Protein AF-A0A916X0J2-F1 (afdb_monomer)

Radius of gyration: 27.76 Å; Cα contacts (8 Å, |Δi|>4): 713; chains: 1; bounding box: 63×56×78 Å

pLDDT: mean 84.39, std 13.09, range [40.81, 98.62]

Nearest PDB structures (foldseek):
  3uby-assembly1_A  TM=9.365E-01  e=2.987E-15  Homo sapiens
  1ewn-assembly1_A  TM=9.113E-01  e=2.571E-15  Homo sapiens
  1f4r-assembly1_A  TM=9.170E-01  e=4.239E-15  Homo sapiens
  1bnk-assembly1_A  TM=8.914E-01  e=6.648E-15  Homo sapiens
  3uby-assembly1_B-1  TM=8.781E-01  e=7.706E-14  Homo sapiens

Secondary structure (DSSP, 8-state):
----SHHHHHHHHHHHHHHHHHHSTTTS-HHHHHHHHHHHHHHHHHHHHHHHHHHHHHHHHT-TT--GGGS-HHHHGGGHHHHHHHHS----GGGSHHHHHHHHTT-TTHHHHHHHHHHHHHHTTTTSTTHHHHTTTTTT--TT-TTT-SSHHHHHHHHHHHHHHHHT----STTTTHHHHHHHHHHHHHHHHHHHHSS-GGGS---HHHHHHHHHHHTTT-S-BS----TT-TTSHHHHHHHHHH-GGGB-SSTTGGGSS-HHHHHHHHTT-EEEEEETTEEEEEEEEEEEEE-TT-TTSTTTT---TTTGGGGSPTTBEEEEEETTTEEEEEEE-SSTTS--EEEEEEEEEEE-HHHHHHHHT--SGGGTSSHHHHHHHHT--GGGTT-BTTSTTEEEE--PPPPGGGEEEE--SS-SSSTT---EEEETT-TTS---

Mean predicted aligned error: 15.48 Å

Solvent-accessible surface area (backbone atoms only — not comparable to full-atom values): 23782 Å² total; per-residue (Å²): 130,77,59,91,46,72,68,47,34,51,49,52,50,51,53,45,54,51,51,52,48,59,76,48,52,93,50,47,58,68,73,58,47,49,32,50,55,52,49,52,50,46,47,41,49,57,35,52,51,51,43,51,50,54,28,49,54,45,31,75,74,70,40,82,79,57,51,54,75,77,44,52,52,83,67,50,57,78,52,41,64,64,42,23,75,76,67,34,39,47,74,51,28,72,58,22,43,72,49,40,50,74,45,32,89,77,37,83,54,37,39,61,52,51,54,50,42,54,50,44,38,38,56,48,10,63,95,46,97,34,25,81,80,36,58,69,73,58,69,74,47,62,63,79,37,62,47,60,25,92,42,67,65,50,24,32,57,50,51,37,55,50,45,50,56,60,68,67,54,72,69,76,75,52,93,84,47,52,74,62,49,57,48,50,52,50,50,49,53,47,53,56,38,31,74,69,67,84,48,82,51,70,83,64,61,75,55,68,70,57,25,44,48,51,38,49,65,77,39,64,98,50,77,58,48,44,71,86,85,64,99,76,50,74,80,44,57,52,65,56,32,41,31,70,75,50,33,68,84,25,50,40,88,37,96,30,53,88,24,52,35,60,28,60,61,29,27,53,48,43,31,61,15,33,44,38,35,58,56,95,93,39,70,31,34,28,29,31,32,22,25,34,38,31,32,38,87,37,81,66,28,86,27,40,90,47,87,43,97,86,46,45,38,26,26,36,52,30,38,20,24,30,35,48,80,45,94,92,79,33,32,35,44,23,43,16,15,21,55,59,75,40,31,15,24,21,36,50,32,11,32,43,73,76,40,48,54,67,61,28,27,62,73,60,76,45,74,67,55,79,46,21,30,27,30,44,32,38,21,61,43,66,76,48,48,65,88,46,39,53,37,55,24,88,38,85,56,45,28,61,46,86,47,77,65,66,56,70,93,48,48,44,75,36,58,57,84,94,59,95,41,72,60,85,46,70,40,16,40,30,44,60,90,47,81,27,47,43,89,131

Structure (mmCIF, N/CA/C/O backbone):
data_AF-A0A916X0J2-F1
#
_entry.id   AF-A0A916X0J2-F1
#
loop_
_atom_site.group_PDB
_atom_site.id
_atom_site.type_symbol
_atom_site.label_atom_id
_atom_site.label_alt_id
_atom_site.label_comp_id
_atom_site.label_asym_id
_atom_site.label_entity_id
_atom_site.label_seq_id
_atom_site.pdbx_PDB_ins_code
_atom_site.Cartn_x
_atom_site.Cartn_y
_atom_site.Cartn_z
_atom_site.occupancy
_atom_site.B_iso_or_equiv
_atom_site.auth_seq_id
_atom_site.auth_comp_id
_atom_site.auth_asym_id
_atom_site.auth_atom_id
_atom_site.pdbx_PDB_model_num
ATOM 1 N N . MET A 1 1 ? -0.740 7.583 -39.187 1.00 40.81 1 MET A N 1
ATOM 2 C CA . MET A 1 1 ? -1.659 8.002 -38.106 1.00 40.81 1 MET A CA 1
ATOM 3 C C . MET A 1 1 ? -1.484 7.026 -36.961 1.00 40.81 1 MET A C 1
ATOM 5 O O . MET A 1 1 ? -1.388 5.838 -37.246 1.00 40.81 1 MET A O 1
ATOM 9 N N . ALA A 1 2 ? -1.386 7.500 -35.717 1.00 47.62 2 ALA A N 1
ATOM 10 C CA . ALA A 1 2 ? -1.384 6.604 -34.562 1.00 47.62 2 ALA A CA 1
ATOM 11 C C . ALA A 1 2 ? -2.709 5.813 -34.540 1.00 47.62 2 ALA A C 1
ATOM 13 O O . ALA A 1 2 ? -3.754 6.414 -34.808 1.00 47.62 2 ALA A O 1
ATOM 14 N N . PRO A 1 3 ? -2.690 4.492 -34.295 1.00 49.94 3 PRO A N 1
ATOM 15 C CA . PRO A 1 3 ? -3.915 3.708 -34.214 1.00 49.94 3 PRO A CA 1
ATOM 16 C C . PRO A 1 3 ? -4.805 4.249 -33.087 1.00 49.94 3 PRO A C 1
ATOM 18 O O . PRO A 1 3 ? -4.359 4.411 -31.954 1.00 49.94 3 PRO A O 1
ATOM 21 N N . THR A 1 4 ? -6.060 4.557 -33.413 1.00 56.28 4 THR A N 1
ATOM 22 C CA . THR A 1 4 ? -7.040 5.149 -32.484 1.00 56.28 4 THR A CA 1
ATOM 23 C C . THR A 1 4 ? -7.876 4.106 -31.738 1.00 56.28 4 THR A C 1
ATOM 25 O O . THR A 1 4 ? -8.628 4.463 -30.836 1.00 56.28 4 THR A O 1
ATOM 28 N N . THR A 1 5 ? -7.754 2.821 -32.090 1.00 65.75 5 THR A N 1
ATOM 29 C CA . THR A 1 5 ? -8.463 1.706 -31.446 1.00 65.75 5 THR A CA 1
ATOM 30 C C . THR A 1 5 ? -7.520 0.893 -30.556 1.00 65.75 5 THR A C 1
ATOM 32 O O . THR A 1 5 ? -6.344 0.719 -30.886 1.00 65.75 5 THR A O 1
ATOM 35 N N . LYS A 1 6 ? -8.039 0.342 -29.446 1.00 65.50 6 LYS A N 1
ATOM 36 C CA . LYS A 1 6 ? -7.269 -0.526 -28.529 1.00 65.50 6 LYS A CA 1
ATOM 37 C C . LYS A 1 6 ? -6.624 -1.715 -29.249 1.00 65.50 6 LYS A C 1
ATOM 39 O O . LYS A 1 6 ? -5.465 -2.031 -29.014 1.00 65.50 6 LYS A O 1
ATOM 44 N N . GLU A 1 7 ? -7.347 -2.331 -30.181 1.00 68.94 7 GLU A N 1
ATOM 45 C CA . GLU A 1 7 ? -6.839 -3.442 -30.997 1.00 68.94 7 GLU A CA 1
ATOM 46 C C . GLU A 1 7 ? -5.673 -3.017 -31.902 1.00 68.94 7 GLU A C 1
ATOM 48 O O . GLU A 1 7 ? -4.704 -3.759 -32.047 1.00 68.94 7 GLU A O 1
ATOM 53 N N . GLY A 1 8 ? -5.721 -1.804 -32.465 1.00 71.50 8 GLY A N 1
ATOM 54 C CA . GLY A 1 8 ? -4.630 -1.260 -33.273 1.00 71.50 8 GLY A CA 1
ATOM 55 C C . GLY A 1 8 ? -3.380 -0.939 -32.448 1.00 71.50 8 GLY A C 1
ATOM 56 O O . GLY A 1 8 ? -2.266 -1.203 -32.898 1.00 71.50 8 GLY A O 1
ATOM 57 N N . GLN A 1 9 ? -3.552 -0.426 -31.224 1.00 70.00 9 GLN A N 1
ATOM 58 C CA . GLN A 1 9 ? -2.447 -0.206 -30.281 1.00 70.00 9 GLN A CA 1
ATOM 59 C C . GLN A 1 9 ? -1.799 -1.530 -29.853 1.00 70.00 9 GLN A C 1
ATOM 61 O O . GLN A 1 9 ? -0.575 -1.651 -29.903 1.00 70.00 9 GLN A O 1
ATOM 66 N N . ARG A 1 10 ? -2.606 -2.551 -29.527 1.00 74.62 10 ARG A N 1
ATOM 67 C CA . ARG A 1 10 ? -2.130 -3.906 -29.194 1.00 74.62 10 ARG A CA 1
ATOM 68 C C . ARG A 1 10 ? -1.367 -4.544 -30.359 1.00 74.62 10 ARG A C 1
ATOM 70 O O . ARG A 1 10 ? -0.295 -5.110 -30.162 1.00 74.62 10 ARG A O 1
ATOM 77 N N . ALA A 1 11 ? -1.868 -4.407 -31.587 1.00 79.88 11 ALA A N 1
ATOM 78 C CA . ALA A 1 11 ? -1.201 -4.931 -32.777 1.00 79.88 11 ALA A CA 1
ATOM 79 C C . ALA A 1 11 ? 0.163 -4.263 -33.037 1.00 79.88 11 ALA A C 1
ATOM 81 O O . ALA A 1 11 ? 1.142 -4.957 -33.322 1.00 79.88 11 ALA A O 1
ATOM 82 N N . GLU A 1 12 ? 0.260 -2.935 -32.908 1.00 77.75 12 GLU A N 1
ATOM 83 C CA . GLU A 1 12 ? 1.537 -2.221 -33.068 1.00 77.75 12 GLU A CA 1
ATOM 84 C C . GLU A 1 12 ? 2.518 -2.507 -31.920 1.00 77.75 12 GLU A C 1
ATOM 86 O O . GLU A 1 12 ? 3.721 -2.631 -32.169 1.00 77.75 12 GLU A O 1
ATOM 91 N N . LEU A 1 13 ? 2.026 -2.704 -30.691 1.00 79.88 13 LEU A N 1
ATOM 92 C CA . LEU A 1 13 ? 2.831 -3.194 -29.569 1.00 79.88 13 LEU A CA 1
ATOM 93 C C . LEU A 1 13 ? 3.440 -4.563 -29.888 1.00 79.88 13 LEU A C 1
ATOM 95 O O . LEU A 1 13 ? 4.660 -4.716 -29.840 1.00 79.88 13 LEU A O 1
ATOM 99 N N . HIS A 1 14 ? 2.615 -5.539 -30.273 1.00 82.94 14 HIS A N 1
ATOM 100 C CA . HIS A 1 14 ? 3.071 -6.888 -30.616 1.00 82.94 14 HIS A CA 1
ATOM 101 C C . HIS A 1 14 ? 4.103 -6.861 -31.749 1.00 82.94 14 HIS A C 1
ATOM 103 O O . HIS A 1 14 ? 5.184 -7.441 -31.641 1.00 82.94 14 HIS A O 1
ATOM 109 N N . LYS A 1 15 ? 3.813 -6.124 -32.824 1.00 83.94 15 LYS A N 1
ATOM 110 C CA . LYS A 1 15 ? 4.714 -5.959 -33.971 1.00 83.94 15 LYS A CA 1
ATOM 111 C C . LYS A 1 15 ? 6.054 -5.346 -33.571 1.00 83.94 15 LYS A C 1
ATOM 113 O O . LYS A 1 15 ? 7.098 -5.784 -34.053 1.00 83.94 15 LYS A O 1
ATOM 118 N N . THR A 1 16 ? 6.037 -4.356 -32.685 1.00 81.19 16 THR A N 1
ATOM 119 C CA . THR A 1 16 ? 7.255 -3.705 -32.201 1.00 81.19 16 THR A CA 1
ATOM 120 C C . THR A 1 16 ? 8.065 -4.633 -31.307 1.00 81.19 16 THR A C 1
ATOM 122 O O . THR A 1 16 ? 9.260 -4.787 -31.550 1.00 81.19 16 THR A O 1
ATOM 125 N N . ILE A 1 17 ? 7.434 -5.313 -30.343 1.00 79.94 17 ILE A N 1
ATOM 126 C CA . ILE A 1 17 ? 8.100 -6.316 -29.499 1.00 79.94 17 ILE A CA 1
ATOM 127 C C . ILE A 1 17 ? 8.726 -7.408 -30.374 1.00 79.94 17 ILE A C 1
ATOM 129 O O . ILE A 1 17 ? 9.882 -7.765 -30.173 1.00 79.94 17 ILE A O 1
ATOM 133 N N . TRP A 1 18 ? 8.007 -7.895 -31.388 1.00 78.38 18 TRP A N 1
ATOM 134 C CA . TRP A 1 18 ? 8.514 -8.901 -32.322 1.00 78.38 18 TRP A CA 1
ATOM 135 C C . TRP A 1 18 ? 9.702 -8.403 -33.155 1.00 78.38 18 TRP A C 1
ATOM 137 O O . TRP A 1 18 ? 10.671 -9.137 -33.347 1.00 78.38 18 TRP A O 1
ATOM 147 N N . ARG A 1 19 ? 9.668 -7.144 -33.615 1.00 81.06 19 ARG A N 1
ATOM 148 C CA . ARG A 1 19 ? 10.795 -6.503 -34.311 1.00 81.06 19 ARG A CA 1
ATOM 149 C C . ARG A 1 19 ? 12.034 -6.443 -33.416 1.00 81.06 19 ARG A C 1
ATOM 151 O O . ARG A 1 19 ? 13.085 -6.924 -33.824 1.00 81.06 19 ARG A O 1
ATOM 158 N N . ILE A 1 20 ? 11.889 -5.949 -32.184 1.00 76.69 20 ILE A N 1
ATOM 159 C CA . ILE A 1 20 ? 12.981 -5.911 -31.195 1.00 76.69 20 ILE A CA 1
ATOM 160 C C . ILE A 1 20 ? 13.499 -7.332 -30.935 1.00 76.69 20 ILE A C 1
ATOM 162 O O . ILE A 1 20 ? 14.707 -7.559 -30.893 1.00 76.69 20 ILE A O 1
ATOM 166 N N . ALA A 1 21 ? 12.595 -8.307 -30.808 1.00 73.56 21 ALA A N 1
ATOM 167 C CA . ALA A 1 21 ? 12.939 -9.703 -30.558 1.00 73.56 21 ALA A CA 1
ATOM 168 C C . ALA A 1 21 ? 13.748 -10.315 -31.696 1.00 73.56 21 ALA A C 1
ATOM 170 O O . ALA A 1 21 ? 14.637 -11.115 -31.427 1.00 73.56 21 ALA A O 1
ATOM 171 N N . ASN A 1 22 ? 13.485 -9.937 -32.948 1.00 74.06 22 ASN A N 1
ATOM 172 C CA . ASN A 1 22 ? 14.310 -10.337 -34.087 1.00 74.06 22 ASN A CA 1
ATOM 173 C C . ASN A 1 22 ? 15.687 -9.673 -34.072 1.00 74.06 22 ASN A C 1
ATOM 175 O O . ASN A 1 22 ? 16.677 -10.354 -34.330 1.00 74.06 22 ASN A O 1
ATOM 179 N N . ASP A 1 23 ? 15.761 -8.387 -33.732 1.00 70.81 23 ASP A N 1
ATOM 180 C CA . ASP A 1 23 ? 17.021 -7.634 -33.714 1.00 70.81 23 ASP A CA 1
ATOM 181 C C . ASP A 1 23 ? 17.961 -8.083 -32.582 1.00 70.81 23 ASP A C 1
ATOM 183 O O . ASP A 1 23 ? 19.186 -8.005 -32.711 1.00 70.81 23 ASP A O 1
ATOM 187 N N . LEU A 1 24 ? 17.401 -8.587 -31.477 1.00 68.25 24 LEU A N 1
ATOM 188 C CA . LEU A 1 24 ? 18.155 -9.169 -30.361 1.00 68.25 24 LEU A CA 1
ATOM 189 C C . LEU A 1 24 ? 18.312 -10.705 -30.474 1.00 68.25 24 LEU A C 1
ATOM 191 O O . LEU A 1 24 ? 19.056 -11.310 -29.687 1.00 68.25 24 LEU A O 1
ATOM 195 N N . ARG A 1 25 ? 17.671 -11.344 -31.469 1.00 62.03 25 ARG A N 1
ATOM 196 C CA . ARG A 1 25 ? 17.640 -12.807 -31.645 1.00 62.03 25 ARG A CA 1
ATOM 197 C C . ARG A 1 25 ? 19.044 -13.379 -31.850 1.00 62.03 25 ARG A C 1
ATOM 199 O O . ARG A 1 25 ? 19.850 -12.849 -32.607 1.00 62.03 25 ARG A O 1
ATOM 206 N N . GLY A 1 26 ? 19.323 -14.503 -31.187 1.00 59.94 26 GLY A N 1
ATOM 207 C CA . GLY A 1 26 ? 20.576 -15.258 -31.330 1.00 59.94 26 GLY A CA 1
ATOM 208 C C . GLY A 1 26 ? 21.701 -14.857 -30.370 1.00 59.94 26 GLY A C 1
ATOM 209 O O . GLY A 1 26 ? 22.759 -15.475 -30.399 1.00 59.94 26 GLY A O 1
ATOM 210 N N . SER A 1 27 ? 21.485 -13.856 -29.511 1.00 58.94 27 SER A N 1
ATOM 211 C CA . SER A 1 27 ? 22.494 -13.379 -28.546 1.00 58.94 27 SER A CA 1
ATOM 212 C C . SER A 1 27 ? 22.009 -13.310 -27.097 1.00 58.94 27 SER A C 1
ATOM 214 O O . SER A 1 27 ? 22.810 -13.430 -26.174 1.00 58.94 27 SER A O 1
ATOM 216 N N . VAL A 1 28 ? 20.698 -13.176 -26.906 1.00 61.81 28 VAL A N 1
ATOM 217 C CA . VAL A 1 28 ? 20.022 -13.105 -25.611 1.00 61.81 28 VAL A CA 1
ATOM 218 C C . VAL A 1 28 ? 18.984 -14.230 -25.587 1.00 61.81 28 VAL A C 1
ATOM 220 O O . VAL A 1 28 ? 18.271 -14.409 -26.577 1.00 61.81 28 VAL A O 1
ATOM 223 N N . ASP A 1 29 ? 18.938 -15.019 -24.509 1.00 65.81 29 ASP A N 1
ATOM 224 C CA . ASP A 1 29 ? 17.881 -16.022 -24.338 1.00 65.81 29 ASP A CA 1
ATOM 225 C C . ASP A 1 29 ? 16.533 -15.313 -24.143 1.00 65.81 29 ASP A C 1
ATOM 227 O O . ASP A 1 29 ? 16.470 -14.178 -23.663 1.00 65.81 29 ASP A O 1
ATOM 231 N N . GLY A 1 30 ? 15.438 -15.967 -24.522 1.00 61.62 30 GLY A N 1
ATOM 232 C CA . GLY A 1 30 ? 14.107 -15.374 -24.460 1.00 61.62 30 GLY A CA 1
ATOM 233 C C . GLY A 1 30 ? 13.727 -14.892 -23.058 1.00 61.62 30 GLY A C 1
ATOM 234 O O . GLY A 1 30 ? 13.122 -13.833 -22.890 1.00 61.62 30 GLY A O 1
ATOM 235 N N . TRP A 1 31 ? 14.161 -15.613 -22.026 1.00 63.50 31 TRP A N 1
ATOM 236 C CA . TRP A 1 31 ? 13.900 -15.211 -20.649 1.00 63.50 31 TRP A CA 1
ATOM 237 C C . TRP A 1 31 ? 14.582 -13.889 -20.273 1.00 63.50 31 TRP A C 1
ATOM 239 O O . TRP A 1 31 ? 13.935 -13.023 -19.693 1.00 63.50 31 TRP A O 1
ATOM 249 N N . ASP A 1 32 ? 15.839 -13.680 -20.675 1.00 70.25 32 ASP A N 1
ATOM 250 C CA . ASP A 1 32 ? 16.548 -12.424 -20.402 1.00 70.25 32 ASP A CA 1
ATOM 251 C C . ASP A 1 32 ? 15.950 -11.262 -21.216 1.00 70.25 32 ASP A C 1
ATOM 253 O O . ASP A 1 32 ? 15.815 -10.148 -20.715 1.00 70.25 32 ASP A O 1
ATOM 257 N N . PHE A 1 33 ? 15.542 -11.509 -22.470 1.00 75.69 33 PHE A N 1
ATOM 258 C CA . PHE A 1 33 ? 14.934 -10.490 -23.339 1.00 75.69 33 PHE A CA 1
ATOM 259 C C . PHE A 1 33 ? 13.670 -9.876 -22.730 1.00 75.69 33 PHE A C 1
ATOM 261 O O . PHE A 1 33 ? 13.426 -8.676 -22.883 1.00 75.69 33 PHE A O 1
ATOM 268 N N . LYS A 1 34 ? 12.871 -10.685 -22.026 1.00 78.12 34 LYS A N 1
ATOM 269 C CA . LYS A 1 34 ? 11.687 -10.218 -21.296 1.00 78.12 34 LYS A CA 1
ATOM 270 C C . LYS A 1 34 ? 12.038 -9.056 -20.363 1.00 78.12 34 LYS A C 1
ATOM 272 O O . LYS A 1 34 ? 11.354 -8.035 -20.405 1.00 78.12 34 LYS A O 1
ATOM 277 N N . SER A 1 35 ? 13.094 -9.206 -19.565 1.00 82.50 35 SER A N 1
ATOM 278 C CA . SER A 1 35 ? 13.525 -8.196 -18.595 1.00 82.50 35 SER A CA 1
ATOM 279 C C . SER A 1 35 ? 13.954 -6.903 -19.286 1.00 82.50 35 SER A C 1
ATOM 281 O O . SER A 1 35 ? 13.564 -5.824 -18.849 1.00 82.50 35 SER A O 1
ATOM 283 N N . TYR A 1 36 ? 14.641 -6.991 -20.432 1.00 86.31 36 TYR A N 1
ATOM 284 C CA . TYR A 1 36 ? 14.999 -5.814 -21.237 1.00 86.31 36 TYR A CA 1
ATOM 285 C C . TYR A 1 36 ? 13.787 -5.049 -21.763 1.00 86.31 36 TYR A C 1
ATOM 287 O O . TYR A 1 36 ? 13.726 -3.827 -21.625 1.00 86.31 36 TYR A O 1
ATOM 295 N N . VAL A 1 37 ? 12.812 -5.740 -22.355 1.00 84.94 37 VAL A N 1
ATOM 296 C CA . VAL A 1 37 ? 11.628 -5.073 -22.915 1.00 84.94 37 VAL A CA 1
ATOM 297 C C . VAL A 1 37 ? 10.743 -4.500 -21.817 1.00 84.94 37 VAL A C 1
ATOM 299 O O . VAL A 1 37 ? 10.378 -3.329 -21.895 1.00 84.94 37 VAL A O 1
ATOM 302 N N . LEU A 1 38 ? 10.413 -5.292 -20.793 1.00 82.94 38 LEU A N 1
ATOM 303 C CA . LEU A 1 38 ? 9.544 -4.836 -19.708 1.00 82.94 38 LEU A CA 1
ATOM 304 C C . LEU A 1 38 ? 10.207 -3.739 -18.878 1.00 82.94 38 LEU A C 1
ATOM 306 O O . LEU A 1 38 ? 9.552 -2.744 -18.588 1.00 82.94 38 LEU A O 1
ATOM 310 N N . GLY A 1 39 ? 11.496 -3.874 -18.563 1.00 88.81 39 GLY A N 1
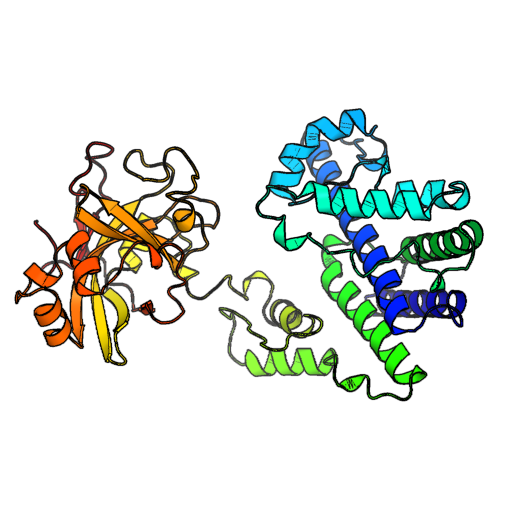ATOM 311 C CA . GLY A 1 39 ? 12.237 -2.874 -17.801 1.00 88.81 39 GLY A CA 1
ATOM 312 C C . GLY A 1 39 ? 12.355 -1.540 -18.542 1.00 88.81 39 GLY A C 1
ATOM 313 O O . GLY A 1 39 ? 12.095 -0.493 -17.956 1.00 88.81 39 GLY A O 1
ATOM 314 N N . MET A 1 40 ? 12.638 -1.549 -19.851 1.00 91.06 40 MET A N 1
ATOM 315 C CA . MET A 1 40 ? 12.677 -0.310 -20.645 1.00 91.06 40 MET A CA 1
ATOM 316 C C . MET A 1 40 ? 11.293 0.307 -20.857 1.00 91.06 40 MET A C 1
ATOM 318 O O . MET A 1 40 ? 11.158 1.531 -20.840 1.00 91.06 40 MET A O 1
ATOM 322 N N . LEU A 1 41 ? 10.259 -0.519 -21.040 1.00 87.00 41 LEU A N 1
ATOM 323 C CA . LEU A 1 41 ? 8.878 -0.046 -21.123 1.00 87.00 41 LEU A CA 1
ATOM 324 C C . LEU A 1 41 ? 8.437 0.588 -19.797 1.00 87.00 41 LEU A C 1
ATOM 326 O O . LEU A 1 41 ? 7.814 1.648 -19.797 1.00 87.00 41 LEU A O 1
ATOM 330 N N . PHE A 1 42 ? 8.809 -0.029 -18.676 1.00 87.44 42 PHE A N 1
ATOM 331 C CA . PHE A 1 42 ? 8.548 0.491 -17.341 1.00 87.44 42 PHE A CA 1
ATOM 332 C C . PHE A 1 42 ? 9.291 1.804 -17.092 1.00 87.44 42 PHE A C 1
ATOM 334 O O . PHE A 1 42 ? 8.673 2.783 -16.686 1.00 87.44 42 PHE A O 1
ATOM 341 N N . TYR A 1 43 ? 10.577 1.874 -17.438 1.00 93.44 43 TYR A N 1
ATOM 342 C CA . TYR A 1 43 ? 11.373 3.099 -17.358 1.00 93.44 43 TYR A CA 1
ATOM 343 C C . TYR A 1 43 ? 10.768 4.251 -18.184 1.00 93.44 43 TYR A C 1
ATOM 345 O O . TYR A 1 43 ? 10.673 5.384 -17.697 1.00 93.44 43 TYR A O 1
ATOM 353 N N . ARG A 1 44 ? 10.290 3.970 -19.406 1.00 91.50 44 ARG A N 1
ATOM 354 C CA . ARG A 1 44 ? 9.530 4.942 -20.209 1.00 91.50 44 ARG A CA 1
ATOM 355 C C . ARG A 1 44 ? 8.279 5.414 -19.468 1.00 91.50 44 ARG A C 1
ATOM 357 O O . ARG A 1 44 ? 8.057 6.619 -19.370 1.00 91.50 44 ARG A O 1
ATOM 364 N N . PHE A 1 45 ? 7.503 4.479 -18.928 1.00 86.56 45 PHE A N 1
ATOM 365 C CA . PHE A 1 45 ? 6.254 4.770 -18.229 1.00 86.56 45 PHE A CA 1
ATOM 366 C C . PHE A 1 45 ? 6.454 5.688 -17.019 1.00 86.56 45 PHE A C 1
ATOM 368 O O . PHE A 1 45 ? 5.802 6.727 -16.937 1.00 86.56 45 PHE A O 1
ATOM 375 N N . ILE A 1 46 ? 7.377 5.357 -16.113 1.00 88.38 46 ILE A N 1
ATOM 376 C CA . ILE A 1 46 ? 7.624 6.187 -14.924 1.00 88.38 46 ILE A CA 1
ATOM 377 C C . ILE A 1 46 ? 8.200 7.561 -15.294 1.00 88.38 46 ILE A C 1
ATOM 379 O O . ILE A 1 46 ? 7.847 8.556 -14.665 1.00 88.38 46 ILE A O 1
ATOM 383 N N . SER A 1 47 ? 9.006 7.647 -16.363 1.00 93.81 47 SER A N 1
ATOM 384 C CA . SER A 1 47 ? 9.538 8.920 -16.873 1.00 93.81 47 SER A CA 1
ATOM 385 C C . SER A 1 47 ? 8.432 9.836 -17.393 1.00 93.81 47 SER A C 1
ATOM 387 O O . SER A 1 47 ? 8.397 11.025 -17.071 1.00 93.81 47 SER A O 1
ATOM 389 N N . GLU A 1 48 ? 7.522 9.300 -18.206 1.00 90.56 48 GLU A N 1
ATOM 390 C CA . GLU A 1 48 ? 6.410 10.065 -18.772 1.00 90.56 48 GLU A CA 1
ATOM 391 C C . GLU A 1 48 ? 5.376 10.425 -17.696 1.00 90.56 48 GLU A C 1
ATOM 393 O O . GLU A 1 48 ? 4.895 11.557 -17.685 1.00 90.56 48 GLU A O 1
ATOM 398 N N . ASN A 1 49 ? 5.089 9.519 -16.751 1.00 85.88 49 ASN A N 1
ATOM 399 C CA . ASN A 1 49 ? 4.174 9.782 -15.638 1.00 85.88 49 ASN A CA 1
ATOM 400 C C . ASN A 1 49 ? 4.677 10.911 -14.730 1.00 85.88 49 ASN A C 1
ATOM 402 O O . ASN A 1 49 ? 3.914 11.827 -14.423 1.00 85.88 49 ASN A O 1
ATOM 406 N N . LEU A 1 50 ? 5.957 10.874 -14.348 1.00 90.06 50 LEU A N 1
ATOM 407 C CA . LEU A 1 50 ? 6.573 11.924 -13.539 1.00 90.06 50 LEU A CA 1
ATOM 408 C C . LEU A 1 50 ? 6.551 13.269 -14.273 1.00 90.06 50 LEU A C 1
ATOM 410 O O . LEU A 1 50 ? 6.122 14.276 -13.716 1.00 90.06 50 LEU A O 1
ATOM 414 N N . THR A 1 51 ? 6.956 13.273 -15.547 1.00 93.31 51 THR A N 1
ATOM 415 C CA . THR A 1 51 ? 6.979 14.488 -16.376 1.00 93.31 51 THR A CA 1
ATOM 416 C C . THR A 1 51 ? 5.582 15.094 -16.502 1.00 93.31 51 THR A C 1
ATOM 418 O O . THR A 1 51 ? 5.418 16.299 -16.328 1.00 93.31 51 THR A O 1
ATOM 421 N N . ALA A 1 52 ? 4.565 14.276 -16.787 1.00 88.75 52 ALA A N 1
ATOM 422 C CA . ALA A 1 52 ? 3.184 14.733 -16.909 1.00 88.75 52 ALA A CA 1
ATOM 423 C C . ALA A 1 52 ? 2.653 15.302 -15.588 1.00 88.75 52 ALA A C 1
ATOM 425 O O . ALA A 1 52 ? 2.006 16.348 -15.599 1.00 88.75 52 ALA A O 1
ATOM 426 N N . TYR A 1 53 ? 2.968 14.647 -14.469 1.00 85.81 53 TYR A N 1
ATOM 427 C CA . TYR A 1 53 ? 2.583 15.097 -13.139 1.00 85.81 53 TYR A CA 1
ATOM 428 C C . TYR A 1 53 ? 3.152 16.477 -12.807 1.00 85.81 53 TYR A C 1
ATOM 430 O O . TYR A 1 53 ? 2.386 17.403 -12.559 1.00 85.81 53 TYR A O 1
ATOM 438 N N . ILE A 1 54 ? 4.478 16.633 -12.879 1.00 86.25 54 ILE A N 1
ATOM 439 C CA . ILE A 1 54 ? 5.150 17.895 -12.542 1.00 86.25 54 ILE A CA 1
ATOM 440 C C . ILE A 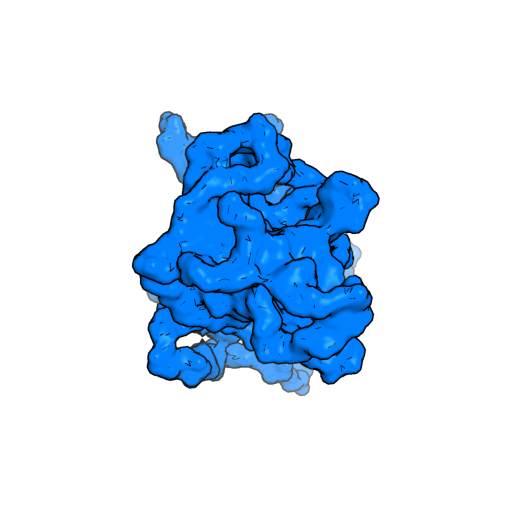1 54 ? 4.697 19.004 -13.499 1.00 86.25 54 ILE A C 1
ATOM 442 O O . ILE A 1 54 ? 4.344 20.096 -13.062 1.00 86.25 54 ILE A O 1
ATOM 446 N N . ASN A 1 55 ? 4.617 18.712 -14.803 1.00 88.44 55 ASN A N 1
ATOM 447 C CA . ASN A 1 55 ? 4.134 19.680 -15.787 1.00 88.44 55 ASN A CA 1
ATOM 448 C C . ASN A 1 55 ? 2.709 20.141 -15.496 1.00 88.44 55 ASN 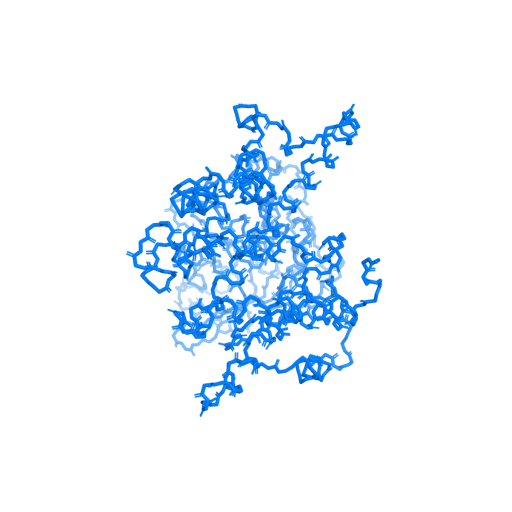A C 1
ATOM 450 O O . ASN A 1 55 ? 2.404 21.314 -15.682 1.00 88.44 55 ASN A O 1
ATOM 454 N N . LYS A 1 56 ? 1.824 19.237 -15.071 1.00 82.88 56 LYS A N 1
ATOM 455 C CA . LYS A 1 56 ? 0.458 19.600 -14.703 1.00 82.88 56 LYS A CA 1
ATOM 456 C C . LYS A 1 56 ? 0.452 20.524 -13.485 1.00 82.88 56 LYS A C 1
ATOM 458 O O . LYS A 1 56 ? -0.151 21.590 -13.575 1.00 82.88 56 LYS A O 1
ATOM 463 N N . SER A 1 57 ? 1.155 20.159 -12.413 1.00 76.94 57 SER A N 1
ATOM 464 C CA . SER A 1 57 ? 1.215 20.951 -11.178 1.00 76.94 57 SER A CA 1
ATOM 465 C C . SER A 1 57 ? 1.766 22.363 -11.416 1.00 76.94 57 SER A C 1
ATOM 467 O O . SER A 1 57 ? 1.136 23.338 -11.016 1.00 76.94 57 SER A O 1
ATOM 469 N N . GLU A 1 58 ? 2.876 22.504 -12.144 1.00 78.88 58 GLU A N 1
ATOM 470 C CA . GLU A 1 58 ? 3.491 23.812 -12.441 1.00 78.88 58 GLU A CA 1
ATOM 471 C C . GLU A 1 58 ? 2.618 24.683 -13.362 1.00 78.88 58 GLU A C 1
ATOM 473 O O . GLU A 1 58 ? 2.483 25.896 -13.171 1.00 78.88 58 GLU A O 1
ATOM 478 N N . ARG A 1 59 ? 1.942 24.065 -14.341 1.00 85.94 59 ARG A N 1
ATOM 479 C CA . ARG A 1 59 ? 1.002 24.779 -15.222 1.00 85.94 59 ARG A CA 1
ATOM 480 C C . ARG A 1 59 ? -0.239 25.250 -14.474 1.00 85.94 59 ARG A C 1
ATOM 482 O O . ARG A 1 59 ? -0.720 26.349 -14.747 1.00 85.94 59 ARG A O 1
ATOM 489 N N . GLU A 1 60 ? -0.741 24.454 -13.533 1.00 72.50 60 GLU A N 1
ATOM 490 C CA . GLU A 1 60 ? -1.843 24.834 -12.640 1.00 72.50 60 GLU A CA 1
ATOM 491 C C . GLU A 1 60 ? -1.417 25.920 -11.635 1.00 72.50 60 GLU A C 1
ATOM 493 O O . GLU A 1 60 ? -2.225 26.786 -11.296 1.00 72.50 60 GLU A O 1
ATOM 498 N N . ALA A 1 61 ? -0.144 25.936 -11.225 1.00 69.00 61 ALA A N 1
ATOM 499 C CA . ALA A 1 61 ? 0.438 26.952 -10.345 1.00 69.00 61 ALA A CA 1
ATOM 500 C C . ALA A 1 61 ? 0.736 28.295 -11.043 1.00 69.00 61 ALA A C 1
ATOM 502 O O . ALA A 1 61 ? 0.976 29.296 -10.364 1.00 69.00 61 ALA A O 1
ATOM 503 N N . GLY A 1 62 ? 0.670 28.348 -12.379 1.00 68.12 62 GLY A N 1
ATOM 504 C CA . GLY A 1 62 ? 0.710 29.598 -13.141 1.00 68.12 62 GLY A CA 1
ATOM 505 C C . GLY A 1 62 ? 1.839 29.743 -14.161 1.00 68.12 62 GLY A C 1
ATOM 506 O O . GLY A 1 62 ? 1.992 30.849 -14.683 1.00 68.12 62 GLY A O 1
ATOM 507 N N . ASP A 1 63 ? 2.585 28.681 -14.498 1.00 81.19 63 ASP A N 1
ATOM 508 C CA . ASP A 1 63 ? 3.489 28.654 -15.664 1.00 81.19 63 ASP A CA 1
ATOM 509 C C . ASP A 1 63 ? 2.947 27.731 -16.775 1.00 81.19 63 ASP A C 1
ATOM 511 O O . ASP A 1 63 ? 3.301 26.551 -16.853 1.00 81.19 63 ASP A O 1
ATOM 515 N N . PRO A 1 64 ? 2.105 28.245 -17.695 1.00 83.19 64 PRO A N 1
ATOM 516 C CA . PRO A 1 64 ? 1.485 27.441 -18.750 1.00 83.19 64 PRO A CA 1
ATOM 517 C C . PRO A 1 64 ? 2.479 26.799 -19.728 1.00 83.19 64 PRO A C 1
ATOM 519 O O . PRO A 1 64 ? 2.103 25.881 -20.460 1.00 83.19 64 PRO A O 1
ATOM 522 N N . SER A 1 65 ? 3.715 27.301 -19.785 1.00 92.06 65 SER A N 1
ATOM 523 C CA . SER A 1 65 ? 4.750 26.853 -20.721 1.00 92.06 65 SER A CA 1
ATOM 524 C C . SER A 1 65 ? 5.757 25.883 -20.111 1.00 92.06 65 SER A C 1
ATOM 526 O O . SER A 1 65 ? 6.621 25.388 -20.837 1.00 92.06 65 SER A O 1
ATOM 528 N N . PHE A 1 66 ? 5.632 25.586 -18.816 1.00 91.06 66 PHE A N 1
ATOM 529 C CA . PHE A 1 66 ? 6.571 24.737 -18.101 1.00 91.06 66 PHE A CA 1
ATOM 530 C C . PHE A 1 66 ? 6.702 23.346 -18.745 1.00 91.06 66 PHE A C 1
ATOM 532 O O . PHE A 1 66 ? 5.704 22.681 -19.067 1.00 91.06 66 PHE A O 1
ATOM 539 N N . ASP A 1 67 ? 7.950 22.904 -18.916 1.00 93.00 67 ASP A N 1
ATOM 540 C CA . ASP A 1 67 ? 8.307 21.549 -19.330 1.00 93.00 67 ASP A CA 1
ATOM 541 C C . ASP A 1 67 ? 9.505 21.037 -18.520 1.00 93.00 67 ASP A C 1
ATOM 543 O O . ASP A 1 67 ? 10.659 21.392 -18.772 1.00 93.00 67 ASP A O 1
ATOM 547 N N . TYR A 1 68 ? 9.217 20.149 -17.571 1.00 94.75 68 TYR A N 1
ATOM 548 C CA . TYR A 1 68 ? 10.177 19.482 -16.702 1.00 94.75 68 TYR A CA 1
ATOM 549 C C . TYR A 1 68 ? 11.316 18.827 -17.488 1.00 94.75 68 TYR A C 1
ATOM 551 O O . TYR A 1 68 ? 12.465 18.844 -17.054 1.00 94.75 68 TYR A O 1
ATOM 559 N N . ALA A 1 69 ? 11.033 18.305 -18.685 1.00 95.75 69 ALA A N 1
ATOM 560 C CA . ALA A 1 69 ? 12.042 17.647 -19.505 1.00 95.75 69 ALA A CA 1
ATOM 561 C C . ALA A 1 69 ? 13.109 18.597 -20.070 1.00 95.75 69 ALA A C 1
ATOM 563 O O . ALA A 1 69 ? 14.147 18.120 -20.537 1.00 95.75 69 ALA A O 1
ATOM 564 N N . GLN A 1 70 ? 12.869 19.910 -20.046 1.00 96.00 70 GLN A N 1
ATOM 565 C CA . GLN A 1 70 ? 13.826 20.940 -20.467 1.00 96.00 70 GLN A CA 1
ATOM 566 C C . GLN A 1 70 ? 14.533 21.613 -19.284 1.00 96.00 70 GLN A C 1
ATOM 568 O O . GLN A 1 70 ? 15.431 22.429 -19.495 1.00 96.00 70 GLN A O 1
ATOM 573 N N . LEU A 1 71 ? 14.139 21.292 -18.049 1.00 92.12 71 LEU A N 1
ATOM 574 C CA . LEU A 1 71 ? 14.733 21.863 -16.848 1.00 92.12 71 LEU A CA 1
ATOM 575 C C . LEU A 1 71 ? 16.152 21.313 -16.632 1.00 92.12 71 LEU A C 1
ATOM 577 O O . LEU A 1 71 ? 16.445 20.160 -16.944 1.00 92.12 71 LEU A O 1
ATOM 581 N N . GLY A 1 72 ? 17.054 22.129 -16.083 1.00 94.25 72 GLY A N 1
ATOM 582 C CA . GLY A 1 72 ? 18.375 21.650 -15.675 1.00 94.25 72 GLY A CA 1
ATOM 583 C C . GLY A 1 72 ? 18.306 20.831 -14.384 1.00 94.25 72 GLY A C 1
ATOM 584 O O . GLY A 1 72 ? 17.596 21.211 -13.456 1.00 94.25 72 GLY A O 1
ATOM 585 N N . ASP A 1 73 ? 19.102 19.763 -14.276 1.00 96.06 73 ASP A N 1
ATOM 586 C CA . ASP A 1 73 ? 19.110 18.870 -13.102 1.00 96.06 73 ASP A CA 1
ATOM 587 C C . ASP A 1 73 ? 19.281 19.622 -11.771 1.00 96.06 73 ASP A C 1
ATOM 589 O O . ASP A 1 73 ? 18.570 19.355 -10.810 1.00 96.06 73 ASP A O 1
ATOM 593 N N . ALA A 1 74 ? 20.160 20.631 -11.726 1.00 92.31 74 ALA A N 1
ATOM 594 C CA . ALA A 1 74 ? 20.382 21.435 -10.522 1.00 92.31 74 ALA A CA 1
ATOM 595 C C . ALA A 1 74 ? 19.139 22.225 -10.074 1.00 92.31 74 ALA A C 1
ATOM 597 O O . ALA A 1 74 ? 18.966 22.472 -8.885 1.00 92.31 74 ALA A O 1
ATOM 598 N N . GLN A 1 75 ? 18.285 22.635 -11.016 1.00 84.00 75 GLN A N 1
ATOM 599 C CA . GLN A 1 75 ? 17.013 23.289 -10.707 1.00 84.00 75 GLN A CA 1
ATOM 600 C C . GLN A 1 75 ? 15.934 22.261 -10.350 1.00 84.00 75 GLN A C 1
ATOM 602 O O . GLN A 1 75 ? 15.093 22.529 -9.501 1.00 84.00 75 GLN A O 1
ATOM 607 N N . ALA A 1 76 ? 15.968 21.076 -10.959 1.00 89.19 76 ALA A N 1
ATOM 608 C CA . ALA A 1 76 ? 15.029 20.008 -10.637 1.00 89.19 76 ALA A CA 1
ATOM 609 C C . ALA A 1 76 ? 15.173 19.524 -9.184 1.00 89.19 76 ALA A C 1
ATOM 611 O O . ALA A 1 76 ? 14.169 19.262 -8.528 1.00 89.19 76 ALA A O 1
ATOM 612 N N . GLU A 1 77 ? 16.395 19.494 -8.640 1.00 89.94 77 GLU A N 1
ATOM 613 C CA . GLU A 1 77 ? 16.659 19.052 -7.260 1.00 89.94 77 GLU A CA 1
ATOM 614 C C . GLU A 1 77 ? 15.807 19.758 -6.189 1.00 89.94 77 GLU A C 1
ATOM 616 O O . GLU A 1 77 ? 15.467 19.142 -5.178 1.00 89.94 77 GLU A O 1
ATOM 621 N N . PHE A 1 78 ? 15.391 21.013 -6.409 1.00 80.94 78 PHE A N 1
ATOM 622 C CA . PHE A 1 78 ? 14.527 21.733 -5.465 1.00 80.94 78 PHE A CA 1
ATOM 623 C C . PHE A 1 78 ? 13.168 21.048 -5.250 1.00 80.94 78 PHE A C 1
ATOM 625 O O . PHE A 1 78 ? 12.649 21.080 -4.136 1.00 80.94 78 PHE A O 1
ATOM 632 N N . GLY A 1 79 ? 12.624 20.392 -6.279 1.00 77.94 79 GLY A N 1
ATOM 633 C CA . GLY A 1 79 ? 11.342 19.684 -6.217 1.00 77.94 79 GLY A CA 1
ATOM 634 C C . GLY A 1 79 ? 11.449 18.218 -5.789 1.00 77.94 79 GLY A C 1
ATOM 635 O O . GLY A 1 79 ? 10.420 17.556 -5.651 1.00 77.94 79 GLY A O 1
ATOM 636 N N . ARG A 1 80 ? 12.666 17.682 -5.578 1.00 87.00 80 ARG A N 1
ATOM 637 C CA . ARG A 1 80 ? 12.876 16.248 -5.302 1.00 87.00 80 ARG A CA 1
ATOM 638 C C . ARG A 1 80 ? 12.094 15.782 -4.084 1.00 87.00 80 ARG A C 1
ATOM 640 O O . ARG A 1 80 ? 11.382 14.792 -4.172 1.00 87.00 80 ARG A O 1
ATOM 647 N N . LYS A 1 81 ? 12.241 16.476 -2.954 1.00 79.19 81 LYS A N 1
ATOM 648 C CA . LYS A 1 81 ? 11.669 16.032 -1.676 1.00 79.19 81 LYS A CA 1
ATOM 649 C C . LYS A 1 81 ? 10.146 15.888 -1.755 1.00 79.19 81 LYS A C 1
ATOM 651 O O . LYS A 1 81 ? 9.633 14.823 -1.447 1.00 79.19 81 LYS A O 1
ATOM 656 N N . GLU A 1 82 ? 9.462 16.936 -2.202 1.00 73.88 82 GLU A N 1
ATOM 657 C CA . GLU A 1 82 ? 8.000 16.956 -2.340 1.00 73.88 82 GLU A CA 1
ATOM 658 C C . GLU A 1 82 ? 7.523 15.900 -3.340 1.00 73.88 82 GLU A C 1
ATOM 660 O O . GLU A 1 82 ? 6.629 15.113 -3.050 1.00 73.88 82 GLU A O 1
ATOM 665 N N . THR A 1 83 ? 8.207 15.786 -4.480 1.00 79.75 83 THR A N 1
ATOM 666 C CA . THR A 1 83 ? 7.838 14.794 -5.493 1.00 79.75 83 THR A CA 1
ATOM 667 C C . THR A 1 83 ? 8.014 13.361 -4.986 1.00 79.75 83 THR A C 1
ATOM 669 O O . THR A 1 83 ? 7.174 12.513 -5.271 1.00 79.75 83 THR A O 1
ATOM 672 N N . VAL A 1 84 ? 9.070 13.067 -4.218 1.00 80.81 84 VAL A N 1
ATOM 673 C CA . VAL A 1 84 ? 9.247 11.743 -3.599 1.00 80.81 84 VAL A CA 1
ATOM 674 C C . VAL A 1 84 ? 8.177 11.492 -2.535 1.00 80.81 84 VAL A C 1
ATOM 676 O O . VAL A 1 84 ? 7.652 10.387 -2.475 1.00 80.81 84 VAL A O 1
ATOM 679 N N . GLU A 1 85 ? 7.812 12.490 -1.728 1.00 69.69 85 GLU A N 1
ATOM 680 C CA . GLU A 1 85 ? 6.735 12.357 -0.734 1.00 69.69 85 GLU A CA 1
ATOM 681 C C . GLU A 1 85 ? 5.380 12.030 -1.393 1.00 69.69 85 GLU A C 1
ATOM 683 O O . GLU A 1 85 ? 4.605 11.247 -0.847 1.00 69.69 85 GLU A O 1
ATOM 688 N N . GLU A 1 86 ? 5.108 12.566 -2.585 1.00 72.50 86 GLU A N 1
ATOM 689 C CA . GLU A 1 86 ? 3.835 12.363 -3.289 1.00 72.50 86 GLU A CA 1
ATOM 690 C C . GLU A 1 86 ? 3.816 11.159 -4.244 1.00 72.50 86 GLU A C 1
ATOM 692 O O . GLU A 1 86 ? 2.774 10.522 -4.426 1.00 72.50 86 GLU A O 1
ATOM 697 N N . LYS A 1 87 ? 4.941 10.856 -4.903 1.00 75.38 87 LYS A N 1
ATOM 698 C CA . LYS A 1 87 ? 5.047 9.807 -5.937 1.00 75.38 87 LYS A CA 1
ATOM 699 C C . LYS A 1 87 ? 5.842 8.585 -5.511 1.00 75.38 87 LYS A C 1
ATOM 701 O O . LYS A 1 87 ? 5.764 7.567 -6.194 1.00 75.38 87 LYS A O 1
ATOM 706 N N . GLY A 1 88 ? 6.611 8.680 -4.434 1.00 80.06 88 GLY A N 1
ATOM 707 C CA . GLY A 1 88 ? 7.486 7.616 -3.950 1.00 80.06 88 GLY A CA 1
ATOM 708 C C . GLY A 1 88 ? 8.808 7.480 -4.707 1.00 80.06 88 GLY A C 1
ATOM 709 O O . GLY A 1 88 ? 9.642 6.683 -4.301 1.00 80.06 88 GLY A O 1
ATOM 710 N N . PHE A 1 89 ? 9.036 8.237 -5.787 1.00 89.88 89 PHE A N 1
ATOM 711 C CA . PHE A 1 89 ? 10.266 8.172 -6.583 1.00 89.88 89 PHE A CA 1
ATOM 712 C C . PHE A 1 89 ? 10.594 9.500 -7.263 1.00 89.88 89 PHE A C 1
ATOM 714 O O . PHE A 1 89 ? 9.754 10.395 -7.361 1.00 89.88 89 PHE A O 1
ATOM 721 N N . TYR A 1 90 ? 11.818 9.612 -7.777 1.00 93.62 90 TYR A N 1
ATOM 722 C CA . TYR A 1 90 ? 12.285 10.779 -8.516 1.00 93.62 90 TYR A CA 1
ATOM 723 C C . TYR A 1 90 ? 13.214 10.407 -9.668 1.00 93.62 90 TYR A C 1
ATOM 725 O O . TYR A 1 90 ? 14.053 9.517 -9.539 1.00 93.62 90 TYR A O 1
ATOM 733 N N . ILE A 1 91 ? 13.097 11.133 -10.779 1.00 96.62 91 ILE A N 1
ATOM 734 C CA . ILE A 1 91 ? 13.939 10.974 -11.969 1.00 96.62 91 ILE A CA 1
ATOM 735 C C . ILE A 1 91 ? 14.368 12.362 -12.414 1.00 96.62 91 ILE A C 1
ATOM 737 O O . ILE A 1 91 ? 13.510 13.191 -12.703 1.00 96.62 91 ILE A O 1
ATOM 741 N N . LEU A 1 92 ? 15.673 12.616 -12.491 1.00 97.81 92 LEU A N 1
ATOM 742 C CA . LEU A 1 92 ? 16.174 13.909 -12.958 1.00 97.81 92 LEU A CA 1
ATOM 743 C C . LEU A 1 92 ? 15.835 14.140 -14.439 1.00 97.81 92 LEU A C 1
ATOM 745 O O . LEU A 1 92 ? 15.765 13.172 -15.202 1.00 97.81 92 LEU A O 1
ATOM 749 N N . PRO A 1 93 ? 15.709 15.401 -14.900 1.00 97.81 93 PRO A N 1
ATOM 750 C CA . PRO A 1 93 ? 15.463 15.704 -16.305 1.00 97.81 93 PRO A CA 1
ATOM 751 C C . PRO A 1 93 ? 16.447 15.011 -17.248 1.00 97.81 93 PRO A C 1
ATOM 753 O O . PRO A 1 93 ? 16.027 14.398 -18.233 1.00 97.81 93 PRO A O 1
ATOM 756 N N . SER A 1 94 ? 17.749 15.020 -16.947 1.00 97.56 94 SER A N 1
ATOM 757 C CA . SER A 1 94 ? 18.751 14.346 -17.784 1.00 97.56 94 SER A CA 1
ATOM 758 C C . SER A 1 94 ? 18.626 12.817 -17.798 1.00 97.56 94 SER A C 1
ATOM 760 O O . SER A 1 94 ? 19.173 12.163 -18.691 1.00 97.56 94 SER A O 1
ATOM 762 N N . GLU A 1 95 ? 17.898 12.253 -16.839 1.00 98.12 95 GLU A N 1
ATOM 763 C CA . GLU A 1 95 ? 17.656 10.827 -16.637 1.00 98.12 95 GLU A CA 1
ATOM 764 C C . GLU A 1 95 ? 16.273 10.390 -17.124 1.00 98.12 95 GLU A C 1
ATOM 766 O O . GLU A 1 95 ? 15.958 9.206 -17.062 1.00 98.12 95 GLU A O 1
ATOM 771 N N . LEU A 1 96 ? 15.445 11.298 -17.646 1.00 98.06 96 LEU A N 1
ATOM 772 C CA . LEU A 1 96 ? 14.170 10.941 -18.266 1.00 98.06 96 LEU A CA 1
ATOM 773 C C . LEU A 1 96 ? 14.396 10.122 -19.538 1.00 98.06 96 LEU A C 1
ATOM 775 O O . LEU A 1 96 ? 15.264 10.454 -20.352 1.00 98.06 96 LEU A O 1
ATOM 779 N N . PHE A 1 97 ? 13.540 9.123 -19.767 1.00 97.31 97 PHE A N 1
ATOM 780 C CA . PHE A 1 97 ? 13.602 8.240 -20.937 1.00 97.31 97 PHE A CA 1
ATOM 781 C C . PHE A 1 97 ? 13.809 9.002 -22.253 1.00 97.31 97 PHE A C 1
ATOM 783 O O . PHE A 1 97 ? 14.707 8.679 -23.029 1.00 97.31 97 PHE A O 1
ATOM 790 N N . GLN A 1 98 ? 13.021 10.056 -22.495 1.00 96.31 98 GLN A N 1
ATOM 791 C CA . GLN A 1 98 ? 13.111 10.847 -23.726 1.00 96.31 98 GLN A CA 1
ATOM 792 C C . GLN A 1 98 ? 14.471 11.541 -23.906 1.00 96.31 98 GLN A C 1
ATOM 794 O O . GLN A 1 98 ? 14.972 11.642 -25.027 1.00 96.31 98 GLN A O 1
ATOM 799 N N . ASN A 1 99 ? 15.086 11.993 -22.813 1.00 97.81 99 ASN A N 1
ATOM 800 C CA . ASN A 1 99 ? 16.343 12.732 -22.837 1.00 97.81 99 ASN A CA 1
ATOM 801 C C . ASN A 1 99 ? 17.534 11.780 -22.959 1.00 97.81 99 ASN A C 1
ATOM 803 O O . ASN A 1 99 ? 18.443 12.044 -23.749 1.00 97.81 99 ASN A O 1
ATOM 807 N N . VAL A 1 100 ? 17.491 10.634 -22.272 1.00 98.19 100 VAL A N 1
ATOM 808 C CA . VAL A 1 100 ? 18.460 9.547 -22.466 1.00 98.19 100 VAL A CA 1
ATOM 809 C C . VAL A 1 100 ? 18.394 9.028 -23.900 1.00 98.19 100 VAL A C 1
ATOM 811 O O . VAL A 1 100 ? 19.426 8.982 -24.568 1.00 98.19 100 VAL A O 1
ATOM 814 N N . ARG A 1 101 ? 17.195 8.738 -24.421 1.00 97.75 101 ARG A N 1
ATOM 815 C CA . ARG A 1 101 ? 16.987 8.307 -25.811 1.00 97.75 101 ARG A CA 1
ATOM 816 C C . ARG A 1 101 ? 17.572 9.305 -26.814 1.00 97.75 101 ARG A C 1
ATOM 818 O O . ARG A 1 101 ? 18.308 8.901 -27.708 1.00 97.75 101 ARG A O 1
ATOM 825 N N . ARG A 1 102 ? 17.315 10.608 -26.643 1.00 97.06 102 ARG A N 1
ATOM 826 C CA . ARG A 1 102 ? 17.798 11.668 -27.553 1.00 97.06 102 ARG A CA 1
ATOM 827 C C . ARG A 1 102 ? 19.322 11.672 -27.718 1.00 97.06 102 ARG A C 1
ATOM 829 O O . ARG A 1 102 ? 19.813 11.970 -28.803 1.00 97.06 102 ARG A O 1
ATOM 836 N N . ARG A 1 103 ? 20.071 11.356 -26.657 1.00 96.38 103 ARG A N 1
ATOM 837 C CA . ARG A 1 103 ? 21.546 11.324 -26.675 1.00 96.38 103 ARG A CA 1
ATOM 838 C C . ARG A 1 103 ? 22.142 9.925 -26.860 1.00 96.38 103 ARG A C 1
ATOM 840 O O . ARG A 1 103 ? 23.345 9.829 -27.075 1.00 96.38 103 ARG A O 1
ATOM 847 N N . ALA A 1 104 ? 21.327 8.869 -26.812 1.00 96.69 104 ALA A N 1
ATOM 848 C CA . ALA A 1 104 ? 21.773 7.478 -26.725 1.00 96.69 104 ALA A CA 1
ATOM 849 C C . ALA A 1 104 ? 22.747 7.071 -27.842 1.00 96.69 104 ALA A C 1
ATOM 851 O O . ALA A 1 104 ? 23.782 6.476 -27.562 1.00 96.69 104 ALA A O 1
ATOM 852 N N . ALA A 1 105 ? 22.465 7.447 -29.094 1.00 95.38 105 ALA A N 1
ATOM 853 C CA . ALA A 1 105 ? 23.318 7.115 -30.241 1.00 95.38 105 ALA A CA 1
ATOM 854 C C . ALA A 1 105 ? 24.728 7.738 -30.175 1.00 95.38 105 ALA A C 1
ATOM 856 O O . ALA A 1 105 ? 25.648 7.245 -30.822 1.00 95.38 105 ALA A O 1
ATOM 857 N N . ASN A 1 106 ? 24.896 8.806 -29.390 1.00 96.56 106 ASN A N 1
ATOM 858 C CA . ASN A 1 106 ? 26.160 9.520 -29.217 1.00 96.56 106 ASN A CA 1
ATOM 859 C C . ASN A 1 106 ? 26.815 9.242 -27.852 1.00 96.56 106 ASN A C 1
ATOM 861 O O . ASN A 1 106 ? 27.880 9.789 -27.566 1.00 96.56 106 ASN A O 1
ATOM 865 N N . ASP A 1 107 ? 26.202 8.412 -27.003 1.00 96.56 107 ASP A N 1
ATOM 866 C CA . ASP A 1 107 ? 26.745 8.041 -25.698 1.00 96.56 107 ASP A CA 1
ATOM 867 C C . ASP A 1 107 ? 27.561 6.745 -25.810 1.00 96.56 107 ASP A C 1
ATOM 869 O O . ASP A 1 107 ? 27.032 5.631 -25.836 1.00 96.56 107 ASP A O 1
ATOM 873 N N . ALA A 1 108 ? 28.887 6.892 -25.853 1.00 95.56 108 ALA A N 1
ATOM 874 C CA . ALA A 1 108 ? 29.810 5.762 -25.919 1.00 95.56 108 ALA A CA 1
ATOM 875 C C . ALA A 1 108 ? 29.727 4.829 -24.695 1.00 95.56 108 ALA A C 1
ATOM 877 O O . ALA A 1 108 ? 30.162 3.682 -24.798 1.00 95.56 108 ALA A O 1
ATOM 878 N N . ASN A 1 109 ? 29.156 5.293 -23.576 1.00 95.88 109 ASN A N 1
ATOM 879 C CA . ASN A 1 109 ? 28.993 4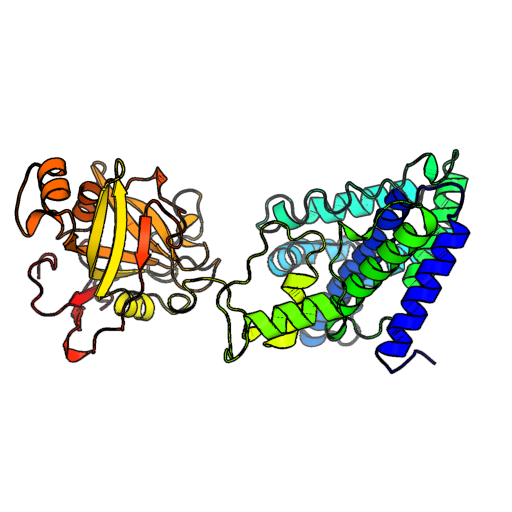.555 -22.322 1.00 95.88 109 ASN A CA 1
ATOM 880 C C . ASN A 1 109 ? 27.511 4.444 -21.916 1.00 95.88 109 ASN A C 1
ATOM 882 O O . ASN A 1 109 ? 27.190 4.460 -20.728 1.00 95.88 109 ASN A O 1
ATOM 886 N N . LEU A 1 110 ? 26.602 4.329 -22.893 1.00 97.62 110 LEU A N 1
ATOM 887 C CA . LEU A 1 110 ? 25.156 4.255 -22.661 1.00 97.62 110 LEU A CA 1
ATOM 888 C C . LEU A 1 110 ? 24.752 3.197 -21.618 1.00 97.62 110 LEU A C 1
ATOM 890 O O . LEU A 1 110 ? 23.891 3.465 -20.786 1.00 97.62 110 LEU A O 1
ATOM 894 N N . ASN A 1 111 ? 25.375 2.018 -21.635 1.00 95.94 111 ASN A N 1
ATOM 895 C CA . ASN A 1 111 ? 25.205 0.976 -20.618 1.00 95.94 111 ASN A CA 1
ATOM 896 C C . ASN A 1 111 ? 25.438 1.502 -19.190 1.00 95.94 111 ASN A C 1
ATOM 898 O O . ASN A 1 111 ? 24.606 1.280 -18.317 1.00 95.94 111 ASN A O 1
ATOM 902 N N . GLU A 1 112 ? 26.520 2.246 -18.954 1.00 97.06 112 GLU A N 1
ATOM 903 C CA . GLU A 1 112 ? 26.830 2.828 -17.640 1.00 97.06 112 GLU A CA 1
ATOM 904 C C . GLU A 1 112 ? 25.889 3.985 -17.292 1.00 97.06 112 GLU A C 1
ATOM 906 O O . GLU A 1 112 ? 25.509 4.165 -16.134 1.00 97.06 112 GLU A O 1
ATOM 911 N N . THR A 1 113 ? 25.478 4.769 -18.293 1.00 97.50 113 THR A N 1
ATOM 912 C CA . THR A 1 113 ? 24.454 5.804 -18.116 1.00 97.50 113 THR A CA 1
ATOM 913 C C . THR A 1 113 ? 23.137 5.190 -17.648 1.00 97.50 113 THR A C 1
ATOM 915 O O . THR A 1 113 ? 22.593 5.649 -16.649 1.00 97.50 113 THR A O 1
ATOM 918 N N . LEU A 1 114 ? 22.653 4.133 -18.304 1.00 97.56 114 LEU A N 1
ATOM 919 C CA . LEU A 1 114 ? 21.421 3.437 -17.925 1.00 97.56 114 LEU A CA 1
ATOM 920 C C . LEU A 1 114 ? 21.538 2.762 -16.554 1.00 97.56 114 LEU A C 1
ATOM 922 O O . LEU A 1 114 ? 20.639 2.914 -15.736 1.00 97.56 114 LEU A O 1
ATOM 926 N N . ALA A 1 115 ? 22.661 2.095 -16.267 1.00 96.50 115 ALA A N 1
ATOM 927 C CA . ALA A 1 115 ? 22.899 1.484 -14.958 1.00 96.50 115 ALA A CA 1
ATOM 928 C C . ALA A 1 115 ? 22.827 2.520 -13.824 1.00 96.50 115 ALA A C 1
ATOM 930 O O . ALA A 1 115 ? 22.204 2.280 -12.789 1.00 96.50 115 ALA A O 1
ATOM 931 N N . ARG A 1 116 ? 23.424 3.702 -14.031 1.00 97.31 116 ARG A N 1
ATOM 932 C CA . ARG A 1 116 ? 23.335 4.817 -13.081 1.00 97.31 116 ARG A CA 1
ATOM 933 C C . ARG A 1 116 ? 21.907 5.341 -12.950 1.00 97.31 116 ARG A C 1
ATOM 935 O O . ARG A 1 116 ? 21.475 5.559 -11.827 1.00 97.31 116 ARG A O 1
ATOM 942 N N . VAL A 1 117 ? 21.192 5.521 -14.061 1.00 97.56 117 VAL A N 1
ATOM 943 C CA . VAL A 1 117 ? 19.791 5.971 -14.051 1.00 97.56 117 VAL A CA 1
ATOM 944 C C . VAL A 1 117 ? 18.935 5.019 -13.220 1.00 97.56 117 VAL A C 1
ATOM 946 O O . VAL A 1 117 ? 18.283 5.469 -12.288 1.00 97.56 117 VAL A O 1
ATOM 949 N N . PHE A 1 118 ? 18.984 3.710 -13.479 1.00 95.69 118 PHE A N 1
ATOM 950 C CA . PHE A 1 118 ? 18.184 2.736 -12.726 1.00 95.69 118 PHE A CA 1
ATOM 951 C C . PHE A 1 118 ? 18.516 2.755 -11.236 1.00 95.69 118 PHE A C 1
ATOM 953 O O . PHE A 1 118 ? 17.616 2.872 -10.409 1.00 95.69 118 PHE A O 1
ATOM 960 N N . LYS A 1 119 ? 19.807 2.787 -10.893 1.00 94.94 119 LYS A N 1
ATOM 961 C CA . LYS A 1 119 ? 20.244 2.921 -9.503 1.00 94.94 119 LYS A CA 1
ATOM 962 C C . LYS A 1 119 ? 19.763 4.221 -8.847 1.00 94.94 119 LYS A C 1
ATOM 964 O O . LYS A 1 119 ? 19.439 4.218 -7.665 1.00 94.94 119 LYS A O 1
ATOM 969 N N . ASN A 1 120 ? 19.738 5.332 -9.578 1.00 95.62 120 ASN A N 1
ATOM 970 C CA . ASN A 1 120 ? 19.278 6.620 -9.059 1.00 95.62 120 ASN A CA 1
ATOM 971 C C . ASN A 1 120 ? 17.761 6.642 -8.848 1.00 95.62 120 ASN A C 1
ATOM 973 O O . ASN A 1 120 ? 17.304 7.222 -7.865 1.00 95.62 120 ASN A O 1
ATOM 977 N N . ILE A 1 121 ? 17.000 5.976 -9.719 1.00 93.94 121 ILE A N 1
ATOM 978 C CA . ILE A 1 121 ? 15.551 5.805 -9.568 1.00 93.94 121 ILE A CA 1
ATOM 979 C C . ILE A 1 121 ? 15.255 4.988 -8.309 1.00 93.94 121 ILE A C 1
ATOM 981 O O . ILE A 1 121 ? 14.518 5.458 -7.447 1.00 93.94 121 ILE A O 1
ATOM 985 N N . GLU A 1 122 ? 15.877 3.821 -8.142 1.00 90.06 122 GLU A N 1
ATOM 986 C CA . GLU A 1 122 ? 15.708 2.998 -6.932 1.00 90.06 122 GLU A CA 1
ATOM 987 C C . GLU A 1 122 ? 16.198 3.734 -5.675 1.00 90.06 122 GLU A C 1
ATOM 989 O O . GLU A 1 122 ? 15.537 3.749 -4.639 1.00 90.06 122 GLU A O 1
ATOM 994 N N . GLY A 1 123 ? 17.336 4.425 -5.785 1.00 91.62 123 GLY A N 1
ATOM 995 C CA . GLY A 1 123 ? 17.929 5.218 -4.712 1.00 91.62 123 GLY A CA 1
ATOM 996 C C . GLY A 1 123 ? 17.099 6.435 -4.301 1.00 91.62 123 GLY A C 1
ATOM 997 O O . GLY A 1 123 ? 17.258 6.923 -3.184 1.00 91.62 123 GLY A O 1
ATOM 998 N N . SER A 1 124 ? 16.213 6.926 -5.171 1.00 90.81 124 SER A N 1
ATOM 999 C CA . SER A 1 124 ? 15.376 8.097 -4.887 1.00 90.81 124 SER A CA 1
ATOM 1000 C C . SER A 1 124 ? 14.327 7.845 -3.804 1.00 90.81 124 SER A C 1
ATOM 1002 O O . SER A 1 124 ? 13.905 8.799 -3.154 1.00 90.81 124 SER A O 1
ATOM 1004 N N . ALA A 1 125 ? 13.950 6.581 -3.596 1.00 81.81 125 ALA A N 1
ATOM 1005 C CA . ALA A 1 125 ? 12.950 6.166 -2.619 1.00 81.81 125 ALA A CA 1
ATOM 1006 C C . ALA A 1 125 ? 13.552 5.752 -1.266 1.00 81.81 125 ALA A C 1
ATOM 1008 O O . ALA A 1 125 ? 12.805 5.492 -0.323 1.00 81.81 125 ALA A O 1
ATOM 1009 N N . VAL A 1 126 ? 14.885 5.681 -1.146 1.00 83.62 126 VAL A N 1
ATOM 1010 C CA . VAL A 1 126 ? 15.560 5.197 0.070 1.00 83.62 126 VAL A CA 1
ATOM 1011 C C . VAL A 1 126 ? 15.243 6.094 1.264 1.00 83.62 126 VAL A C 1
ATOM 1013 O O . VAL A 1 126 ? 15.419 7.313 1.215 1.00 83.62 126 VAL A O 1
ATOM 1016 N N . GLY A 1 127 ? 14.814 5.479 2.364 1.00 70.31 127 GLY A N 1
ATOM 1017 C CA . GLY A 1 127 ? 14.371 6.163 3.574 1.00 70.31 127 GLY A CA 1
ATOM 1018 C C . GLY A 1 127 ? 12.934 6.686 3.516 1.00 70.31 127 GLY A C 1
ATOM 1019 O O . GLY A 1 127 ? 12.542 7.425 4.422 1.00 70.31 127 GLY A O 1
ATOM 1020 N N . THR A 1 128 ? 12.156 6.325 2.492 1.00 74.12 128 THR A N 1
ATOM 1021 C CA . THR A 1 128 ? 10.736 6.695 2.360 1.00 74.12 128 THR A CA 1
ATOM 1022 C C . THR A 1 128 ? 9.826 5.473 2.437 1.00 74.12 128 THR A C 1
ATOM 1024 O O . THR A 1 128 ? 10.290 4.340 2.336 1.00 74.12 128 THR A O 1
ATOM 1027 N N . ASP A 1 129 ? 8.518 5.691 2.602 1.00 63.56 129 ASP A N 1
ATOM 1028 C CA . ASP A 1 129 ? 7.536 4.599 2.673 1.00 63.56 129 ASP A CA 1
ATOM 1029 C C . ASP A 1 129 ? 7.447 3.792 1.349 1.00 63.56 129 ASP A C 1
ATOM 1031 O O . ASP A 1 129 ? 6.937 2.677 1.361 1.00 63.56 129 ASP A O 1
ATOM 1035 N N . ALA A 1 130 ? 7.980 4.315 0.233 1.00 66.81 130 ALA A N 1
ATOM 1036 C CA . ALA A 1 130 ? 8.031 3.650 -1.075 1.00 66.81 130 ALA A CA 1
ATOM 1037 C C . ALA A 1 130 ? 9.339 2.870 -1.337 1.00 66.81 130 ALA A C 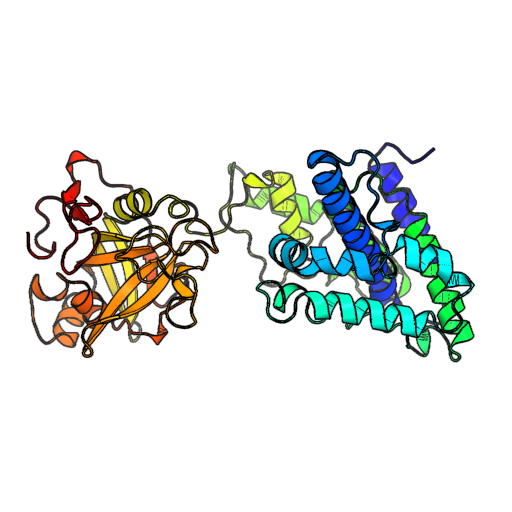1
ATOM 1039 O O . ALA A 1 130 ? 9.509 2.311 -2.422 1.00 66.81 130 ALA A O 1
ATOM 1040 N N . GLU A 1 131 ? 10.278 2.827 -0.377 1.00 76.50 131 GLU A N 1
ATOM 1041 C CA . GLU A 1 131 ? 11.568 2.137 -0.549 1.00 76.50 131 GLU A CA 1
ATOM 1042 C C . GLU A 1 131 ? 11.375 0.668 -0.948 1.00 76.50 131 GLU A C 1
ATOM 1044 O O . GLU A 1 131 ? 11.963 0.212 -1.929 1.00 76.50 131 GLU A O 1
ATOM 1049 N N . ASP A 1 132 ? 10.528 -0.059 -0.217 1.00 68.00 132 ASP A N 1
ATOM 1050 C CA . ASP A 1 132 ? 10.302 -1.490 -0.440 1.00 68.00 132 ASP A CA 1
ATOM 1051 C C . ASP A 1 132 ? 9.613 -1.782 -1.787 1.00 68.00 132 ASP A C 1
ATOM 1053 O O . ASP A 1 132 ? 9.804 -2.865 -2.340 1.00 68.00 132 ASP A O 1
ATOM 1057 N N . ASP A 1 133 ? 8.872 -0.817 -2.344 1.00 69.31 133 ASP A N 1
ATOM 1058 C CA . ASP A 1 133 ? 8.165 -0.957 -3.624 1.00 69.31 133 ASP A CA 1
ATOM 1059 C C . ASP A 1 133 ? 9.089 -0.780 -4.842 1.00 69.31 133 ASP A C 1
ATOM 1061 O O . ASP A 1 133 ? 8.801 -1.308 -5.919 1.00 69.31 133 ASP A O 1
ATOM 1065 N N . LEU A 1 134 ? 10.194 -0.036 -4.701 1.00 76.62 134 LEU A N 1
ATOM 1066 C CA . LEU A 1 134 ? 11.143 0.216 -5.797 1.00 76.62 134 LEU A CA 1
ATOM 1067 C C . LEU A 1 134 ? 12.454 -0.546 -5.680 1.00 76.62 134 LEU A C 1
ATOM 1069 O O . LEU A 1 134 ? 13.199 -0.646 -6.655 1.00 76.62 134 LEU A O 1
ATOM 1073 N N . LYS A 1 135 ? 12.779 -1.047 -4.495 1.00 80.44 135 LYS A N 1
ATOM 1074 C CA . LYS A 1 135 ? 14.028 -1.759 -4.266 1.00 80.44 135 LYS A CA 1
ATOM 1075 C C . LYS A 1 135 ? 14.109 -3.015 -5.137 1.00 80.44 135 LYS A C 1
ATOM 1077 O O . LYS A 1 135 ? 13.279 -3.912 -5.024 1.00 80.44 135 LYS A O 1
ATOM 1082 N N . GLY A 1 136 ? 15.150 -3.084 -5.965 1.00 81.44 136 GLY A N 1
ATOM 1083 C CA . GLY A 1 136 ? 15.413 -4.213 -6.862 1.00 81.44 136 GLY A CA 1
ATOM 1084 C C . GLY A 1 136 ? 14.500 -4.273 -8.089 1.00 81.44 136 GLY A C 1
ATOM 1085 O O . GLY A 1 136 ? 14.421 -5.302 -8.759 1.00 81.44 136 GLY A O 1
ATOM 1086 N N . LEU A 1 137 ? 13.801 -3.181 -8.405 1.00 81.69 137 LEU A N 1
ATOM 1087 C CA . LEU A 1 137 ? 12.876 -3.100 -9.533 1.00 81.69 137 LEU A CA 1
ATOM 1088 C C . LEU A 1 137 ? 13.558 -3.328 -10.890 1.00 81.69 137 LEU A C 1
ATOM 1090 O O . LEU A 1 137 ? 12.928 -3.836 -11.821 1.00 81.69 137 LEU A O 1
ATOM 1094 N N . PHE A 1 138 ? 14.838 -2.972 -11.006 1.00 88.69 138 PHE A N 1
ATOM 1095 C CA . PHE A 1 138 ? 15.642 -3.142 -12.213 1.00 88.69 138 PHE A CA 1
ATOM 1096 C C . PHE A 1 138 ? 16.755 -4.194 -12.060 1.00 88.69 138 PHE A C 1
ATOM 1098 O O . PHE A 1 138 ? 17.592 -4.301 -12.956 1.00 88.69 138 PHE A O 1
ATOM 1105 N N . ASP A 1 139 ? 16.758 -5.005 -10.994 1.00 85.06 139 ASP A N 1
ATOM 1106 C CA . ASP A 1 139 ? 17.812 -6.009 -10.734 1.00 85.06 139 ASP A CA 1
ATOM 1107 C C . ASP A 1 139 ? 17.957 -7.032 -11.874 1.00 85.06 139 ASP A C 1
ATOM 1109 O O . ASP A 1 139 ? 19.064 -7.446 -12.222 1.00 85.06 139 ASP A O 1
ATOM 1113 N N . ASP A 1 140 ? 16.841 -7.399 -12.508 1.00 82.69 140 ASP A N 1
ATOM 1114 C CA . ASP A 1 140 ? 16.818 -8.336 -13.636 1.00 82.69 140 ASP A CA 1
ATOM 1115 C C . ASP A 1 140 ? 17.248 -7.692 -14.976 1.00 82.69 140 ASP A C 1
ATOM 1117 O O . ASP A 1 140 ? 17.353 -8.381 -15.998 1.00 82.69 140 ASP A O 1
ATOM 1121 N N . LEU A 1 141 ? 17.488 -6.375 -15.009 1.00 87.69 141 LEU A N 1
ATOM 1122 C CA . LEU A 1 141 ? 17.862 -5.605 -16.200 1.00 87.69 141 LEU A CA 1
ATOM 1123 C C . LEU A 1 141 ? 19.380 -5.359 -16.270 1.00 87.69 141 LEU A C 1
ATOM 1125 O O . LEU A 1 141 ? 19.872 -4.244 -16.088 1.00 87.69 141 LEU A O 1
ATOM 1129 N N . ASP A 1 142 ? 20.146 -6.395 -16.614 1.00 89.69 142 ASP A N 1
ATOM 1130 C CA . ASP A 1 142 ? 21.608 -6.287 -16.738 1.00 89.69 142 ASP A CA 1
ATOM 1131 C C . ASP A 1 142 ? 22.060 -5.623 -18.057 1.00 89.69 142 ASP A C 1
ATOM 1133 O O . ASP A 1 142 ? 22.435 -6.273 -19.034 1.00 89.69 142 ASP A O 1
ATOM 1137 N N . VAL A 1 143 ? 22.121 -4.291 -18.087 1.00 92.00 143 VAL A N 1
ATOM 1138 C CA . VAL A 1 143 ? 22.642 -3.519 -19.239 1.00 92.00 143 VAL A CA 1
ATOM 1139 C C . VAL A 1 143 ? 24.129 -3.763 -19.548 1.00 92.00 143 VAL A C 1
ATOM 1141 O O . VAL A 1 143 ? 24.625 -3.335 -20.595 1.00 92.00 143 VAL A O 1
ATOM 1144 N N . ASN A 1 144 ? 24.843 -4.477 -18.677 1.00 91.50 144 ASN A N 1
ATOM 1145 C CA . ASN A 1 144 ? 26.244 -4.850 -18.834 1.00 91.50 144 ASN A CA 1
ATOM 1146 C C . ASN A 1 144 ? 26.454 -6.315 -19.241 1.00 91.50 144 ASN A C 1
ATOM 1148 O O . ASN A 1 144 ? 27.601 -6.760 -19.381 1.00 91.50 144 ASN A O 1
ATOM 1152 N N . SER A 1 145 ? 25.375 -7.040 -19.528 1.00 89.25 145 SER A N 1
ATOM 1153 C CA . SER A 1 145 ? 25.436 -8.453 -19.867 1.00 89.25 145 SER A CA 1
ATOM 1154 C C . SER A 1 145 ? 26.289 -8.730 -21.107 1.00 89.25 145 SER A C 1
ATOM 1156 O O . SER A 1 145 ? 26.164 -8.087 -22.157 1.00 89.25 145 SER A O 1
ATOM 1158 N N . SER A 1 146 ? 27.116 -9.775 -21.043 1.00 85.19 146 SER A N 1
ATOM 1159 C CA . SER A 1 146 ? 27.827 -10.300 -22.218 1.00 85.19 146 SER A CA 1
ATOM 1160 C C . SER A 1 146 ? 26.871 -10.807 -23.306 1.00 85.19 146 SER A C 1
ATOM 1162 O O . SER A 1 146 ? 27.237 -10.805 -24.481 1.00 85.19 146 SER A O 1
ATOM 1164 N N . LYS A 1 147 ? 25.625 -11.143 -22.941 1.00 83.75 147 LYS A N 1
ATOM 1165 C CA . LYS A 1 147 ? 24.549 -11.546 -23.862 1.00 83.75 147 LYS A CA 1
ATOM 1166 C C . LYS A 1 147 ? 24.113 -10.396 -24.785 1.00 83.75 147 LYS A C 1
ATOM 1168 O O . LYS A 1 147 ? 23.836 -10.599 -25.969 1.00 83.75 147 LYS A O 1
ATOM 1173 N N . LEU A 1 148 ? 24.143 -9.151 -24.299 1.00 83.38 148 LEU A N 1
ATOM 1174 C CA . LEU A 1 148 ? 23.936 -7.969 -25.146 1.00 83.38 148 LEU A CA 1
ATOM 1175 C C . LEU A 1 148 ? 25.109 -7.761 -26.110 1.00 83.38 148 LEU A C 1
ATOM 1177 O O . LEU A 1 148 ? 24.923 -7.341 -27.249 1.00 83.38 148 LEU A O 1
ATOM 1181 N N . GLY A 1 149 ? 26.319 -8.130 -25.715 1.00 85.69 149 GLY A N 1
ATOM 1182 C CA . GLY A 1 149 ? 27.475 -8.116 -26.596 1.00 85.69 149 GLY A CA 1
ATOM 1183 C C . GLY A 1 149 ? 28.784 -8.236 -25.833 1.00 85.69 149 GLY A C 1
ATOM 1184 O O . GLY A 1 149 ? 28.909 -7.821 -24.682 1.00 85.69 149 GLY A O 1
ATOM 1185 N N . ASN A 1 150 ? 29.801 -8.759 -26.514 1.00 88.25 150 ASN A N 1
ATOM 1186 C CA . ASN A 1 150 ? 31.123 -8.975 -25.920 1.00 88.25 150 ASN A CA 1
ATOM 1187 C C . ASN A 1 150 ? 31.946 -7.684 -25.755 1.00 88.25 150 ASN A C 1
ATOM 1189 O O . ASN A 1 150 ? 33.005 -7.716 -25.140 1.00 88.25 150 ASN A O 1
ATOM 1193 N N . THR A 1 151 ? 31.491 -6.558 -26.310 1.00 92.31 151 THR A N 1
ATOM 1194 C CA . THR A 1 151 ? 32.145 -5.248 -26.184 1.00 92.31 151 THR A CA 1
ATOM 1195 C C . THR A 1 151 ? 31.121 -4.182 -25.812 1.00 92.31 151 THR A C 1
ATOM 1197 O O . THR A 1 151 ? 29.961 -4.284 -26.212 1.00 92.31 151 THR A O 1
ATOM 1200 N N . VAL A 1 152 ? 31.558 -3.135 -25.105 1.00 93.44 152 VAL A N 1
ATOM 1201 C CA . VAL A 1 152 ? 30.709 -1.993 -24.709 1.00 93.44 152 VAL A CA 1
ATOM 1202 C C . VAL A 1 152 ? 29.996 -1.387 -25.922 1.00 93.44 152 VAL A C 1
ATOM 1204 O O . VAL A 1 152 ? 28.782 -1.227 -25.904 1.00 93.44 152 VAL A O 1
ATOM 1207 N N . ALA A 1 153 ? 30.714 -1.184 -27.032 1.00 93.75 153 ALA A N 1
ATOM 1208 C CA . ALA A 1 153 ? 30.134 -0.667 -28.272 1.00 93.75 153 ALA A CA 1
ATOM 1209 C C . ALA A 1 153 ? 28.977 -1.533 -28.811 1.00 93.75 153 ALA A C 1
ATOM 1211 O O . ALA A 1 153 ? 27.938 -1.000 -29.187 1.00 93.75 153 ALA A O 1
ATOM 1212 N N . LYS A 1 154 ? 29.118 -2.868 -28.805 1.00 90.88 154 LYS A N 1
ATOM 1213 C CA . LYS A 1 154 ? 28.060 -3.784 -29.272 1.00 90.88 154 LYS A CA 1
ATOM 1214 C C . LYS A 1 154 ? 26.858 -3.817 -28.329 1.00 90.88 154 LYS A C 1
ATOM 1216 O O . LYS A 1 154 ? 25.730 -3.935 -28.798 1.00 90.88 154 LYS A O 1
ATOM 1221 N N . ARG A 1 155 ? 27.090 -3.721 -27.014 1.00 91.94 155 ARG A N 1
ATOM 1222 C CA . ARG A 1 155 ? 26.004 -3.602 -26.025 1.00 91.94 155 ARG A CA 1
ATOM 1223 C C . ARG A 1 155 ? 25.219 -2.319 -26.270 1.00 91.94 155 ARG A C 1
ATOM 1225 O O . ARG A 1 155 ? 24.002 -2.372 -26.416 1.00 91.94 155 ARG A O 1
ATOM 1232 N N . ASN A 1 156 ? 25.927 -1.202 -26.412 1.00 94.56 156 ASN A N 1
ATOM 1233 C CA . ASN A 1 156 ? 25.325 0.111 -26.616 1.00 94.56 156 ASN A CA 1
ATOM 1234 C C . ASN A 1 156 ? 24.560 0.187 -27.941 1.00 94.56 156 ASN A C 1
ATOM 1236 O O . ASN A 1 156 ? 23.448 0.700 -27.948 1.00 94.56 156 ASN A O 1
ATOM 1240 N N . GLU A 1 157 ? 25.055 -0.427 -29.022 1.00 92.62 157 GLU A N 1
ATOM 1241 C CA . GLU A 1 157 ? 24.303 -0.542 -30.283 1.00 92.62 157 GLU A CA 1
ATOM 1242 C C . GLU A 1 157 ? 22.921 -1.192 -30.079 1.00 92.62 157 GLU A C 1
ATOM 1244 O O . GLU A 1 157 ? 21.917 -0.717 -30.613 1.00 92.62 157 GLU A O 1
ATOM 1249 N N . LYS A 1 158 ? 22.840 -2.266 -29.283 1.00 90.38 158 LYS A N 1
ATOM 1250 C CA . LYS A 1 158 ? 21.566 -2.941 -28.988 1.00 90.38 158 LYS A CA 1
ATOM 1251 C C . LYS A 1 158 ? 20.680 -2.145 -28.034 1.00 90.38 158 LYS A C 1
ATOM 1253 O O . LYS A 1 158 ? 19.469 -2.110 -28.236 1.00 90.38 158 LYS A O 1
ATOM 1258 N N . LEU A 1 159 ? 21.264 -1.493 -27.029 1.00 93.19 159 LEU A N 1
ATOM 1259 C CA . LEU A 1 159 ? 20.529 -0.638 -26.092 1.00 93.19 159 LEU A CA 1
ATOM 1260 C C . LEU A 1 159 ? 19.911 0.577 -26.800 1.00 93.19 159 LEU A C 1
ATOM 1262 O O . LEU A 1 159 ? 18.765 0.913 -26.516 1.00 93.19 159 LEU A O 1
ATOM 1266 N N . VAL A 1 160 ? 20.610 1.177 -27.773 1.00 95.12 160 VAL A N 1
ATOM 1267 C CA . VAL A 1 160 ? 20.055 2.237 -28.638 1.00 95.12 160 VAL A CA 1
ATOM 1268 C C . VAL A 1 160 ? 18.838 1.719 -29.404 1.00 95.12 160 VAL A C 1
ATOM 1270 O O . VAL A 1 160 ? 17.767 2.312 -29.309 1.00 95.12 160 VAL A O 1
ATOM 1273 N N . LYS A 1 161 ? 18.961 0.570 -30.088 1.00 91.19 161 LYS A N 1
ATOM 1274 C CA . LYS A 1 161 ? 17.836 -0.045 -30.820 1.00 91.19 161 LYS A CA 1
ATOM 1275 C C . LYS A 1 161 ? 16.635 -0.313 -29.911 1.00 91.19 161 LYS A C 1
ATOM 1277 O O . LYS A 1 161 ? 15.498 -0.096 -30.322 1.00 91.19 161 LYS A O 1
ATOM 1282 N N . LEU A 1 162 ? 16.883 -0.767 -28.682 1.00 90.56 162 LEU A N 1
ATOM 1283 C CA . LEU A 1 162 ? 15.842 -1.027 -27.694 1.00 90.56 162 LEU A CA 1
ATOM 1284 C C . LEU A 1 162 ? 15.141 0.265 -27.245 1.00 90.56 162 LEU A C 1
ATOM 1286 O O . LEU A 1 162 ? 13.912 0.317 -27.269 1.00 90.56 162 LEU A O 1
ATOM 1290 N N . LEU A 1 163 ? 15.897 1.311 -26.890 1.00 93.88 163 LEU A N 1
ATOM 1291 C CA . LEU A 1 163 ? 15.347 2.621 -26.517 1.00 93.88 163 LEU A CA 1
ATOM 1292 C C . LEU A 1 163 ? 14.524 3.233 -27.655 1.00 93.88 163 LEU A C 1
ATOM 1294 O O . LEU A 1 163 ? 13.433 3.748 -27.413 1.00 93.88 163 LEU A O 1
ATOM 1298 N N . ASP A 1 164 ? 15.014 3.148 -28.891 1.00 93.38 164 ASP A N 1
ATOM 1299 C CA . ASP A 1 164 ? 14.301 3.679 -30.049 1.00 93.38 164 ASP A CA 1
ATOM 1300 C C . ASP A 1 164 ? 13.013 2.924 -30.327 1.00 93.38 164 ASP A C 1
ATOM 1302 O O . ASP A 1 164 ? 11.949 3.530 -30.448 1.00 93.38 164 ASP A O 1
ATOM 1306 N N . ALA A 1 165 ? 13.076 1.597 -30.344 1.00 88.75 165 ALA A N 1
ATOM 1307 C CA . ALA A 1 165 ? 11.902 0.793 -30.617 1.00 88.75 165 ALA A CA 1
ATOM 1308 C C . ALA A 1 165 ? 10.829 0.934 -29.527 1.00 88.75 165 ALA A C 1
ATOM 1310 O O . ALA A 1 165 ? 9.652 1.031 -29.867 1.00 88.75 165 ALA A O 1
ATOM 1311 N N . ILE A 1 166 ? 11.211 0.995 -28.244 1.00 88.44 166 ILE A N 1
ATOM 1312 C CA . ILE A 1 166 ? 10.271 1.286 -27.151 1.00 88.44 166 ILE A CA 1
ATOM 1313 C C . ILE A 1 166 ? 9.734 2.710 -27.258 1.00 88.44 166 ILE A C 1
ATOM 1315 O O . ILE A 1 166 ? 8.542 2.921 -27.053 1.00 88.44 166 ILE A O 1
ATOM 1319 N N . GLY A 1 167 ? 10.573 3.690 -27.584 1.00 89.00 167 GLY A N 1
ATOM 1320 C CA . GLY A 1 167 ? 10.160 5.085 -27.686 1.00 89.00 167 GLY A CA 1
ATOM 1321 C C . GLY A 1 167 ? 9.230 5.372 -28.869 1.00 89.00 167 GLY A C 1
ATOM 1322 O O . GLY A 1 167 ? 8.413 6.284 -28.785 1.00 89.00 167 GLY A O 1
ATOM 1323 N N . ASP A 1 168 ? 9.318 4.595 -29.948 1.00 87.31 168 ASP A N 1
ATOM 1324 C CA . ASP A 1 168 ? 8.448 4.720 -31.125 1.00 87.31 168 ASP A CA 1
ATOM 1325 C C . ASP A 1 168 ? 7.058 4.101 -30.930 1.00 87.31 168 ASP A C 1
ATOM 1327 O O . ASP A 1 168 ? 6.176 4.290 -31.771 1.00 87.31 168 ASP A O 1
ATOM 1331 N N . LEU A 1 169 ? 6.833 3.368 -29.831 1.00 81.38 169 LEU A N 1
ATOM 1332 C CA . LEU A 1 169 ? 5.526 2.783 -29.544 1.00 81.38 169 LEU A CA 1
ATOM 1333 C C . LEU A 1 169 ? 4.455 3.889 -29.416 1.00 81.38 169 LEU A C 1
ATOM 1335 O O . LEU A 1 169 ? 4.617 4.803 -28.593 1.00 81.38 169 LEU A O 1
ATOM 1339 N N . PRO A 1 170 ? 3.346 3.808 -30.180 1.00 72.12 170 PRO A N 1
ATOM 1340 C CA . PRO A 1 170 ? 2.272 4.796 -30.163 1.00 72.12 170 PRO A CA 1
ATOM 1341 C C . PRO A 1 170 ? 1.309 4.517 -29.005 1.00 72.12 170 PRO A C 1
ATOM 1343 O O . PRO A 1 170 ? 0.235 3.947 -29.182 1.00 72.12 170 PRO A O 1
ATOM 1346 N N . LEU A 1 171 ? 1.716 4.903 -27.802 1.00 67.00 171 LEU A N 1
ATOM 1347 C CA . LEU A 1 171 ? 1.037 4.519 -26.564 1.00 67.00 171 LEU A CA 1
ATOM 1348 C C . LEU A 1 171 ? -0.024 5.536 -26.077 1.00 67.00 171 LEU A C 1
ATOM 1350 O O . LEU A 1 171 ? -0.801 5.231 -25.176 1.00 67.00 171 LEU A O 1
ATOM 1354 N N . GLY A 1 172 ? -0.144 6.698 -26.734 1.00 63.94 172 GLY A N 1
ATOM 1355 C CA . GLY A 1 172 ? -1.171 7.712 -26.438 1.00 63.94 172 GLY A CA 1
ATOM 1356 C C . GLY A 1 172 ? -0.959 8.445 -25.104 1.00 63.94 172 GLY A C 1
ATOM 1357 O O . GLY A 1 172 ? 0.162 8.506 -24.614 1.00 63.94 172 GLY A O 1
ATOM 1358 N N . ASN A 1 173 ? -2.026 9.021 -24.527 1.00 57.25 173 ASN A N 1
ATOM 1359 C CA . ASN A 1 173 ? -2.003 9.539 -23.151 1.00 57.25 173 ASN A CA 1
ATOM 1360 C C . ASN A 1 173 ? -2.146 8.360 -22.177 1.00 57.25 173 ASN A C 1
ATOM 1362 O O . ASN A 1 173 ? -3.159 7.661 -22.165 1.00 57.25 173 ASN A O 1
ATOM 1366 N N . PHE A 1 174 ? -1.102 8.123 -21.388 1.00 57.22 174 PHE A N 1
ATOM 1367 C CA . PHE A 1 174 ? -0.896 6.882 -20.640 1.00 57.22 174 PHE A CA 1
ATOM 1368 C C . PHE A 1 174 ? -1.685 6.744 -19.337 1.00 57.22 174 PHE A C 1
ATOM 1370 O O . PHE A 1 174 ? -1.734 5.640 -18.791 1.00 57.22 174 PHE A O 1
ATOM 1377 N N . GLU A 1 175 ? -2.300 7.819 -18.839 1.00 52.53 175 GLU A N 1
ATOM 1378 C CA . GLU A 1 175 ? -3.092 7.776 -17.602 1.00 52.53 175 GLU A CA 1
ATOM 1379 C C . GLU A 1 175 ? -4.286 6.805 -17.710 1.00 52.53 175 GLU A C 1
ATOM 1381 O O . GLU A 1 175 ? -4.634 6.166 -16.719 1.00 52.53 175 GLU A O 1
ATOM 1386 N N . ASP A 1 176 ? -4.826 6.594 -18.920 1.00 51.31 176 ASP A N 1
ATOM 1387 C CA . ASP A 1 176 ? -6.026 5.772 -19.145 1.00 51.31 176 ASP A CA 1
ATOM 1388 C C . ASP A 1 176 ? -5.750 4.319 -19.600 1.00 51.31 176 ASP A C 1
ATOM 1390 O O . ASP A 1 176 ? -6.643 3.474 -19.519 1.00 51.31 176 ASP A O 1
ATOM 1394 N N . ASN A 1 177 ? -4.540 3.990 -20.086 1.00 54.25 177 ASN A N 1
ATOM 1395 C CA . ASN A 1 177 ? -4.270 2.719 -20.798 1.00 54.25 177 ASN A CA 1
ATOM 1396 C C . ASN A 1 177 ? -3.111 1.865 -20.237 1.00 54.25 177 ASN A C 1
ATOM 1398 O O . ASN A 1 177 ? -2.819 0.799 -20.783 1.00 54.25 177 ASN A O 1
ATOM 1402 N N . SER A 1 178 ? -2.454 2.284 -19.152 1.00 56.12 178 SER A N 1
ATOM 1403 C CA . SER A 1 178 ? -1.239 1.635 -18.624 1.00 56.12 178 SER A CA 1
ATOM 1404 C C . SER A 1 178 ? -1.431 0.169 -18.202 1.00 56.12 178 SER A C 1
ATOM 1406 O O . SER A 1 178 ? -0.607 -0.680 -18.537 1.00 56.12 178 SER A O 1
ATOM 1408 N N . ILE A 1 179 ? -2.539 -0.150 -17.525 1.00 55.25 179 ILE A N 1
ATOM 1409 C CA . ILE A 1 179 ? -2.834 -1.502 -17.007 1.00 55.25 179 ILE A CA 1
ATOM 1410 C C . ILE A 1 179 ? -2.988 -2.525 -18.142 1.00 55.25 179 ILE A C 1
ATOM 1412 O O . ILE A 1 179 ? -2.472 -3.638 -18.045 1.00 55.25 179 ILE A O 1
ATOM 1416 N N . ASP A 1 180 ? -3.683 -2.148 -19.218 1.00 65.19 180 ASP A N 1
ATOM 1417 C CA . ASP A 1 180 ? -3.903 -3.028 -20.370 1.00 65.19 180 ASP A CA 1
ATOM 1418 C C . ASP A 1 180 ? -2.583 -3.234 -21.146 1.00 65.19 180 ASP A C 1
ATOM 1420 O O . ASP A 1 180 ? -2.274 -4.353 -21.547 1.00 65.19 180 ASP A O 1
ATOM 1424 N N . LEU A 1 181 ? -1.746 -2.194 -21.264 1.00 69.88 181 LEU A N 1
ATOM 1425 C CA . LEU A 1 181 ? -0.506 -2.237 -22.041 1.00 69.88 181 LEU A CA 1
ATOM 1426 C C . LEU A 1 181 ? 0.574 -3.161 -21.457 1.00 69.88 181 LEU A C 1
ATOM 1428 O O . LEU A 1 181 ? 1.163 -3.955 -22.191 1.00 69.88 181 LEU A O 1
ATOM 1432 N N . PHE A 1 182 ? 0.867 -3.053 -20.156 1.00 68.62 182 PHE A N 1
ATOM 1433 C CA . PHE A 1 182 ? 1.877 -3.909 -19.517 1.00 68.62 182 PHE A CA 1
ATOM 1434 C C . PHE A 1 182 ? 1.431 -5.371 -19.491 1.00 68.62 182 PHE A C 1
ATOM 1436 O O . PHE A 1 182 ? 2.245 -6.262 -19.737 1.00 68.62 182 PHE A O 1
ATOM 1443 N N . GLY A 1 183 ? 0.136 -5.611 -19.253 1.00 67.62 183 GLY A N 1
ATOM 1444 C CA . GLY A 1 183 ? -0.461 -6.940 -19.348 1.00 67.62 183 GLY A CA 1
ATOM 1445 C C . GLY A 1 183 ? -0.333 -7.533 -20.753 1.00 67.62 183 GLY A C 1
ATOM 1446 O O . GLY A 1 183 ? 0.135 -8.662 -20.885 1.00 67.62 183 GLY A O 1
ATOM 1447 N N . ASP A 1 184 ? -0.670 -6.758 -21.789 1.00 73.19 184 ASP A N 1
ATOM 1448 C CA . ASP A 1 184 ? -0.559 -7.166 -23.197 1.00 73.19 184 ASP A CA 1
ATOM 1449 C C . ASP A 1 184 ? 0.897 -7.438 -23.606 1.00 73.19 184 ASP A C 1
ATOM 1451 O O . ASP A 1 184 ? 1.191 -8.463 -24.223 1.00 73.19 184 ASP A O 1
ATOM 1455 N N . ALA A 1 185 ? 1.832 -6.555 -23.233 1.00 75.56 185 ALA A N 1
ATOM 1456 C CA . ALA A 1 185 ? 3.256 -6.734 -23.516 1.00 75.56 185 ALA A CA 1
ATOM 1457 C C . ALA A 1 185 ? 3.800 -8.008 -22.857 1.00 75.56 185 ALA A C 1
ATOM 1459 O O . ALA A 1 185 ? 4.496 -8.794 -23.503 1.00 75.56 185 ALA A O 1
ATOM 1460 N N . TYR A 1 186 ? 3.468 -8.223 -21.581 1.00 71.81 186 TYR A N 1
ATOM 1461 C CA . TYR A 1 186 ? 3.885 -9.401 -20.825 1.00 71.81 186 TYR A CA 1
ATOM 1462 C C . TYR A 1 186 ? 3.314 -10.684 -21.433 1.00 71.81 186 TYR A C 1
ATOM 1464 O O . TYR A 1 186 ? 4.064 -11.626 -21.686 1.00 71.81 186 TYR A O 1
ATOM 1472 N N . GLU A 1 187 ? 2.007 -10.715 -21.703 1.00 71.81 187 GLU A N 1
ATOM 1473 C CA . GLU A 1 187 ? 1.324 -11.847 -22.333 1.00 71.81 187 GLU A CA 1
ATOM 1474 C C . GLU A 1 187 ? 1.964 -12.200 -23.675 1.00 71.81 187 GLU A C 1
ATOM 1476 O O . GLU A 1 187 ? 2.319 -13.357 -23.911 1.00 71.81 187 GLU A O 1
ATOM 1481 N N . TYR A 1 188 ? 2.162 -11.203 -24.536 1.00 76.19 188 TYR A N 1
ATOM 1482 C CA . TYR A 1 188 ? 2.724 -11.418 -25.861 1.00 76.19 188 TYR A CA 1
ATOM 1483 C C . TYR A 1 188 ? 4.165 -11.928 -25.805 1.00 76.19 188 TYR A C 1
ATOM 1485 O O . TYR A 1 188 ? 4.514 -12.867 -26.525 1.00 76.19 188 TYR A O 1
ATOM 1493 N N . LEU A 1 189 ? 4.994 -11.367 -24.918 1.00 74.38 189 LEU A N 1
ATOM 1494 C CA . LEU A 1 189 ? 6.344 -11.871 -24.660 1.00 74.38 189 LEU A CA 1
ATOM 1495 C C . LEU A 1 189 ? 6.294 -13.345 -24.239 1.00 74.38 189 LEU A C 1
ATOM 1497 O O . LEU A 1 189 ? 7.011 -14.166 -24.805 1.00 74.38 189 LEU A O 1
ATOM 1501 N N . MET A 1 190 ? 5.417 -13.711 -23.300 1.00 70.38 190 MET A N 1
ATOM 1502 C CA . MET A 1 190 ? 5.317 -15.095 -22.817 1.00 70.38 190 MET A CA 1
ATOM 1503 C C . MET A 1 190 ? 4.822 -16.060 -23.901 1.00 70.38 190 MET A C 1
ATOM 1505 O O . MET A 1 190 ? 5.393 -17.141 -24.058 1.00 70.38 190 MET A O 1
ATOM 1509 N N . GLN A 1 191 ? 3.827 -15.666 -24.701 1.00 68.94 191 GLN A N 1
ATOM 1510 C CA . GLN A 1 191 ? 3.353 -16.448 -25.849 1.00 68.94 191 GLN A CA 1
ATOM 1511 C C . GLN A 1 191 ? 4.463 -16.654 -26.893 1.00 68.94 191 GLN A C 1
ATOM 1513 O O . GLN A 1 191 ? 4.669 -17.771 -27.379 1.00 68.94 191 GLN A O 1
ATOM 1518 N N . MET A 1 192 ? 5.230 -15.602 -27.197 1.00 68.06 192 MET A N 1
ATOM 1519 C CA . MET A 1 192 ? 6.369 -15.671 -28.114 1.00 68.06 192 MET A CA 1
ATOM 1520 C C . MET A 1 192 ? 7.430 -16.675 -27.631 1.00 68.06 192 MET A C 1
ATOM 1522 O O . MET A 1 192 ? 8.007 -17.401 -28.447 1.00 68.06 192 MET A O 1
ATOM 1526 N N . TYR A 1 193 ? 7.641 -16.807 -26.319 1.00 63.84 193 TYR A N 1
ATOM 1527 C CA . TYR A 1 193 ? 8.574 -17.796 -25.765 1.00 63.84 193 TYR A CA 1
ATOM 1528 C C . TYR A 1 193 ? 8.033 -19.208 -25.707 1.00 63.84 193 TYR A C 1
ATOM 1530 O O . TYR A 1 193 ? 8.757 -20.134 -26.067 1.00 63.84 193 TYR A O 1
ATOM 1538 N N . ALA A 1 194 ? 6.769 -19.391 -25.333 1.00 58.78 194 ALA A N 1
ATOM 1539 C CA . ALA A 1 194 ? 6.136 -20.705 -25.380 1.00 58.78 194 ALA A CA 1
ATOM 1540 C C . ALA A 1 194 ? 6.228 -21.309 -26.795 1.00 58.78 194 ALA A C 1
ATOM 1542 O O . ALA A 1 194 ? 6.516 -22.494 -26.954 1.00 58.78 194 ALA A O 1
ATOM 1543 N N . SER A 1 195 ? 6.070 -20.470 -27.826 1.00 57.81 195 SER A N 1
ATOM 1544 C CA . SER A 1 195 ? 6.175 -20.888 -29.228 1.00 57.81 195 SER A CA 1
ATOM 1545 C C . SER A 1 195 ? 7.608 -21.166 -29.712 1.00 57.81 195 SER A C 1
ATOM 1547 O O . SER A 1 195 ? 7.784 -21.949 -30.642 1.00 57.81 195 SER A O 1
ATOM 1549 N N . SER A 1 196 ? 8.634 -20.560 -29.095 1.00 51.66 196 SER A N 1
ATOM 1550 C CA . SER A 1 196 ? 10.035 -20.666 -29.540 1.00 51.66 196 SER A CA 1
ATOM 1551 C C . SER A 1 196 ? 10.895 -21.632 -28.714 1.00 51.66 196 SER A C 1
ATOM 1553 O O . SER A 1 196 ? 11.849 -22.193 -29.248 1.00 51.66 196 SER A O 1
ATOM 1555 N N . ALA A 1 197 ? 10.558 -21.874 -27.444 1.00 48.38 197 ALA A N 1
ATOM 1556 C CA . ALA A 1 197 ? 11.375 -22.660 -26.516 1.00 48.38 197 ALA A CA 1
ATOM 1557 C C . ALA A 1 197 ? 11.034 -24.162 -26.463 1.00 48.38 197 ALA A C 1
ATOM 1559 O O . ALA A 1 197 ? 11.728 -24.909 -25.775 1.00 48.38 197 ALA A O 1
ATOM 1560 N N . GLY A 1 198 ? 9.958 -24.622 -27.116 1.00 45.16 198 GLY A N 1
ATOM 1561 C CA . GLY A 1 198 ? 9.514 -26.026 -27.041 1.00 45.16 198 GLY A CA 1
ATOM 1562 C C . GLY A 1 198 ? 9.189 -26.518 -25.618 1.00 45.16 198 GLY A C 1
ATOM 1563 O O . GLY A 1 198 ? 9.071 -27.720 -25.394 1.00 45.16 198 GLY A O 1
ATOM 1564 N N . LYS A 1 199 ? 9.066 -25.597 -24.653 1.00 49.66 199 LYS A N 1
ATOM 1565 C CA . LYS A 1 199 ? 8.716 -25.837 -23.248 1.00 49.66 199 LYS A CA 1
ATOM 1566 C C . LYS A 1 199 ? 7.305 -25.312 -22.985 1.00 49.66 199 LYS A C 1
ATOM 1568 O O . LYS A 1 199 ? 6.889 -24.334 -23.607 1.00 49.66 199 LYS A O 1
ATOM 1573 N N . SER A 1 200 ? 6.576 -25.939 -22.060 1.00 44.59 200 SER A N 1
ATOM 1574 C CA . SER A 1 200 ? 5.225 -25.538 -21.647 1.00 44.59 200 SER A CA 1
ATOM 1575 C C . SER A 1 200 ? 5.238 -24.171 -20.947 1.00 44.59 200 SER A C 1
ATOM 1577 O O . SER A 1 200 ? 5.206 -24.065 -19.729 1.00 44.59 200 SER A O 1
ATOM 1579 N N . GLY A 1 201 ? 5.234 -23.078 -21.715 1.00 46.41 201 GLY A N 1
ATOM 1580 C CA . GLY A 1 201 ? 5.072 -21.718 -21.176 1.00 46.41 201 GLY A CA 1
ATOM 1581 C C . GLY A 1 201 ? 3.697 -21.449 -20.537 1.00 46.41 201 GLY A C 1
ATOM 1582 O O . GLY A 1 201 ? 3.480 -20.370 -19.995 1.00 46.41 201 GLY A O 1
ATOM 1583 N N . GLY A 1 202 ? 2.774 -22.418 -20.588 1.00 48.56 202 GLY A N 1
ATOM 1584 C CA . GLY A 1 202 ? 1.422 -22.323 -20.028 1.00 48.56 202 GLY A CA 1
ATOM 1585 C C . GLY A 1 202 ? 1.343 -22.385 -18.499 1.00 48.56 202 GLY A C 1
ATOM 1586 O O . GLY A 1 202 ? 0.273 -22.150 -17.953 1.00 48.56 202 GLY A O 1
ATOM 1587 N N . GLU A 1 203 ? 2.445 -22.676 -17.804 1.00 50.31 203 GLU A N 1
ATOM 1588 C CA . GLU A 1 203 ? 2.468 -22.812 -16.337 1.00 50.31 203 GLU A CA 1
ATOM 1589 C C . GLU A 1 203 ? 2.669 -21.474 -15.590 1.00 50.31 203 GLU A C 1
ATOM 1591 O O . GLU A 1 203 ? 2.520 -21.433 -14.373 1.00 50.31 203 GLU A O 1
ATOM 1596 N N . TYR A 1 204 ? 2.963 -20.366 -16.291 1.00 55.59 204 TYR A N 1
ATOM 1597 C CA . TYR A 1 204 ? 3.373 -19.091 -15.666 1.00 55.59 204 TYR A CA 1
ATOM 1598 C C . TYR A 1 204 ? 2.436 -17.898 -15.923 1.00 55.59 204 TYR A C 1
ATOM 1600 O O . TYR A 1 204 ? 2.683 -16.799 -15.419 1.00 55.59 204 TYR A O 1
ATOM 1608 N N . TYR A 1 205 ? 1.382 -18.073 -16.723 1.00 59.28 205 TYR A N 1
ATOM 1609 C CA . TYR A 1 205 ? 0.487 -16.984 -17.116 1.00 59.28 205 TYR A CA 1
ATOM 1610 C C . TYR A 1 205 ? -0.938 -17.479 -17.393 1.00 59.28 205 TYR A C 1
ATOM 1612 O O . TYR A 1 205 ? -1.131 -18.486 -18.072 1.00 59.28 205 TYR A O 1
ATOM 1620 N N . THR A 1 206 ? -1.932 -16.730 -16.913 1.00 66.81 206 THR A N 1
ATOM 1621 C CA . THR A 1 206 ? -3.357 -16.998 -17.148 1.00 66.81 206 THR A CA 1
ATOM 1622 C C . THR A 1 206 ? -3.858 -16.112 -18.296 1.00 66.81 206 THR A C 1
ATOM 1624 O O . THR A 1 206 ? -3.900 -14.893 -18.109 1.00 66.81 206 THR A O 1
ATOM 1627 N N . PRO A 1 207 ? -4.279 -16.676 -19.452 1.00 72.81 207 PRO A N 1
ATOM 1628 C CA . PRO A 1 207 ? -4.804 -15.909 -20.588 1.00 72.81 207 PRO A CA 1
ATOM 1629 C C . PRO A 1 207 ? -5.852 -14.875 -20.183 1.00 72.81 207 PRO A C 1
ATOM 1631 O O . PRO A 1 207 ? -6.621 -15.111 -19.246 1.00 72.81 207 PRO A O 1
ATOM 1634 N N . GLN A 1 208 ? -5.912 -13.735 -20.874 1.00 71.75 208 GLN A N 1
ATOM 1635 C CA . GLN A 1 208 ? -6.799 -12.640 -20.467 1.00 71.75 208 GLN A CA 1
ATOM 1636 C C . GLN A 1 208 ? -8.268 -13.032 -20.415 1.00 71.75 208 GLN A C 1
ATOM 1638 O O . GLN A 1 208 ? -8.965 -12.620 -19.488 1.00 71.75 208 GLN A O 1
ATOM 1643 N N . GLU A 1 209 ? -8.728 -13.823 -21.377 1.00 81.56 209 GLU A N 1
ATOM 1644 C CA . GLU A 1 209 ? -10.107 -14.293 -21.467 1.00 81.56 209 GLU A CA 1
ATOM 1645 C C . GLU A 1 209 ? -10.434 -15.228 -20.298 1.00 81.56 209 GLU A C 1
ATOM 1647 O O . GLU A 1 209 ? -11.513 -15.146 -19.713 1.00 81.56 209 GLU A O 1
ATOM 1652 N N . VAL A 1 210 ? -9.473 -16.068 -19.899 1.00 84.69 210 VAL A N 1
ATOM 1653 C CA . VAL A 1 210 ? -9.595 -16.949 -18.729 1.00 84.69 210 VAL A CA 1
ATOM 1654 C C . VAL A 1 210 ? -9.584 -16.123 -17.444 1.00 84.69 210 VAL A C 1
ATOM 1656 O O . VAL A 1 210 ? -10.430 -16.330 -16.578 1.00 84.69 210 VAL A O 1
ATOM 1659 N N . SER A 1 211 ? -8.685 -15.145 -17.334 1.00 82.25 211 SER A N 1
ATOM 1660 C CA . SER A 1 211 ? -8.598 -14.250 -16.179 1.00 82.25 211 SER A CA 1
ATOM 1661 C C . SER A 1 211 ? -9.867 -13.414 -16.005 1.00 82.25 211 SER A C 1
ATOM 1663 O O . SER A 1 211 ? -10.371 -13.265 -14.893 1.00 82.25 211 SER A O 1
ATOM 1665 N N . GLU A 1 212 ? -10.427 -12.896 -17.099 1.00 84.94 212 GLU A N 1
ATOM 1666 C CA . GLU A 1 212 ? -11.694 -12.167 -17.078 1.00 84.94 212 GLU A CA 1
ATOM 1667 C C . GLU A 1 212 ? -12.867 -13.083 -16.721 1.00 84.94 212 GLU A C 1
ATOM 1669 O O . GLU A 1 212 ? -13.709 -12.696 -15.911 1.00 84.94 212 GLU A O 1
ATOM 1674 N N . LEU A 1 213 ? -12.914 -14.303 -17.265 1.00 91.12 213 LEU A N 1
ATOM 1675 C CA . LEU A 1 213 ? -13.929 -15.289 -16.900 1.00 91.12 213 LEU A CA 1
ATOM 1676 C C . LEU A 1 213 ? -13.869 -15.618 -15.402 1.00 91.12 213 LEU A C 1
ATOM 1678 O O . LEU A 1 213 ? -14.899 -15.580 -14.733 1.00 91.12 213 LEU A O 1
ATOM 1682 N N . LEU A 1 214 ? -12.678 -15.880 -14.857 1.00 90.56 214 LEU A N 1
ATOM 1683 C CA . LEU A 1 214 ? -12.475 -16.152 -13.431 1.00 90.56 214 LEU A CA 1
ATOM 1684 C C . LEU A 1 214 ? -12.879 -14.957 -12.560 1.00 90.56 214 LEU A C 1
ATOM 1686 O O . LEU A 1 214 ? -13.593 -15.135 -11.568 1.00 90.56 214 LEU A O 1
ATOM 1690 N N . ALA A 1 215 ? -12.491 -13.739 -12.946 1.00 88.62 215 ALA A N 1
ATOM 1691 C CA . ALA A 1 215 ? -12.907 -12.519 -12.260 1.00 88.62 215 ALA A CA 1
ATOM 1692 C C . ALA A 1 215 ? -14.437 -12.367 -12.287 1.00 88.62 215 ALA A C 1
ATOM 1694 O O . ALA A 1 215 ? -15.052 -12.150 -11.249 1.00 88.62 215 ALA A O 1
ATOM 1695 N N . ARG A 1 216 ? -15.085 -12.571 -13.441 1.00 90.75 216 ARG A N 1
ATOM 1696 C CA . ARG A 1 216 ? -16.551 -12.513 -13.569 1.00 90.75 216 ARG A CA 1
ATOM 1697 C C . ARG A 1 216 ? -17.244 -13.568 -12.715 1.00 90.75 216 ARG A C 1
ATOM 1699 O O . ARG A 1 216 ? -18.186 -13.217 -12.016 1.00 90.75 216 ARG A O 1
ATOM 1706 N N . ILE A 1 217 ? -16.769 -14.818 -12.727 1.00 93.56 217 ILE A N 1
ATOM 1707 C CA . ILE A 1 217 ? -17.319 -15.928 -11.927 1.00 93.56 217 ILE A CA 1
ATOM 1708 C C . ILE A 1 217 ? -17.238 -15.615 -10.427 1.00 93.56 217 ILE A C 1
ATOM 1710 O O . ILE A 1 217 ? -18.214 -15.778 -9.696 1.00 93.56 217 ILE A O 1
ATOM 1714 N N . THR A 1 218 ? -16.090 -15.135 -9.953 1.00 89.31 218 THR A N 1
ATOM 1715 C CA . THR A 1 218 ? -15.854 -14.874 -8.519 1.00 89.31 218 THR A CA 1
ATOM 1716 C C . THR A 1 218 ? -16.638 -13.673 -7.979 1.00 89.31 218 THR A C 1
ATOM 1718 O O . THR A 1 218 ? -16.914 -13.593 -6.768 1.00 89.31 218 THR A O 1
ATOM 1721 N N . VAL A 1 219 ? -17.042 -12.758 -8.866 1.00 90.62 219 VAL A N 1
ATOM 1722 C CA . VAL A 1 219 ? -17.808 -11.552 -8.526 1.00 90.62 219 VAL A CA 1
ATOM 1723 C C . VAL A 1 219 ? -19.276 -11.605 -8.956 1.00 90.62 219 VAL A C 1
ATOM 1725 O O . VAL A 1 219 ? -19.974 -10.606 -8.801 1.00 90.62 219 VAL A O 1
ATOM 1728 N N . VAL A 1 220 ? -19.785 -12.745 -9.448 1.00 92.12 220 VAL A N 1
ATOM 1729 C CA . VAL A 1 220 ? -21.207 -12.889 -9.821 1.00 92.12 220 VAL A CA 1
ATOM 1730 C C . VAL A 1 220 ? -22.108 -12.420 -8.677 1.00 92.12 220 VAL A C 1
ATOM 1732 O O . VAL A 1 220 ? -21.962 -12.845 -7.530 1.00 92.12 220 VAL A O 1
ATOM 1735 N N . GLY A 1 221 ? -23.045 -11.522 -8.999 1.00 84.75 221 GLY A N 1
ATOM 1736 C CA . GLY A 1 221 ? -23.997 -10.955 -8.039 1.00 84.75 221 GLY A CA 1
ATOM 1737 C C . GLY A 1 221 ? -23.396 -9.953 -7.046 1.00 84.75 221 GLY A C 1
ATOM 1738 O O . GLY A 1 221 ? -24.111 -9.479 -6.166 1.00 84.75 221 GLY A O 1
ATOM 1739 N N . LYS A 1 222 ? -22.108 -9.608 -7.169 1.00 82.50 222 LYS A N 1
ATOM 1740 C CA . LYS A 1 222 ? -21.428 -8.620 -6.326 1.00 82.50 222 LYS A CA 1
ATOM 1741 C C . LYS A 1 222 ? -21.194 -7.340 -7.118 1.00 82.50 222 LYS A C 1
ATOM 1743 O O . LYS A 1 222 ? -20.688 -7.368 -8.232 1.00 82.50 222 LYS A O 1
ATOM 1748 N N . THR A 1 223 ? -21.521 -6.209 -6.505 1.00 80.38 223 THR A N 1
ATOM 1749 C CA . THR A 1 223 ? -21.213 -4.873 -7.038 1.00 80.38 223 THR A CA 1
ATOM 1750 C C . THR A 1 223 ? -19.887 -4.322 -6.513 1.00 80.38 223 THR A C 1
ATOM 1752 O O . THR A 1 223 ? -19.393 -3.331 -7.032 1.00 80.38 223 THR A O 1
ATOM 1755 N N . GLN A 1 224 ? -19.304 -4.963 -5.493 1.00 77.31 224 GLN A N 1
ATOM 1756 C CA . GLN A 1 224 ? -18.021 -4.604 -4.887 1.00 77.31 224 GLN A CA 1
ATOM 1757 C C . GLN A 1 224 ? -17.418 -5.794 -4.129 1.00 77.31 224 GLN A C 1
ATOM 1759 O O . GLN A 1 224 ? -18.151 -6.649 -3.618 1.00 77.31 224 GLN A O 1
ATOM 1764 N N . VAL A 1 225 ? -16.092 -5.826 -4.004 1.00 73.62 225 VAL A N 1
ATOM 1765 C CA . VAL A 1 225 ? -15.349 -6.823 -3.218 1.00 73.62 225 VAL A CA 1
ATOM 1766 C C . VAL A 1 225 ? -14.317 -6.164 -2.312 1.00 73.62 225 VAL A C 1
ATOM 1768 O O . VAL A 1 225 ? -13.866 -5.048 -2.543 1.00 73.62 225 VAL A O 1
ATOM 1771 N N . ASN A 1 226 ? -13.986 -6.858 -1.229 1.00 66.50 226 ASN A N 1
ATOM 1772 C CA . ASN A 1 226 ? -13.200 -6.311 -0.131 1.00 66.50 226 ASN A CA 1
ATOM 1773 C C . ASN A 1 226 ? -11.680 -6.413 -0.318 1.00 66.50 226 ASN A C 1
ATOM 1775 O O . ASN A 1 226 ? -10.950 -5.509 0.053 1.00 66.50 226 ASN A O 1
ATOM 1779 N N . LYS A 1 227 ? -11.211 -7.557 -0.807 1.00 69.44 227 LYS A N 1
ATOM 1780 C CA . LYS A 1 227 ? -9.818 -7.850 -1.139 1.00 69.44 227 LYS A CA 1
ATOM 1781 C C . LYS A 1 227 ? -9.870 -8.961 -2.173 1.00 69.44 227 LYS A C 1
ATOM 1783 O O . LYS A 1 227 ? -10.725 -9.845 -2.081 1.00 69.44 227 LYS A O 1
ATOM 1788 N N . VAL A 1 228 ? -8.977 -8.900 -3.144 1.00 75.19 228 VAL A N 1
ATOM 1789 C CA . VAL A 1 228 ? -8.733 -10.000 -4.070 1.00 75.19 228 VAL A CA 1
ATOM 1790 C C . VAL A 1 228 ? -7.388 -10.576 -3.673 1.00 75.19 228 VAL A C 1
ATOM 1792 O O . VAL A 1 228 ? -6.420 -9.834 -3.527 1.00 75.19 228 VAL A O 1
ATOM 1795 N N . TYR A 1 229 ? -7.356 -11.873 -3.408 1.00 75.88 229 TYR A N 1
ATOM 1796 C CA . TYR A 1 229 ? -6.157 -12.561 -2.963 1.00 75.88 229 TYR A CA 1
ATOM 1797 C C . TYR A 1 229 ? -5.860 -13.702 -3.924 1.00 75.88 229 TYR A C 1
ATOM 1799 O O . TYR A 1 229 ? -6.736 -14.522 -4.197 1.00 75.88 229 TYR A O 1
ATOM 1807 N N . ASP A 1 230 ? -4.629 -13.724 -4.418 1.00 75.88 230 ASP A N 1
ATOM 1808 C CA . ASP A 1 230 ? -4.092 -14.784 -5.256 1.00 75.88 230 ASP A CA 1
ATOM 1809 C C . ASP A 1 230 ? -2.768 -15.257 -4.628 1.00 75.88 230 ASP A C 1
ATOM 1811 O O . ASP A 1 230 ? -1.786 -14.509 -4.649 1.00 75.88 230 ASP A O 1
ATOM 1815 N N . PRO A 1 231 ? -2.732 -16.455 -4.014 1.00 69.56 231 PRO A N 1
ATOM 1816 C CA . PRO A 1 231 ? -1.543 -16.967 -3.333 1.00 69.56 231 PRO A CA 1
ATOM 1817 C C . PRO A 1 231 ? -0.402 -17.338 -4.294 1.00 69.56 231 PRO A C 1
ATOM 1819 O O . PRO A 1 231 ? 0.711 -17.582 -3.834 1.00 69.56 231 PRO A O 1
ATOM 1822 N N . ALA A 1 232 ? -0.657 -17.393 -5.606 1.00 66.56 232 ALA A N 1
ATOM 1823 C CA . ALA A 1 232 ? 0.316 -17.746 -6.639 1.00 66.56 232 ALA A CA 1
ATOM 1824 C C . ALA A 1 232 ? 0.204 -16.788 -7.839 1.00 66.56 232 ALA A C 1
ATOM 1826 O O . ALA A 1 232 ? 0.164 -17.201 -8.996 1.00 66.56 232 ALA A O 1
ATOM 1827 N N . VAL A 1 233 ? 0.175 -15.489 -7.534 1.00 63.97 233 VAL A N 1
ATOM 1828 C CA . VAL A 1 233 ? -0.229 -14.398 -8.435 1.00 63.97 233 VAL A CA 1
ATOM 1829 C C . VAL A 1 233 ? 0.529 -14.295 -9.768 1.00 63.97 233 VAL A C 1
ATOM 1831 O O . VAL A 1 233 ? 0.018 -13.730 -10.742 1.00 63.97 233 VAL A O 1
ATOM 1834 N N . GLY A 1 234 ? 1.756 -14.817 -9.834 1.00 66.88 234 GLY A N 1
ATOM 1835 C CA . GLY A 1 234 ? 2.603 -14.743 -11.022 1.00 66.88 234 GLY A CA 1
ATOM 1836 C C . GLY A 1 234 ? 2.710 -13.307 -11.550 1.00 66.88 234 GLY A C 1
ATOM 1837 O O . GLY A 1 234 ? 3.201 -12.417 -10.867 1.00 66.88 234 GLY A O 1
ATOM 1838 N N . SER A 1 235 ? 2.217 -13.075 -12.768 1.00 64.00 235 SER A N 1
ATOM 1839 C CA . SER A 1 235 ? 2.244 -11.765 -13.444 1.00 64.00 235 SER A CA 1
ATOM 1840 C C . SER A 1 235 ? 1.370 -10.655 -12.831 1.00 64.00 235 SER A C 1
ATOM 1842 O O . SER A 1 235 ? 1.413 -9.534 -13.331 1.00 64.00 235 SER A O 1
ATOM 1844 N N . GLY A 1 236 ? 0.510 -10.926 -11.841 1.00 66.81 236 GLY A N 1
ATOM 1845 C CA . GLY A 1 236 ? -0.425 -9.909 -11.320 1.00 66.81 236 GLY A CA 1
ATOM 1846 C C . GLY A 1 236 ? -1.662 -9.663 -12.190 1.00 66.81 236 GLY A C 1
ATOM 1847 O O . GLY A 1 236 ? -2.641 -9.082 -11.720 1.00 66.81 236 GLY A O 1
ATOM 1848 N N . SER A 1 237 ? -1.662 -10.134 -13.441 1.00 67.19 237 SER A N 1
ATOM 1849 C CA . SER A 1 237 ? -2.698 -9.831 -14.440 1.00 67.19 237 SER A CA 1
ATOM 1850 C C . SER A 1 237 ? -4.111 -10.245 -14.019 1.00 67.19 237 SER A C 1
ATOM 1852 O O . SER A 1 237 ? -5.060 -9.498 -14.267 1.00 67.19 237 SER A O 1
ATOM 1854 N N . LEU A 1 238 ? -4.262 -11.380 -13.326 1.00 76.12 238 LEU A N 1
ATOM 1855 C CA . LEU A 1 238 ? -5.552 -11.830 -12.802 1.00 76.12 238 LEU A CA 1
ATOM 1856 C C . LEU A 1 238 ? -6.130 -10.839 -11.782 1.00 76.12 238 LEU A C 1
ATOM 1858 O O . LEU A 1 238 ? -7.301 -10.478 -11.890 1.00 76.12 238 LEU A O 1
ATOM 1862 N N . LEU A 1 239 ? -5.323 -10.349 -10.834 1.00 75.00 239 LEU A N 1
ATOM 1863 C CA . LEU A 1 239 ? -5.777 -9.387 -9.820 1.00 75.00 239 LEU A CA 1
ATOM 1864 C C . LEU A 1 239 ? -6.265 -8.085 -10.461 1.00 75.00 239 LEU A C 1
ATOM 1866 O O . LEU A 1 239 ? -7.310 -7.553 -10.081 1.00 75.00 239 LEU A O 1
ATOM 1870 N N . LEU A 1 240 ? -5.559 -7.611 -11.489 1.00 71.19 240 LEU A N 1
ATOM 1871 C CA . LEU A 1 240 ? -5.917 -6.389 -12.213 1.00 71.19 240 LEU A CA 1
ATOM 1872 C C . LEU A 1 240 ? -7.267 -6.518 -12.945 1.00 71.19 240 LEU A C 1
ATOM 1874 O O . LEU A 1 240 ? -7.998 -5.530 -13.068 1.00 71.19 240 LEU A O 1
ATOM 1878 N N . LYS A 1 241 ? -7.670 -7.730 -13.367 1.00 80.12 241 LYS A N 1
ATOM 1879 C CA . LYS A 1 241 ? -8.988 -7.955 -13.995 1.00 80.12 241 LYS A CA 1
ATOM 1880 C C . LYS A 1 241 ? -10.153 -7.680 -13.047 1.00 80.12 241 LYS A C 1
ATOM 1882 O O . LYS A 1 241 ? -11.200 -7.243 -13.519 1.00 80.12 241 LYS A O 1
ATOM 1887 N N . PHE A 1 242 ? -9.992 -7.845 -11.735 1.00 81.94 242 PHE A N 1
ATOM 1888 C CA . PHE A 1 242 ? -11.064 -7.532 -10.783 1.00 81.94 242 PHE A CA 1
ATOM 1889 C C . PHE A 1 242 ? -11.391 -6.039 -10.755 1.00 81.94 242 PHE A C 1
ATOM 1891 O O . PHE A 1 242 ? -12.567 -5.684 -10.773 1.00 81.94 242 PHE A O 1
ATOM 1898 N N . ALA A 1 243 ? -10.378 -5.167 -10.800 1.00 72.06 243 ALA A N 1
ATOM 1899 C CA . ALA A 1 243 ? -10.581 -3.721 -10.899 1.00 72.06 243 ALA A CA 1
ATOM 1900 C C . ALA A 1 243 ? -11.260 -3.325 -12.223 1.00 72.06 243 ALA A C 1
ATOM 1902 O O . ALA A 1 243 ? -12.064 -2.399 -12.250 1.00 72.06 243 ALA A O 1
ATOM 1903 N N . LYS A 1 244 ? -10.999 -4.053 -13.317 1.00 74.00 244 LYS A N 1
ATOM 1904 C CA . LYS A 1 244 ? -11.648 -3.819 -14.618 1.00 74.00 244 LYS A CA 1
ATOM 1905 C C . LYS A 1 244 ? -13.105 -4.292 -14.654 1.00 74.00 244 LYS A C 1
ATOM 1907 O O . LYS A 1 244 ? -13.950 -3.608 -15.219 1.00 74.00 244 LYS A O 1
ATOM 1912 N N . VAL A 1 245 ? -13.400 -5.452 -14.061 1.00 82.50 245 VAL A N 1
ATOM 1913 C CA . VAL A 1 245 ? -14.749 -6.049 -14.044 1.00 82.50 245 VAL A CA 1
ATOM 1914 C C . VAL A 1 245 ? -15.671 -5.335 -13.055 1.00 82.50 245 VAL A C 1
ATOM 1916 O O . VAL A 1 245 ? -16.836 -5.111 -13.371 1.00 82.50 245 VAL A O 1
ATOM 1919 N N . LEU A 1 246 ? -15.170 -4.978 -11.869 1.00 80.38 246 LEU A N 1
ATOM 1920 C CA . LEU A 1 246 ? -15.961 -4.308 -10.835 1.00 80.38 246 LEU A CA 1
ATOM 1921 C C . LEU A 1 246 ? -15.908 -2.780 -10.926 1.00 80.38 246 LEU A C 1
ATOM 1923 O O . LEU A 1 246 ? -16.836 -2.127 -10.464 1.00 80.38 246 LEU A O 1
ATOM 1927 N N . GLY A 1 247 ? -14.855 -2.208 -11.510 1.00 70.44 247 GLY A N 1
ATOM 1928 C CA . GLY A 1 247 ? -14.500 -0.792 -11.386 1.00 70.44 247 GLY A CA 1
ATOM 1929 C C . GLY A 1 247 ? -13.438 -0.582 -10.299 1.00 70.44 247 GLY A C 1
ATOM 1930 O O . GLY A 1 247 ? -13.478 -1.237 -9.255 1.00 70.44 247 GLY A O 1
ATOM 1931 N N . LYS A 1 248 ? -12.484 0.330 -10.546 1.00 60.81 248 LYS A N 1
ATOM 1932 C CA . LYS A 1 248 ? -11.311 0.579 -9.681 1.00 60.81 248 LYS A CA 1
ATOM 1933 C C . LYS A 1 248 ? -11.699 0.856 -8.224 1.00 60.81 248 LYS A C 1
ATOM 1935 O O . LYS A 1 248 ? -11.050 0.349 -7.318 1.00 60.81 248 LYS A O 1
ATOM 1940 N N . ASP A 1 249 ? -12.803 1.567 -8.015 1.00 58.97 249 ASP A N 1
ATOM 1941 C CA . ASP A 1 249 ? -13.280 1.968 -6.684 1.00 58.97 249 ASP A CA 1
ATOM 1942 C C . ASP A 1 249 ? -14.095 0.875 -5.966 1.00 58.97 249 ASP A C 1
ATOM 1944 O O . ASP A 1 249 ? -14.389 0.975 -4.774 1.00 58.97 249 ASP A O 1
ATOM 1948 N N . ASN A 1 250 ? -14.454 -0.196 -6.678 1.00 66.62 250 ASN A N 1
ATOM 1949 C CA . ASN A 1 250 ? -15.288 -1.287 -6.170 1.00 66.62 250 ASN A CA 1
ATOM 1950 C C . ASN A 1 250 ? -14.467 -2.494 -5.687 1.00 66.62 250 ASN A C 1
ATOM 1952 O O . ASN A 1 250 ? -15.037 -3.487 -5.226 1.00 66.62 250 ASN A O 1
ATOM 1956 N N . VAL A 1 251 ? -13.135 -2.403 -5.739 1.00 64.50 251 VAL A N 1
ATOM 1957 C CA . VAL A 1 251 ? -12.202 -3.288 -5.031 1.00 64.50 251 VAL A CA 1
ATOM 1958 C C . VAL A 1 251 ? -11.630 -2.497 -3.855 1.00 64.50 251 VAL A C 1
ATOM 1960 O O . VAL A 1 251 ? -10.772 -1.639 -4.027 1.00 64.50 251 VAL A O 1
ATOM 1963 N N . ARG A 1 252 ? -12.162 -2.726 -2.652 1.00 59.59 252 ARG A N 1
ATOM 1964 C CA . ARG A 1 252 ? -11.829 -1.920 -1.467 1.00 59.59 252 ARG A CA 1
ATOM 1965 C C . ARG A 1 252 ? -10.409 -2.221 -0.961 1.00 59.59 252 ARG A C 1
ATOM 1967 O O . ARG A 1 252 ? -9.891 -3.315 -1.154 1.00 59.59 252 ARG A O 1
ATOM 1974 N N . GLN A 1 253 ? -9.800 -1.267 -0.257 1.00 52.59 253 GLN A N 1
ATOM 1975 C CA . GLN A 1 253 ? -8.538 -1.461 0.472 1.00 52.59 253 GLN A CA 1
ATOM 1976 C C . GLN A 1 253 ? -8.765 -2.196 1.812 1.00 52.59 253 GLN A C 1
ATOM 1978 O O . GLN A 1 253 ? -8.536 -1.651 2.888 1.00 52.59 253 GLN A O 1
ATOM 1983 N N . GLY A 1 254 ? -9.249 -3.441 1.770 1.00 57.09 254 GLY A N 1
ATOM 1984 C CA . GLY A 1 254 ? -9.183 -4.345 2.924 1.00 57.09 254 GLY A CA 1
ATOM 1985 C C . GLY A 1 254 ? -10.398 -4.389 3.864 1.00 57.09 254 GLY A C 1
ATOM 1986 O O . GLY A 1 254 ? -11.292 -3.539 3.854 1.00 57.09 254 GLY A O 1
ATOM 1987 N N . PHE A 1 255 ? -10.397 -5.444 4.698 1.00 62.00 255 PHE A N 1
ATOM 1988 C CA . PHE A 1 255 ? -11.476 -5.959 5.575 1.00 62.00 255 PHE A CA 1
ATOM 1989 C C . PHE A 1 255 ? -12.166 -4.909 6.456 1.00 62.00 255 PHE A C 1
ATOM 1991 O O . PHE A 1 255 ? -13.341 -5.047 6.818 1.00 62.00 255 PHE A O 1
ATOM 1998 N N . PHE A 1 256 ? -11.471 -3.811 6.735 1.00 80.00 256 PHE A N 1
ATOM 1999 C CA . PHE A 1 256 ? -11.908 -2.755 7.633 1.00 80.00 256 PHE A CA 1
ATOM 2000 C C . PHE A 1 256 ? -12.140 -1.405 6.946 1.00 80.00 256 PHE A C 1
ATOM 2002 O O . PHE A 1 256 ? -12.137 -0.384 7.619 1.00 80.00 256 PHE A O 1
ATOM 2009 N N . ALA A 1 257 ? -12.465 -1.360 5.648 1.00 76.50 257 ALA A N 1
ATOM 2010 C CA . ALA A 1 257 ? -12.819 -0.105 4.958 1.00 76.50 257 ALA A CA 1
ATOM 2011 C C . ALA A 1 257 ? -13.936 0.712 5.658 1.00 76.50 257 ALA A C 1
ATOM 2013 O O . ALA A 1 257 ? -14.016 1.928 5.529 1.00 76.50 257 ALA A O 1
ATOM 2014 N N . TRP A 1 258 ? -14.797 0.064 6.452 1.00 79.62 258 TRP A N 1
ATOM 2015 C CA . TRP A 1 258 ? -15.818 0.727 7.276 1.00 79.62 258 TRP A CA 1
ATOM 2016 C C . TRP A 1 258 ? -15.260 1.440 8.527 1.00 79.62 258 TRP A C 1
ATOM 2018 O O . TRP A 1 258 ? -16.017 2.139 9.202 1.00 79.62 258 TRP A O 1
ATOM 2028 N N . LEU A 1 259 ? -13.975 1.270 8.833 1.00 91.75 259 LEU A N 1
ATOM 2029 C CA . LEU A 1 259 ? -13.205 2.013 9.832 1.00 91.75 259 LEU A CA 1
ATOM 2030 C C . LEU A 1 259 ? -12.346 3.122 9.207 1.00 91.75 259 LEU A C 1
ATOM 2032 O O . LEU A 1 259 ? -11.820 3.942 9.951 1.00 91.75 259 LEU A O 1
ATOM 2036 N N . ASN A 1 260 ? -12.243 3.212 7.875 1.00 90.06 260 ASN A N 1
ATOM 2037 C CA . ASN A 1 260 ? -11.620 4.355 7.201 1.00 90.06 260 ASN A CA 1
ATOM 2038 C C . ASN A 1 260 ? -12.583 5.562 7.190 1.00 90.06 260 ASN A C 1
ATOM 2040 O O . ASN A 1 260 ? -13.193 5.908 6.181 1.00 90.06 260 ASN A O 1
ATOM 2044 N N . VAL A 1 261 ? -12.817 6.117 8.376 1.00 89.75 261 VAL A N 1
ATOM 2045 C CA . VAL A 1 261 ? -13.703 7.246 8.692 1.00 89.75 261 VAL A CA 1
ATOM 2046 C C . VAL A 1 261 ? -13.115 8.003 9.893 1.00 89.75 261 VAL A C 1
ATOM 2048 O O . VAL A 1 261 ? -12.234 7.452 10.556 1.00 89.75 261 VAL A O 1
ATOM 2051 N N . PRO A 1 262 ? -13.596 9.219 10.226 1.00 96.44 262 PRO A N 1
ATOM 2052 C CA . PRO A 1 262 ? -13.157 9.926 11.431 1.00 96.44 262 PRO A CA 1
ATOM 2053 C C . PRO A 1 262 ? -13.270 9.077 12.706 1.00 96.44 262 PRO A C 1
ATOM 2055 O O . PRO A 1 262 ? -14.179 8.243 12.832 1.00 96.44 262 PRO A O 1
ATOM 2058 N N . ALA A 1 263 ? -12.362 9.304 13.658 1.00 97.06 263 ALA A N 1
ATOM 2059 C CA . ALA A 1 263 ? -12.172 8.460 14.839 1.00 97.06 263 ALA A CA 1
ATOM 2060 C C . ALA A 1 263 ? -13.447 8.292 15.679 1.00 97.06 263 ALA A C 1
ATOM 2062 O O . ALA A 1 263 ? -13.717 7.211 16.199 1.00 97.06 263 ALA A O 1
ATOM 2063 N N . GLU A 1 264 ? -14.274 9.328 15.790 1.00 96.00 264 GLU A N 1
ATOM 2064 C CA . GLU A 1 264 ? -15.533 9.310 16.539 1.00 96.00 264 GLU A CA 1
ATOM 2065 C C . GLU A 1 264 ? -16.576 8.406 15.878 1.00 96.00 264 GLU A C 1
ATOM 2067 O O . GLU A 1 264 ? -17.312 7.680 16.553 1.00 96.00 264 GLU A O 1
ATOM 2072 N N . VAL A 1 265 ? -16.614 8.416 14.544 1.00 93.31 265 VAL A N 1
ATOM 2073 C CA . VAL A 1 265 ? -17.493 7.545 13.759 1.00 93.31 265 VAL A CA 1
ATOM 2074 C C . VAL A 1 265 ? -17.019 6.099 13.886 1.00 93.31 265 VAL A C 1
ATOM 2076 O O . VAL A 1 265 ? -17.836 5.207 14.125 1.00 93.31 265 VAL A O 1
ATOM 2079 N N . ALA A 1 266 ? -15.710 5.859 13.774 1.00 97.06 266 ALA A N 1
ATOM 2080 C CA . ALA A 1 266 ? -15.118 4.539 13.971 1.00 97.06 266 ALA A CA 1
ATOM 2081 C C . ALA A 1 266 ? -15.385 4.004 15.389 1.00 97.06 266 ALA A C 1
ATOM 2083 O O . ALA A 1 266 ? -15.822 2.863 15.538 1.00 97.06 266 ALA A O 1
ATOM 2084 N N . ALA A 1 267 ? -15.219 4.839 16.420 1.00 98.06 267 ALA A N 1
ATOM 2085 C CA . ALA A 1 267 ? -15.430 4.463 17.816 1.00 98.06 267 ALA A CA 1
ATOM 2086 C C . ALA A 1 267 ? -16.863 3.995 18.075 1.00 98.06 267 ALA A C 1
ATOM 2088 O O . ALA A 1 267 ? -17.080 2.925 18.643 1.00 98.06 267 ALA A O 1
ATOM 2089 N N . ARG A 1 268 ? -17.852 4.729 17.554 1.00 95.94 268 ARG A N 1
ATOM 2090 C CA . ARG A 1 268 ? -19.260 4.313 17.613 1.00 95.94 268 ARG A CA 1
ATOM 2091 C C . ARG A 1 268 ? -19.519 3.001 16.877 1.00 95.94 268 ARG A C 1
ATOM 2093 O O . ARG A 1 268 ? -20.248 2.160 17.392 1.00 95.94 268 ARG A O 1
ATOM 2100 N N . ARG A 1 269 ? -18.926 2.809 15.693 1.00 94.75 269 ARG A N 1
ATOM 2101 C CA . ARG A 1 269 ? -19.101 1.582 14.892 1.00 94.75 269 ARG A CA 1
ATOM 2102 C C . ARG A 1 269 ? -18.464 0.350 15.540 1.00 94.75 269 ARG A C 1
ATOM 2104 O O . ARG A 1 269 ? -18.918 -0.759 15.277 1.00 94.75 269 ARG A O 1
ATOM 2111 N N . LEU A 1 270 ? -17.426 0.531 16.354 1.00 98.06 270 LEU A N 1
ATOM 2112 C CA . LEU A 1 270 ? -16.759 -0.559 17.068 1.00 98.06 270 LEU A CA 1
ATOM 2113 C C . LEU A 1 270 ? -17.569 -1.077 18.261 1.00 98.06 270 LEU A C 1
ATOM 2115 O O . LEU A 1 270 ? -17.399 -2.236 18.636 1.00 98.06 270 LEU A O 1
ATOM 2119 N N . LEU A 1 271 ? -18.477 -0.281 18.835 1.00 98.00 271 LEU A N 1
ATOM 2120 C CA . LEU A 1 271 ? -19.368 -0.765 19.890 1.00 98.00 271 LEU A CA 1
ATOM 2121 C C . LEU A 1 271 ? -20.256 -1.904 19.375 1.00 98.00 271 LEU A C 1
ATOM 2123 O O . LEU A 1 271 ? -20.895 -1.801 18.330 1.00 98.00 271 LEU A O 1
ATOM 2127 N N . GLY A 1 272 ? -20.297 -3.001 20.129 1.00 96.69 272 GLY A N 1
ATOM 2128 C CA . GLY A 1 272 ? -21.003 -4.224 19.756 1.00 96.69 272 GLY A CA 1
ATOM 2129 C C . GLY A 1 272 ? -20.199 -5.176 18.866 1.00 96.69 272 GLY A C 1
ATOM 2130 O O . GLY A 1 272 ? -20.571 -6.347 18.789 1.00 96.69 272 GLY A O 1
ATOM 2131 N N . CYS A 1 273 ? -19.097 -4.733 18.246 1.00 97.69 273 CYS A N 1
ATOM 2132 C CA . CYS A 1 273 ? -18.173 -5.631 17.547 1.00 97.69 273 CYS A CA 1
ATOM 2133 C C . CYS A 1 273 ? -17.469 -6.573 18.534 1.00 97.69 273 CYS A C 1
ATOM 2135 O O . CYS A 1 273 ? -17.403 -6.303 19.735 1.00 97.69 273 CYS A O 1
ATOM 2137 N N . GLU A 1 274 ? -16.944 -7.687 18.030 1.00 98.00 274 GLU A N 1
ATOM 2138 C CA . GLU A 1 274 ? -16.299 -8.709 18.859 1.00 98.00 274 GLU A CA 1
ATOM 2139 C C . GLU A 1 274 ? -14.798 -8.779 18.590 1.00 98.00 274 GLU A C 1
ATOM 2141 O O . GLU A 1 274 ? -14.372 -8.729 17.438 1.00 98.00 274 GLU A O 1
ATOM 2146 N N . LEU A 1 275 ? -14.007 -8.941 19.649 1.00 97.69 275 LEU A N 1
ATOM 2147 C CA . LEU A 1 275 ? -12.621 -9.383 19.556 1.00 97.69 275 LEU A CA 1
ATOM 2148 C C . LEU A 1 275 ? -12.564 -10.877 19.864 1.00 97.69 275 LEU A C 1
ATOM 2150 O O . LEU A 1 275 ? -13.092 -11.333 20.882 1.00 97.69 275 LEU A O 1
ATOM 2154 N N . VAL A 1 276 ? -11.913 -11.618 18.977 1.00 96.56 276 VAL A N 1
ATOM 2155 C CA . VAL A 1 276 ? -11.653 -13.050 19.102 1.00 96.56 276 VAL A CA 1
ATOM 2156 C C . VAL A 1 276 ? -10.165 -13.240 19.334 1.00 96.56 276 VAL A C 1
ATOM 2158 O O . VAL A 1 276 ? -9.344 -12.650 18.635 1.00 96.56 276 VAL A O 1
ATOM 2161 N N . ARG A 1 277 ? -9.811 -14.036 20.336 1.00 95.94 277 ARG A N 1
ATOM 2162 C CA . ARG A 1 277 ? -8.431 -14.267 20.752 1.00 95.94 277 ARG A CA 1
ATOM 2163 C C . ARG A 1 277 ? -8.185 -15.758 20.917 1.00 95.94 277 ARG A C 1
ATOM 2165 O O . ARG A 1 277 ? -8.860 -16.397 21.716 1.00 95.94 277 ARG A O 1
ATOM 2172 N N . GLU A 1 278 ? -7.173 -16.288 20.241 1.00 93.06 278 GLU A N 1
ATOM 2173 C CA . GLU A 1 278 ? -6.753 -17.682 20.410 1.00 93.06 278 GLU A CA 1
ATOM 2174 C C . GLU A 1 278 ? -5.540 -17.797 21.346 1.00 93.06 278 GLU A C 1
ATOM 2176 O O . GLU A 1 278 ? -4.470 -17.245 21.072 1.00 93.06 278 GLU A O 1
ATOM 2181 N N . ILE A 1 279 ? -5.683 -18.523 22.458 1.00 91.88 279 ILE A N 1
ATOM 2182 C CA . ILE A 1 279 ? -4.603 -18.759 23.431 1.00 91.88 279 ILE A CA 1
ATOM 2183 C C . ILE A 1 279 ? -4.524 -20.253 23.734 1.00 91.88 279 ILE A C 1
ATOM 2185 O O . ILE A 1 279 ? -5.441 -20.821 24.325 1.00 91.88 279 ILE A O 1
ATOM 2189 N N . GLY A 1 280 ? -3.413 -20.892 23.355 1.00 85.38 280 GLY A N 1
ATOM 2190 C CA . GLY A 1 280 ? -3.189 -22.319 23.615 1.00 85.38 280 GLY A CA 1
ATOM 2191 C C . GLY A 1 280 ? -4.253 -23.226 22.985 1.00 85.38 280 GLY A C 1
ATOM 2192 O O . GLY A 1 280 ? -4.698 -24.171 23.633 1.00 85.38 280 GLY A O 1
ATOM 2193 N N . GLY A 1 281 ? -4.711 -22.897 21.769 1.00 83.94 281 GLY A N 1
ATOM 2194 C CA . GLY A 1 281 ? -5.757 -23.630 21.046 1.00 83.94 281 GLY A CA 1
ATOM 2195 C C . GLY A 1 281 ? -7.178 -23.428 21.584 1.00 83.94 281 GLY A C 1
ATOM 2196 O O . GLY A 1 281 ? -8.089 -24.151 21.187 1.00 83.94 281 GLY A O 1
ATOM 2197 N N . ARG A 1 282 ? -7.386 -22.482 22.511 1.00 88.06 282 ARG A N 1
ATOM 2198 C CA . ARG A 1 282 ? -8.712 -22.097 23.011 1.00 88.06 282 ARG A CA 1
ATOM 2199 C C . ARG A 1 282 ? -9.078 -20.706 22.525 1.00 88.06 282 ARG A C 1
ATOM 2201 O O . ARG A 1 282 ? -8.292 -19.771 22.672 1.00 88.06 282 ARG A O 1
ATOM 2208 N N . GLU A 1 283 ? -10.291 -20.582 22.009 1.00 93.50 283 GLU A N 1
ATOM 2209 C CA . GLU A 1 283 ? -10.866 -19.308 21.598 1.00 93.50 283 GLU A CA 1
ATOM 2210 C C . GLU A 1 283 ? -11.488 -18.581 22.800 1.00 93.50 283 GLU A C 1
ATOM 2212 O O . GLU A 1 283 ? -12.167 -19.176 23.637 1.00 93.50 283 GLU A O 1
ATOM 2217 N N . ILE A 1 284 ? -11.234 -17.280 22.889 1.00 97.31 284 ILE A N 1
ATOM 2218 C CA . ILE A 1 284 ? -11.875 -16.347 23.812 1.00 97.31 284 ILE A CA 1
ATOM 2219 C C . ILE A 1 284 ? -12.563 -15.287 22.961 1.00 97.31 284 ILE A C 1
ATOM 2221 O O . ILE A 1 284 ? -11.925 -14.670 22.105 1.00 97.31 284 ILE A O 1
ATOM 2225 N N . ARG A 1 285 ? -13.845 -15.033 23.224 1.00 98.19 285 ARG A N 1
ATOM 2226 C CA . ARG A 1 285 ? -14.647 -14.050 22.489 1.00 98.19 285 ARG A CA 1
ATOM 2227 C C . ARG A 1 285 ? -15.176 -12.999 23.446 1.00 98.19 285 ARG A C 1
ATOM 2229 O O . ARG A 1 285 ? -15.797 -13.324 24.458 1.00 98.19 285 ARG A O 1
ATOM 2236 N N . VAL A 1 286 ? -14.957 -11.731 23.121 1.00 98.38 286 VAL A N 1
ATOM 2237 C CA . VAL A 1 286 ? -15.427 -10.596 23.925 1.00 98.38 286 VAL A CA 1
ATOM 2238 C C . VAL A 1 286 ? -16.088 -9.547 23.039 1.00 98.38 286 VAL A C 1
ATOM 2240 O O . VAL A 1 286 ? -15.647 -9.308 21.919 1.00 98.38 286 VAL A O 1
ATOM 2243 N N . ARG A 1 287 ? -17.131 -8.890 23.536 1.00 98.56 287 ARG A N 1
ATOM 2244 C CA . ARG A 1 287 ? -17.815 -7.778 22.869 1.00 98.56 287 ARG A CA 1
ATOM 2245 C C . ARG A 1 287 ? -17.252 -6.446 23.335 1.00 98.56 287 ARG A C 1
ATOM 2247 O O . ARG A 1 287 ? -17.158 -6.210 24.534 1.00 98.56 287 ARG A O 1
ATOM 2254 N N . ILE A 1 288 ? -16.955 -5.540 22.415 1.00 98.62 288 ILE A N 1
ATOM 2255 C CA . ILE A 1 288 ? -16.549 -4.168 22.729 1.00 98.62 288 ILE A CA 1
ATOM 2256 C C . ILE A 1 288 ? -17.767 -3.388 23.234 1.00 98.62 288 ILE A C 1
ATOM 2258 O O . ILE A 1 288 ? -18.762 -3.253 22.520 1.00 98.62 288 ILE A O 1
ATOM 2262 N N . VAL A 1 289 ? -17.692 -2.861 24.459 1.00 98.38 289 VAL A N 1
ATOM 2263 C CA . VAL A 1 289 ? -18.803 -2.117 25.089 1.00 98.38 289 VAL A CA 1
ATOM 2264 C C . VAL A 1 289 ? -18.453 -0.674 25.437 1.00 98.38 289 VAL A C 1
ATOM 2266 O O . VAL A 1 289 ? -19.341 0.099 25.796 1.00 98.38 289 VAL A O 1
ATOM 2269 N N . GLU A 1 290 ? -17.181 -0.295 25.322 1.00 98.31 290 GLU A N 1
ATOM 2270 C CA . GLU A 1 290 ? -16.716 1.061 25.587 1.00 98.31 290 GLU A CA 1
ATOM 2271 C C . GLU A 1 290 ? -15.449 1.390 24.793 1.00 98.31 290 GLU A C 1
ATOM 2273 O O . GLU A 1 290 ? -14.496 0.604 24.760 1.00 98.31 290 GLU A O 1
ATOM 2278 N N . THR A 1 291 ? -15.430 2.585 24.207 1.00 98.31 291 THR A N 1
ATOM 2279 C CA . THR A 1 291 ? -14.368 3.075 23.322 1.00 98.31 291 THR A CA 1
ATOM 2280 C C . THR A 1 291 ? -14.069 4.558 23.538 1.00 98.31 291 THR A C 1
ATOM 2282 O O . THR A 1 291 ? -14.969 5.324 23.893 1.00 98.31 291 THR A O 1
ATOM 2285 N N . GLU A 1 292 ? -12.840 4.983 23.247 1.00 97.69 292 GLU A N 1
ATOM 2286 C CA . GLU A 1 292 ? -12.442 6.399 23.198 1.00 97.69 292 GLU A CA 1
ATOM 2287 C C . GLU A 1 292 ? -11.749 6.718 21.864 1.00 97.69 292 GLU A C 1
ATOM 2289 O O . GLU A 1 292 ? -10.888 5.964 21.414 1.00 97.69 292 GLU A O 1
ATOM 2294 N N . ALA A 1 293 ? -12.142 7.819 21.221 1.00 97.56 293 ALA A N 1
ATOM 2295 C CA . ALA A 1 293 ? -11.619 8.250 19.925 1.00 97.56 293 ALA A CA 1
ATOM 2296 C C . ALA A 1 293 ? -10.409 9.188 20.075 1.00 97.56 293 ALA A C 1
ATOM 2298 O O . ALA A 1 293 ? -10.441 10.121 20.886 1.00 97.56 293 ALA A O 1
ATOM 2299 N N . TYR A 1 294 ? -9.381 8.950 19.256 1.00 96.69 294 TYR A N 1
ATOM 2300 C CA . TYR A 1 294 ? -8.165 9.757 19.157 1.00 96.69 294 TYR A CA 1
ATOM 2301 C C . TYR A 1 294 ? -7.770 9.929 17.684 1.00 96.69 294 TYR A C 1
ATOM 2303 O O . TYR A 1 294 ? -7.817 8.983 16.893 1.00 96.69 294 TYR A O 1
ATOM 2311 N N . ASP A 1 295 ? -7.360 11.134 17.313 1.00 94.94 295 ASP A N 1
ATOM 2312 C CA . ASP A 1 295 ? -6.834 11.447 15.984 1.00 94.94 295 ASP A CA 1
ATOM 2313 C C . ASP A 1 295 ? -5.567 12.302 16.100 1.00 94.94 295 ASP A C 1
ATOM 2315 O O . ASP A 1 295 ? -5.126 12.635 17.200 1.00 94.94 295 ASP A O 1
ATOM 2319 N N . GLN A 1 296 ? -4.946 12.620 14.969 1.00 94.19 296 GLN A N 1
ATOM 2320 C CA . GLN A 1 296 ? -3.687 13.359 14.942 1.00 94.19 296 GLN A CA 1
ATOM 2321 C C . GLN A 1 296 ? -3.851 14.839 15.321 1.00 94.19 296 GLN A C 1
ATOM 2323 O O . GLN A 1 296 ? -2.871 15.474 15.696 1.00 94.19 296 GLN A O 1
ATOM 2328 N N . GLY A 1 297 ? -5.061 15.398 15.238 1.00 93.00 297 GLY A N 1
ATOM 2329 C CA . GLY A 1 297 ? -5.343 16.781 15.633 1.00 93.00 297 GLY A CA 1
ATOM 2330 C C . GLY A 1 297 ? -5.589 16.960 17.134 1.00 93.00 297 GLY A C 1
ATOM 2331 O O . GLY A 1 297 ? -5.589 18.085 17.628 1.00 93.00 297 GLY A O 1
ATOM 2332 N N . ASP A 1 298 ? -5.790 15.872 17.870 1.00 91.50 298 ASP A N 1
ATOM 2333 C CA . ASP A 1 298 ? -6.137 15.881 19.288 1.00 91.50 298 ASP A CA 1
ATOM 2334 C C . ASP A 1 298 ? -4.898 15.887 20.197 1.00 91.50 298 ASP A C 1
ATOM 2336 O O . ASP A 1 298 ? -4.131 14.927 20.225 1.00 91.50 298 ASP A O 1
ATOM 2340 N N . GLU A 1 299 ? -4.738 16.934 21.018 1.00 90.38 299 GLU A N 1
ATOM 2341 C CA . GLU A 1 299 ? -3.619 17.090 21.970 1.00 90.38 299 GLU A CA 1
ATOM 2342 C C . GLU A 1 299 ? -3.475 15.927 22.968 1.00 90.38 299 GLU A C 1
ATOM 2344 O O . GLU A 1 299 ? -2.403 15.734 23.546 1.00 90.38 299 GLU A O 1
ATOM 2349 N N . ALA A 1 300 ? -4.547 15.170 23.224 1.00 87.69 300 ALA A N 1
ATOM 2350 C CA . ALA A 1 300 ? -4.501 13.998 24.095 1.00 87.69 300 ALA A CA 1
ATOM 2351 C C . ALA A 1 300 ? -4.027 12.722 23.371 1.00 87.69 300 ALA A C 1
ATOM 2353 O O . ALA A 1 300 ? -3.835 11.689 24.019 1.00 87.69 300 ALA A O 1
ATOM 2354 N N . SER A 1 301 ? -3.858 12.769 22.049 1.00 92.25 301 SER A N 1
ATOM 2355 C CA . SER A 1 301 ? -3.461 11.634 21.224 1.00 92.25 301 SER A CA 1
ATOM 2356 C C . SER A 1 301 ? -1.953 11.400 21.235 1.00 92.25 301 SER A C 1
ATOM 2358 O O . SER A 1 301 ? -1.134 12.318 21.238 1.00 92.25 301 SER A O 1
ATOM 2360 N N . HIS A 1 302 ? -1.567 10.127 21.138 1.00 88.81 302 HIS A N 1
ATOM 2361 C CA . HIS A 1 302 ? -0.169 9.719 20.994 1.00 88.81 302 HIS A CA 1
ATOM 2362 C C . HIS A 1 302 ? 0.435 10.144 19.649 1.00 88.81 302 HIS A C 1
ATOM 2364 O O . HIS A 1 302 ? 1.651 10.073 19.489 1.00 88.81 302 HIS A O 1
ATOM 2370 N N . THR A 1 303 ? -0.396 10.541 18.686 1.00 95.00 303 THR A N 1
ATOM 2371 C CA . THR A 1 303 ? -0.005 10.920 17.324 1.00 95.00 303 THR A CA 1
ATOM 2372 C C . THR A 1 303 ? 0.049 12.433 17.112 1.00 95.00 303 THR A C 1
ATOM 2374 O O . THR A 1 303 ? 0.511 12.854 16.058 1.00 95.00 303 THR A O 1
ATOM 2377 N N . PHE A 1 304 ? -0.335 13.249 18.107 1.00 93.25 304 PHE A N 1
ATOM 2378 C CA . PHE A 1 304 ? -0.404 14.716 18.000 1.00 93.25 304 PHE A CA 1
ATOM 2379 C C . PHE A 1 304 ? 0.904 15.362 17.521 1.00 93.25 304 PHE A C 1
ATOM 2381 O O . PHE A 1 304 ? 0.906 16.231 16.657 1.00 93.25 304 PHE A O 1
ATOM 2388 N N . ASN A 1 305 ? 2.041 14.882 18.034 1.00 92.00 305 ASN A N 1
ATOM 2389 C CA . ASN A 1 305 ? 3.372 15.370 17.655 1.00 92.00 305 ASN A CA 1
ATOM 2390 C C . ASN A 1 305 ? 3.950 14.669 16.408 1.00 92.00 305 ASN A C 1
ATOM 2392 O O . ASN A 1 305 ? 5.156 14.728 16.174 1.00 92.00 305 ASN A O 1
ATOM 2396 N N . GLY A 1 306 ? 3.118 13.972 15.630 1.00 92.38 306 GLY A N 1
ATOM 2397 C CA . GLY A 1 306 ? 3.521 13.242 14.432 1.00 92.38 306 GLY A CA 1
ATOM 2398 C C . GLY A 1 306 ? 3.993 11.803 14.674 1.00 92.38 306 GLY A C 1
ATOM 2399 O O . GLY A 1 306 ? 3.898 11.240 15.774 1.00 92.38 306 GLY A O 1
ATOM 2400 N N . ARG A 1 307 ? 4.463 11.180 13.588 1.00 94.44 307 ARG A N 1
ATOM 2401 C CA . ARG A 1 307 ? 4.888 9.775 13.534 1.00 94.44 307 ARG A CA 1
ATOM 2402 C C . AR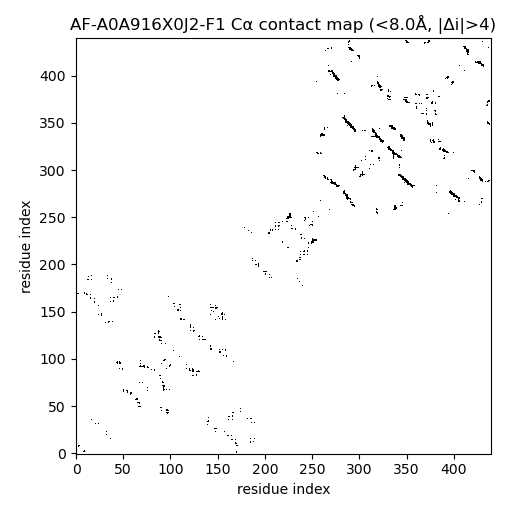G A 1 307 ? 6.262 9.587 14.180 1.00 94.44 307 ARG A C 1
ATOM 2404 O O . ARG A 1 307 ? 7.191 10.354 13.962 1.00 94.44 307 ARG A O 1
ATOM 2411 N N . THR A 1 308 ? 6.387 8.536 14.981 1.00 92.00 308 THR A N 1
ATOM 2412 C CA . THR A 1 308 ? 7.603 8.101 15.679 1.00 92.00 308 THR A CA 1
ATOM 2413 C C . THR A 1 308 ? 7.644 6.574 15.705 1.00 92.00 308 THR A C 1
ATOM 2415 O O . THR A 1 308 ? 6.606 5.924 15.611 1.00 92.00 308 THR A O 1
ATOM 2418 N N . GLY A 1 309 ? 8.802 5.966 15.973 1.00 86.19 309 GLY A N 1
ATOM 2419 C CA . GLY A 1 309 ? 8.887 4.503 16.120 1.00 86.19 309 GLY A CA 1
ATOM 2420 C C . GLY A 1 309 ? 8.064 3.910 17.280 1.00 86.19 309 GLY A C 1
ATOM 2421 O O . GLY A 1 309 ? 7.965 2.697 17.408 1.00 86.19 309 GLY A O 1
ATOM 2422 N N . ARG A 1 310 ? 7.483 4.730 18.171 1.00 83.31 310 ARG A N 1
ATOM 2423 C CA . ARG A 1 310 ? 6.644 4.242 19.283 1.00 83.31 310 ARG A CA 1
ATOM 2424 C C . ARG A 1 310 ? 5.159 4.168 18.943 1.00 83.31 310 ARG A C 1
ATOM 2426 O O . ARG A 1 310 ? 4.459 3.412 19.623 1.00 83.31 310 ARG A O 1
ATOM 2433 N N . ASN A 1 311 ? 4.709 4.971 17.978 1.00 91.12 311 ASN A N 1
ATOM 2434 C CA . ASN A 1 311 ? 3.310 5.150 17.580 1.00 91.12 311 ASN A CA 1
ATOM 2435 C C . ASN A 1 311 ? 3.079 4.857 16.085 1.00 91.12 311 ASN A C 1
ATOM 2437 O O . ASN A 1 311 ? 1.971 5.066 15.611 1.00 91.12 311 ASN A O 1
ATOM 2441 N N . ASP A 1 312 ? 4.091 4.373 15.364 1.00 92.88 312 ASP A N 1
ATOM 2442 C CA . ASP A 1 312 ? 4.062 4.035 13.938 1.00 92.88 312 ASP A CA 1
ATOM 2443 C C . ASP A 1 312 ? 2.852 3.178 13.541 1.00 92.88 312 ASP A C 1
ATOM 2445 O O . ASP A 1 312 ? 2.221 3.439 12.522 1.00 92.88 312 ASP A O 1
ATOM 2449 N N . ALA A 1 313 ? 2.468 2.220 14.386 1.00 93.25 313 ALA A N 1
ATOM 2450 C CA . ALA A 1 313 ? 1.312 1.368 14.154 1.00 93.25 313 ALA A CA 1
ATOM 2451 C C . ALA A 1 313 ? -0.007 2.156 14.045 1.00 93.25 313 ALA A C 1
ATOM 2453 O O . ALA A 1 313 ? -0.883 1.721 13.311 1.00 93.25 313 ALA A O 1
ATOM 2454 N N . MET A 1 314 ? -0.145 3.319 14.700 1.00 96.06 314 MET A N 1
ATOM 2455 C CA . MET A 1 314 ? -1.326 4.194 14.564 1.00 96.06 314 MET A CA 1
ATOM 2456 C C . MET A 1 314 ? -1.444 4.869 13.195 1.00 96.06 314 MET A C 1
ATOM 2458 O O . MET A 1 314 ? -2.486 5.449 12.913 1.00 96.06 314 MET A O 1
ATOM 2462 N N . PHE A 1 315 ? -0.387 4.837 12.382 1.00 95.62 315 PHE A N 1
ATOM 2463 C CA . PHE A 1 315 ? -0.356 5.418 11.038 1.00 95.62 315 PHE A CA 1
ATOM 2464 C C . PHE A 1 315 ? -0.562 4.367 9.939 1.00 95.62 315 PHE A C 1
ATOM 2466 O O . PHE A 1 315 ? -0.556 4.718 8.765 1.00 95.62 315 PHE A O 1
ATOM 2473 N N . LYS A 1 316 ? -0.733 3.088 10.295 1.00 92.56 316 LYS A N 1
ATOM 2474 C CA . LYS A 1 316 ? -1.060 2.025 9.335 1.00 92.56 316 LYS A CA 1
ATOM 2475 C C . LYS A 1 316 ? -2.500 2.154 8.830 1.00 92.56 316 LYS A C 1
ATOM 2477 O O . LYS A 1 316 ? -3.315 2.868 9.410 1.00 92.56 316 LYS A O 1
ATOM 2482 N N . SER A 1 317 ? -2.838 1.405 7.787 1.00 90.31 317 SER A N 1
ATOM 2483 C CA . SER A 1 317 ? -4.226 1.250 7.335 1.00 90.31 317 SER A CA 1
ATOM 2484 C C . SER A 1 317 ? -5.190 0.770 8.438 1.00 90.31 317 SER A C 1
ATOM 2486 O O . SER A 1 317 ? -4.823 0.060 9.383 1.00 90.31 317 SER A O 1
ATOM 2488 N N . ALA A 1 318 ? -6.461 1.164 8.314 1.00 92.75 318 ALA A N 1
ATOM 2489 C CA . ALA A 1 318 ? -7.504 0.853 9.288 1.00 92.75 318 ALA A CA 1
ATOM 2490 C C . ALA A 1 318 ? -7.647 -0.658 9.550 1.00 92.75 318 ALA A C 1
ATOM 2492 O O . ALA A 1 318 ? -7.621 -1.469 8.626 1.00 92.75 318 ALA A O 1
ATOM 2493 N N . GLY A 1 319 ? -7.871 -1.027 10.815 1.00 92.62 319 GLY A N 1
ATOM 2494 C CA . GLY A 1 319 ? -7.989 -2.426 11.238 1.00 92.62 319 GLY A CA 1
ATOM 2495 C C . GLY A 1 319 ? -6.710 -3.061 11.781 1.00 92.62 319 GLY A C 1
ATOM 2496 O O . GLY A 1 319 ? -6.745 -4.211 12.207 1.00 92.62 319 GLY A O 1
ATOM 2497 N N . HIS A 1 320 ? -5.607 -2.319 11.845 1.00 95.69 320 HIS A N 1
ATOM 2498 C CA . HIS A 1 320 ? -4.447 -2.732 12.626 1.00 95.69 320 HIS A CA 1
ATOM 2499 C C . HIS A 1 320 ? -4.654 -2.459 14.120 1.00 95.69 320 HIS A C 1
ATOM 2501 O O . HIS A 1 320 ? -5.415 -1.572 14.516 1.00 95.69 320 HIS A O 1
ATOM 2507 N N . MET A 1 321 ? -3.966 -3.214 14.970 1.00 97.25 321 MET A N 1
ATOM 2508 C CA . MET A 1 321 ? -3.927 -2.968 16.406 1.00 97.25 321 MET A CA 1
ATOM 2509 C C . MET A 1 321 ? -2.755 -2.060 16.763 1.00 97.25 321 MET A C 1
ATOM 2511 O O . MET A 1 321 ? -1.635 -2.284 16.321 1.00 97.25 321 MET A O 1
ATOM 2515 N N . TYR A 1 322 ? -2.968 -1.072 17.623 1.00 97.75 322 TYR A N 1
ATOM 2516 C CA . TYR A 1 322 ? -1.882 -0.324 18.256 1.00 97.75 322 TYR A CA 1
ATOM 2517 C C . TYR A 1 322 ? -1.858 -0.640 19.743 1.00 97.75 322 TYR A C 1
ATOM 2519 O O . TYR A 1 322 ? -2.876 -0.494 20.412 1.00 97.75 322 TYR A O 1
ATOM 2527 N N . VAL A 1 323 ? -0.707 -1.061 20.270 1.00 95.75 323 VAL A N 1
ATOM 2528 C CA . VAL A 1 323 ? -0.558 -1.369 21.698 1.00 95.75 323 VAL A CA 1
ATOM 2529 C C . VAL A 1 323 ? 0.507 -0.474 22.305 1.00 95.75 323 VAL A C 1
ATOM 2531 O O . VAL A 1 323 ? 1.626 -0.357 21.801 1.00 95.75 323 VAL A O 1
ATOM 2534 N N . TYR A 1 324 ? 0.197 0.138 23.440 1.00 88.31 324 TYR A N 1
ATOM 2535 C CA . TYR A 1 324 ? 1.135 0.984 24.168 1.00 88.31 324 TYR A CA 1
ATOM 2536 C C . TYR A 1 324 ? 1.117 0.680 25.655 1.00 88.31 324 TYR A C 1
ATOM 2538 O O . TYR A 1 324 ? 0.205 0.044 26.177 1.00 88.31 324 TYR A O 1
ATOM 2546 N N . PHE A 1 325 ? 2.181 1.093 26.330 1.00 81.44 325 PHE A N 1
ATOM 2547 C CA . PHE A 1 325 ? 2.333 0.908 27.763 1.00 81.44 325 PHE A CA 1
ATOM 2548 C C . PHE A 1 325 ? 1.974 2.203 28.487 1.00 81.44 325 PHE A C 1
ATOM 2550 O O . PHE A 1 325 ? 2.407 3.279 28.075 1.00 81.44 325 PHE A O 1
ATOM 2557 N N . THR A 1 326 ? 1.187 2.106 29.554 1.00 70.56 326 THR A N 1
ATOM 2558 C CA . THR A 1 326 ? 0.754 3.235 30.378 1.00 70.56 326 THR A CA 1
ATOM 2559 C C . THR A 1 326 ? 1.099 3.003 31.848 1.00 70.56 326 THR A C 1
ATOM 2561 O O . THR A 1 326 ? 1.096 1.867 32.333 1.00 70.56 326 THR A O 1
ATOM 2564 N N . TYR A 1 327 ? 1.434 4.091 32.550 1.00 61.84 327 TYR A N 1
ATOM 2565 C CA . TYR A 1 327 ? 1.794 4.120 33.977 1.00 61.84 327 TYR A CA 1
ATOM 2566 C C . TYR A 1 327 ? 2.833 3.071 34.415 1.00 61.84 327 TYR A C 1
ATOM 2568 O O . TYR A 1 327 ? 2.844 2.648 35.567 1.00 61.84 327 TYR A O 1
ATOM 2576 N N . GLY A 1 328 ? 3.697 2.623 33.499 1.00 54.41 328 GLY A N 1
ATOM 2577 C CA . GLY A 1 328 ? 4.766 1.672 33.801 1.00 54.41 328 GLY A CA 1
ATOM 2578 C C . GLY A 1 328 ? 4.313 0.248 34.156 1.00 54.41 328 GLY A C 1
ATOM 2579 O O . GLY A 1 328 ? 5.167 -0.553 34.521 1.00 54.41 328 GLY A O 1
ATOM 2580 N N . MET A 1 329 ? 3.019 -0.090 34.055 1.00 66.00 329 MET A N 1
ATOM 2581 C CA . MET A 1 329 ? 2.505 -1.402 34.495 1.00 66.00 329 MET A CA 1
ATOM 2582 C C . MET A 1 329 ? 1.432 -2.029 33.595 1.00 66.00 329 MET A C 1
ATOM 2584 O O . MET A 1 329 ? 1.156 -3.221 33.732 1.00 66.00 329 MET A O 1
ATOM 2588 N N . HIS A 1 330 ? 0.796 -1.274 32.695 1.00 77.62 330 HIS A N 1
ATOM 2589 C CA . HIS A 1 330 ? -0.368 -1.767 31.951 1.00 77.62 330 HIS A CA 1
ATOM 2590 C C . HIS A 1 330 ? -0.250 -1.527 30.449 1.00 77.62 330 HIS A C 1
ATOM 2592 O O . HIS A 1 330 ? 0.178 -0.460 30.018 1.00 77.62 330 HIS A O 1
ATOM 2598 N N . HIS A 1 331 ? -0.684 -2.501 29.649 1.00 88.81 331 HIS A N 1
ATOM 2599 C CA . HIS A 1 331 ? -0.859 -2.333 28.208 1.00 88.81 331 HIS A CA 1
ATOM 2600 C C . HIS A 1 331 ? -2.271 -1.852 27.890 1.00 88.81 331 HIS A C 1
ATOM 2602 O O . HIS A 1 331 ? -3.233 -2.369 28.443 1.00 88.81 331 HIS A O 1
ATOM 2608 N N . CYS A 1 332 ? -2.402 -0.915 26.963 1.00 93.19 332 CYS A N 1
ATOM 2609 C CA . CYS A 1 332 ? -3.672 -0.494 26.376 1.00 93.19 332 CYS A CA 1
ATOM 2610 C C . CYS A 1 332 ? -3.631 -0.768 24.873 1.00 93.19 332 CYS A C 1
ATOM 2612 O O . CYS A 1 332 ? -2.555 -0.665 24.277 1.00 93.19 332 CYS A O 1
ATOM 2614 N N . CYS A 1 333 ? -4.774 -1.101 24.271 1.00 96.88 333 CYS A N 1
ATOM 2615 C CA . CYS A 1 333 ? -4.865 -1.379 22.843 1.00 96.88 333 CYS A CA 1
ATOM 2616 C C . CYS A 1 333 ? -5.916 -0.517 22.137 1.00 96.88 333 CYS A C 1
ATOM 2618 O O . CYS A 1 333 ? -7.009 -0.269 22.652 1.00 96.88 333 CYS A O 1
ATOM 2620 N N . ASN A 1 334 ? -5.580 -0.102 20.920 1.00 98.38 334 ASN A N 1
ATOM 2621 C CA . ASN A 1 334 ? -6.444 0.643 20.024 1.00 98.38 334 ASN A CA 1
ATOM 2622 C C . ASN A 1 334 ? -6.664 -0.151 18.737 1.00 98.38 334 ASN A C 1
ATOM 2624 O O . ASN A 1 334 ? -5.797 -0.923 18.323 1.00 98.38 334 ASN A O 1
ATOM 2628 N N . VAL A 1 335 ? -7.793 0.099 18.082 1.00 98.44 335 VAL A N 1
ATOM 2629 C CA . VAL A 1 335 ? -8.028 -0.272 16.684 1.00 98.44 335 VAL A CA 1
ATOM 2630 C C . VAL A 1 335 ? -7.771 0.959 15.823 1.00 98.44 335 VAL A C 1
ATOM 2632 O O . VAL A 1 335 ? -8.400 1.997 16.030 1.00 98.44 335 VAL A O 1
ATOM 2635 N N . VAL A 1 336 ? -6.841 0.849 14.882 1.00 98.00 336 VAL A N 1
ATOM 2636 C CA . VAL A 1 336 ? -6.463 1.923 13.956 1.00 98.00 336 VAL A CA 1
ATOM 2637 C C . VAL A 1 336 ? -7.615 2.208 12.992 1.00 98.00 336 VAL A C 1
ATOM 2639 O O . VAL A 1 336 ? -8.298 1.284 12.533 1.00 98.00 336 VAL A O 1
ATOM 2642 N N . CYS A 1 337 ? -7.860 3.485 12.712 1.00 97.00 337 CYS A N 1
ATOM 2643 C CA . CYS A 1 337 ? -8.953 3.959 11.867 1.00 97.00 337 CYS A CA 1
ATOM 2644 C C . CYS A 1 337 ? -8.529 5.177 11.040 1.00 97.00 337 CYS A C 1
ATOM 2646 O O . CYS A 1 337 ? -7.476 5.754 11.279 1.00 97.00 337 CYS A O 1
ATOM 2648 N N . GLY A 1 338 ? -9.375 5.588 10.097 1.00 93.56 338 GLY A N 1
ATOM 2649 C CA . GLY A 1 338 ? -9.061 6.683 9.178 1.00 93.56 338 GLY A CA 1
ATOM 2650 C C . GLY A 1 338 ? -8.106 6.271 8.047 1.00 93.56 338 GLY A C 1
ATOM 2651 O O . GLY A 1 338 ? -7.846 5.074 7.869 1.00 93.56 338 GLY A O 1
ATOM 2652 N N . PRO A 1 339 ? -7.660 7.246 7.234 1.00 90.38 339 PRO A N 1
ATOM 2653 C CA . PRO A 1 339 ? -6.780 6.977 6.107 1.00 90.38 339 PRO A CA 1
ATOM 2654 C C . PRO A 1 339 ? -5.383 6.590 6.596 1.00 90.38 339 PRO A C 1
ATOM 2656 O O . PRO A 1 339 ? -4.899 7.103 7.603 1.00 90.38 339 PRO A O 1
ATOM 2659 N N . GLU A 1 340 ? -4.728 5.694 5.860 1.00 91.25 340 GLU A N 1
ATOM 2660 C CA . GLU A 1 340 ? -3.330 5.345 6.111 1.00 91.25 340 GLU A CA 1
ATOM 2661 C C . GLU A 1 340 ? -2.439 6.595 6.043 1.00 91.25 340 GLU A C 1
ATOM 2663 O O . GLU A 1 340 ? -2.700 7.519 5.272 1.00 91.25 340 GLU A O 1
ATOM 2668 N N . GLY A 1 341 ? -1.426 6.660 6.905 1.00 92.94 341 GLY A N 1
ATOM 2669 C CA . GLY A 1 341 ? -0.572 7.836 7.071 1.00 92.94 341 GLY A CA 1
ATOM 2670 C C . GLY A 1 341 ? -1.160 8.940 7.959 1.00 92.94 341 GLY A C 1
ATOM 2671 O O . GLY A 1 341 ? -0.426 9.849 8.344 1.00 92.94 341 GLY A O 1
ATOM 2672 N N . TYR A 1 342 ? -2.433 8.857 8.364 1.00 95.25 342 TYR A N 1
ATOM 2673 C CA . TYR A 1 342 ? -3.031 9.765 9.345 1.00 95.25 342 TYR A CA 1
ATOM 2674 C C . TYR A 1 342 ? -3.160 9.075 10.703 1.00 95.25 342 TYR A C 1
ATOM 2676 O O . TYR A 1 342 ? -3.855 8.072 10.844 1.00 95.25 342 TYR A O 1
ATOM 2684 N N . GLY A 1 343 ? -2.491 9.610 11.726 1.00 96.50 343 GLY A N 1
ATOM 2685 C CA . GLY A 1 343 ? -2.379 8.952 13.026 1.00 96.50 343 GLY A CA 1
ATOM 2686 C C . GLY A 1 343 ? -3.693 8.938 13.809 1.00 96.50 343 GLY A C 1
ATOM 2687 O O . GLY A 1 343 ? -3.912 9.821 14.640 1.00 96.50 343 GLY A O 1
ATOM 2688 N N . SER A 1 344 ? -4.551 7.940 13.597 1.00 97.75 344 SER A N 1
ATOM 2689 C CA . SER A 1 344 ? -5.889 7.871 14.192 1.00 97.75 344 SER A CA 1
ATOM 2690 C C . SER A 1 344 ? -6.259 6.467 14.668 1.00 97.75 344 SER A C 1
ATOM 2692 O O . SER A 1 344 ? -5.912 5.449 14.072 1.00 97.75 344 SER A O 1
ATOM 2694 N N . GLY A 1 345 ? -6.955 6.396 15.802 1.00 97.50 345 GLY A N 1
ATOM 2695 C CA . GLY A 1 345 ? -7.319 5.119 16.393 1.00 97.50 345 GLY A CA 1
ATOM 2696 C C . GLY A 1 345 ? -8.295 5.229 17.551 1.00 97.50 345 GLY A C 1
ATOM 2697 O O . GLY A 1 345 ? -8.437 6.257 18.215 1.00 97.50 345 GLY A O 1
ATOM 2698 N N . VAL A 1 346 ? -8.951 4.109 17.817 1.00 98.56 346 VAL A N 1
ATOM 2699 C CA . VAL A 1 346 ? -9.981 3.968 18.839 1.00 98.56 346 VAL A CA 1
ATOM 2700 C C . VAL A 1 346 ? -9.458 3.085 19.958 1.00 98.56 346 VAL A C 1
ATOM 2702 O O . VAL A 1 346 ? -9.260 1.889 19.756 1.00 98.56 346 VAL A O 1
ATOM 2705 N N . LEU A 1 347 ? -9.267 3.651 21.147 1.00 98.00 347 LEU A N 1
ATOM 2706 C CA . LEU A 1 347 ? -8.921 2.894 22.348 1.00 98.00 347 LEU A CA 1
ATOM 2707 C C . LEU A 1 347 ? -10.089 1.984 22.734 1.00 98.00 347 LEU A C 1
ATOM 2709 O O . LEU A 1 347 ? -11.212 2.462 22.919 1.00 98.00 347 LEU A O 1
ATOM 2713 N N . ILE A 1 348 ? -9.816 0.693 22.922 1.00 98.19 348 ILE A N 1
ATOM 2714 C CA . ILE A 1 348 ? -10.788 -0.249 23.477 1.00 98.19 348 ILE A CA 1
ATOM 2715 C C . ILE A 1 348 ? -10.685 -0.187 24.997 1.00 98.19 348 ILE A C 1
ATOM 2717 O O . ILE A 1 348 ? -9.662 -0.530 25.591 1.00 98.19 348 ILE A O 1
ATOM 2721 N N . ARG A 1 349 ? -11.746 0.297 25.641 1.00 95.38 349 ARG A N 1
ATOM 2722 C CA . ARG A 1 349 ? -11.703 0.685 27.052 1.00 95.38 349 ARG A CA 1
ATOM 2723 C C . ARG A 1 349 ? -12.419 -0.298 27.971 1.00 95.38 349 ARG A C 1
ATOM 2725 O O . ARG A 1 349 ? -11.976 -0.476 29.103 1.00 95.38 349 ARG A O 1
ATOM 2732 N N . ALA A 1 350 ? -13.461 -0.970 27.495 1.00 97.06 350 ALA A N 1
ATOM 2733 C CA . ALA A 1 350 ? -14.047 -2.112 28.189 1.00 97.06 350 ALA A CA 1
ATOM 2734 C C . ALA A 1 350 ? -14.661 -3.120 27.213 1.00 97.06 350 ALA A C 1
ATOM 2736 O O . ALA A 1 350 ? -15.149 -2.752 26.137 1.00 97.06 350 ALA A O 1
ATOM 2737 N N . VAL A 1 351 ? -14.656 -4.391 27.620 1.00 98.12 351 VAL A N 1
ATOM 2738 C CA . VAL A 1 351 ? -15.298 -5.485 26.881 1.00 98.12 351 VAL A CA 1
ATOM 2739 C C . VAL A 1 351 ? -16.162 -6.351 27.800 1.00 98.12 351 VAL A C 1
ATOM 2741 O O . VAL A 1 351 ? -15.845 -6.531 28.975 1.00 98.12 351 VAL A O 1
ATOM 2744 N N . GLU A 1 352 ? -17.236 -6.907 27.256 1.00 98.00 352 GLU A N 1
ATOM 2745 C CA . GLU A 1 352 ? -18.088 -7.925 27.877 1.00 98.00 352 GLU A CA 1
ATOM 2746 C C . GLU A 1 352 ? -17.647 -9.314 27.378 1.00 98.00 352 GLU A C 1
ATOM 2748 O O . GLU A 1 352 ? -17.684 -9.551 26.169 1.00 98.00 352 GLU A O 1
ATOM 2753 N N . PRO A 1 353 ? -17.209 -10.240 28.249 1.00 97.44 353 PRO A N 1
ATOM 2754 C CA . PRO A 1 353 ? -16.917 -11.613 27.847 1.00 97.44 353 PRO A CA 1
ATOM 2755 C C . PRO A 1 353 ? -18.165 -12.327 27.318 1.00 97.44 353 PRO A C 1
ATOM 2757 O O . PRO A 1 353 ? -19.219 -12.272 27.945 1.00 97.44 353 PRO A O 1
ATOM 2760 N N . LEU A 1 354 ? -18.034 -13.005 26.176 1.00 97.25 354 LEU A N 1
ATOM 2761 C CA . LEU A 1 354 ? -19.085 -13.832 25.575 1.00 97.25 354 LEU A CA 1
ATOM 2762 C C . LEU A 1 354 ? -18.753 -15.322 25.689 1.00 97.25 354 LEU A C 1
ATOM 2764 O O . LEU A 1 354 ? -19.621 -16.118 26.028 1.00 97.25 354 LEU A O 1
ATOM 2768 N N . GLU A 1 355 ? -17.492 -15.685 25.437 1.00 96.44 355 GLU A N 1
ATOM 2769 C CA . GLU A 1 355 ? -16.989 -17.059 25.516 1.00 96.44 355 GLU A CA 1
ATOM 2770 C C . GLU A 1 355 ? -15.592 -17.077 26.153 1.00 96.44 355 GLU A C 1
ATOM 2772 O O . GLU A 1 355 ? -14.791 -16.159 25.947 1.00 96.44 355 GLU A O 1
ATOM 2777 N N . GLY A 1 356 ? -15.291 -18.126 26.926 1.00 93.94 356 GLY A N 1
ATOM 2778 C CA . GLY A 1 356 ? -13.988 -18.306 27.57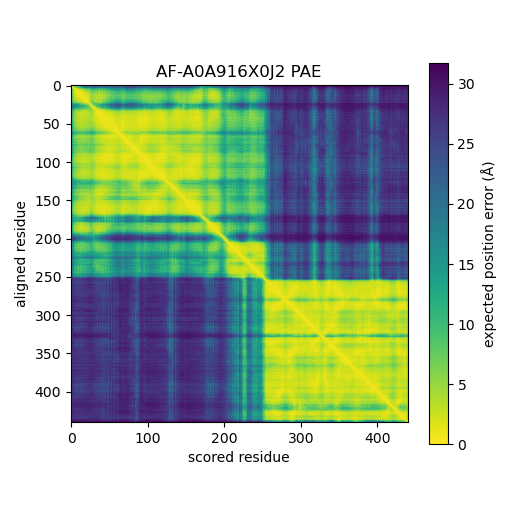5 1.00 93.94 356 GLY A CA 1
ATOM 2779 C C . GLY A 1 356 ? -13.785 -17.475 28.847 1.00 93.94 356 GLY A C 1
ATOM 2780 O O . GLY A 1 356 ? -12.641 -17.179 29.204 1.00 93.94 356 GLY A O 1
ATOM 2781 N N . ILE A 1 357 ? -14.866 -17.092 29.539 1.00 94.38 357 ILE A N 1
ATOM 2782 C CA . ILE A 1 357 ? -14.796 -16.287 30.768 1.00 94.38 357 ILE A CA 1
ATOM 2783 C C . ILE A 1 357 ? -13.978 -16.978 31.860 1.00 94.38 357 ILE A C 1
ATOM 2785 O O . ILE A 1 357 ? -13.153 -16.324 32.486 1.00 94.38 357 ILE A O 1
ATOM 2789 N N . GLU A 1 358 ? -14.093 -18.295 32.021 1.00 93.88 358 GLU A N 1
ATOM 2790 C CA . GLU A 1 358 ? -13.352 -19.058 33.029 1.00 93.88 358 GLU A CA 1
ATOM 2791 C C . GLU A 1 358 ? -11.841 -18.971 32.780 1.00 93.88 358 GLU A C 1
ATOM 2793 O O . GLU A 1 358 ? -11.049 -18.842 33.712 1.00 93.88 358 GLU A O 1
ATOM 2798 N N . ALA A 1 359 ? -11.427 -18.987 31.508 1.00 93.50 359 ALA A N 1
ATOM 2799 C CA . ALA A 1 359 ? -10.028 -18.821 31.129 1.00 93.50 359 ALA A CA 1
ATOM 2800 C C . ALA A 1 359 ? -9.536 -17.391 31.390 1.00 93.50 359 ALA A C 1
ATOM 2802 O O . ALA A 1 359 ? -8.386 -17.200 31.794 1.00 93.50 359 ALA A O 1
ATOM 2803 N N . ILE A 1 360 ? -10.391 -16.387 31.170 1.00 94.56 360 ILE A N 1
ATOM 2804 C CA . ILE A 1 360 ? -10.081 -14.996 31.503 1.00 94.56 360 ILE A CA 1
ATOM 2805 C C . ILE A 1 360 ? -9.947 -14.829 33.025 1.00 94.56 360 ILE A C 1
ATOM 2807 O O . ILE A 1 360 ? -8.951 -14.272 33.486 1.00 94.56 360 ILE A O 1
ATOM 2811 N N . GLU A 1 361 ? -10.915 -15.303 33.806 1.00 95.31 361 GLU A N 1
ATOM 2812 C CA . GLU A 1 361 ? -10.936 -15.182 35.267 1.00 95.31 361 GLU A CA 1
ATOM 2813 C C . GLU A 1 361 ? -9.749 -15.904 35.907 1.00 95.31 361 GLU A C 1
ATOM 2815 O O . GLU A 1 361 ? -9.066 -15.328 36.757 1.00 95.31 361 GLU A O 1
ATOM 2820 N N . ALA A 1 362 ? -9.421 -17.111 35.433 1.00 93.50 362 ALA A N 1
ATOM 2821 C CA . ALA A 1 362 ? -8.242 -17.853 35.874 1.00 93.50 362 ALA A CA 1
ATOM 2822 C C . ALA A 1 362 ? -6.938 -17.092 35.583 1.00 93.50 362 ALA A C 1
ATOM 2824 O O . ALA A 1 362 ? -6.101 -16.950 36.472 1.00 93.50 362 ALA A O 1
ATOM 2825 N N . ARG A 1 363 ? -6.781 -16.537 34.370 1.00 92.94 363 ARG A N 1
ATOM 2826 C CA . ARG A 1 363 ? -5.611 -15.713 33.999 1.00 92.94 363 ARG A CA 1
ATOM 2827 C C . ARG A 1 363 ? -5.499 -14.461 34.862 1.00 92.94 363 ARG A C 1
ATOM 2829 O O . ARG A 1 363 ? -4.401 -14.002 35.163 1.00 92.94 363 ARG A O 1
ATOM 2836 N N . ARG A 1 364 ? -6.639 -13.885 35.234 1.00 92.81 364 ARG A N 1
ATOM 2837 C CA . ARG A 1 364 ? -6.714 -12.632 35.986 1.00 92.81 364 ARG A CA 1
ATOM 2838 C C . ARG A 1 364 ? -6.690 -12.815 37.498 1.00 92.81 364 ARG A C 1
ATOM 2840 O O . ARG A 1 364 ? -6.483 -11.820 38.189 1.00 92.81 364 ARG A O 1
ATOM 2847 N N . GLY A 1 365 ? -6.892 -14.032 38.001 1.00 94.31 365 GLY A N 1
ATOM 2848 C CA . GLY A 1 365 ? -6.978 -14.324 39.433 1.00 94.31 365 GLY A CA 1
ATOM 2849 C C . GLY A 1 365 ? -8.145 -13.614 40.129 1.00 94.31 365 GLY A C 1
ATOM 2850 O O . GLY A 1 365 ? -8.056 -13.306 41.314 1.00 94.31 365 GLY A O 1
ATOM 2851 N N . MET A 1 366 ? -9.209 -13.281 39.392 1.00 93.38 366 MET A N 1
ATOM 2852 C CA . MET A 1 366 ? -10.387 -12.569 39.903 1.00 93.38 366 MET A CA 1
ATOM 2853 C C . MET A 1 366 ? -11.614 -12.851 39.039 1.00 93.38 366 MET A C 1
ATOM 2855 O O . MET A 1 366 ? -11.468 -13.237 37.883 1.00 93.38 366 MET A O 1
ATOM 2859 N N . THR A 1 367 ? -12.804 -12.601 39.588 1.00 93.44 367 THR A N 1
ATOM 2860 C CA . THR A 1 367 ? -14.090 -12.865 38.928 1.00 93.44 367 THR A CA 1
ATOM 2861 C C . THR A 1 367 ? -14.954 -11.611 38.764 1.00 93.44 367 THR A C 1
ATOM 2863 O O . THR A 1 367 ? -14.723 -10.569 39.395 1.00 93.44 367 THR A O 1
ATOM 2866 N N . GLY A 1 368 ? -15.967 -11.706 37.901 1.00 91.94 368 GLY A N 1
ATOM 2867 C CA . GLY A 1 368 ? -17.004 -10.687 37.710 1.00 91.94 368 GLY A CA 1
ATOM 2868 C C . GLY A 1 368 ? -16.622 -9.516 36.792 1.00 91.94 368 GLY A C 1
ATOM 2869 O O . GLY A 1 368 ? -15.626 -9.531 36.076 1.00 91.94 368 GLY A O 1
ATOM 2870 N N . VAL A 1 369 ? -17.417 -8.441 36.806 1.00 90.88 369 VAL A N 1
ATOM 2871 C CA . VAL A 1 369 ? -17.297 -7.332 35.825 1.00 90.88 369 VAL A CA 1
ATOM 2872 C C . VAL A 1 369 ? -15.946 -6.610 35.856 1.00 90.88 369 VAL A C 1
ATOM 2874 O O . VAL A 1 369 ? -15.506 -6.018 34.870 1.00 90.88 369 VAL A O 1
ATOM 2877 N N . ASN A 1 370 ? -15.249 -6.684 36.992 1.00 89.69 370 ASN A N 1
ATOM 2878 C CA . ASN A 1 370 ? -13.951 -6.049 37.190 1.00 89.69 370 ASN A CA 1
ATOM 2879 C C . ASN A 1 370 ? -12.813 -6.697 36.400 1.00 89.69 370 ASN A C 1
ATOM 2881 O O . ASN A 1 370 ? -11.708 -6.144 36.368 1.00 89.69 370 ASN A O 1
ATOM 2885 N N . VAL A 1 371 ? -13.081 -7.834 35.763 1.00 93.38 371 VAL A N 1
ATOM 2886 C CA . VAL A 1 371 ? -12.122 -8.579 34.960 1.00 93.38 371 VAL A CA 1
ATOM 2887 C C . VAL A 1 371 ? -11.817 -7.835 33.655 1.00 93.38 371 VAL A C 1
ATOM 2889 O O . VAL A 1 371 ? -10.663 -7.806 33.247 1.00 93.38 371 VAL A O 1
ATOM 2892 N N . THR A 1 372 ? -12.774 -7.134 33.042 1.00 94.94 372 THR A N 1
ATOM 2893 C CA . THR A 1 372 ? -12.596 -6.513 31.709 1.00 94.94 372 THR A CA 1
ATOM 2894 C C . THR A 1 372 ? -13.063 -5.054 31.596 1.00 94.94 372 THR A C 1
ATOM 2896 O O . THR A 1 372 ? -12.979 -4.464 30.520 1.00 94.94 372 THR A O 1
ATOM 2899 N N . ASN A 1 373 ? -13.486 -4.425 32.698 1.00 91.44 373 ASN A N 1
ATOM 2900 C CA . ASN A 1 373 ? -13.978 -3.037 32.735 1.00 91.44 373 ASN A CA 1
ATOM 2901 C C . ASN A 1 373 ? -12.876 -1.953 32.799 1.00 91.44 373 ASN A C 1
ATOM 2903 O O . ASN A 1 373 ? -12.903 -1.047 33.641 1.00 91.44 373 ASN A O 1
ATOM 2907 N N . GLY A 1 374 ? -11.862 -2.049 31.942 1.00 90.00 374 GLY A N 1
ATOM 2908 C CA . GLY A 1 374 ? -10.816 -1.032 31.837 1.00 90.00 374 GLY A CA 1
ATOM 2909 C C . GLY A 1 374 ? -9.773 -1.358 30.766 1.00 90.00 374 GLY A C 1
ATOM 2910 O O . GLY A 1 374 ? -9.527 -2.535 30.501 1.00 90.00 374 GLY A O 1
ATOM 2911 N N . PRO A 1 375 ? -9.092 -0.346 30.201 1.00 90.62 375 PRO A N 1
ATOM 2912 C CA . PRO A 1 375 ? -8.237 -0.535 29.027 1.00 90.62 375 PRO A CA 1
ATOM 2913 C C . PRO A 1 375 ? -7.037 -1.444 29.338 1.00 90.62 375 PRO A C 1
ATOM 2915 O O . PRO A 1 375 ? -6.799 -2.425 28.641 1.00 90.62 375 PRO A O 1
ATOM 2918 N N . GLY A 1 376 ? -6.374 -1.219 30.481 1.00 87.88 376 GLY A N 1
ATOM 2919 C CA . GLY A 1 376 ? -5.315 -2.099 30.995 1.00 87.88 376 GLY A CA 1
ATOM 2920 C C . GLY A 1 376 ? -5.780 -3.523 31.313 1.00 87.88 376 GLY A C 1
ATOM 2921 O O . GLY A 1 376 ? -5.028 -4.491 31.196 1.00 87.88 376 GLY A O 1
ATOM 2922 N N . LYS A 1 377 ? -7.046 -3.657 31.715 1.00 93.06 377 LYS A N 1
ATOM 2923 C CA . LYS A 1 377 ? -7.641 -4.932 32.109 1.00 93.06 377 LYS A CA 1
ATOM 2924 C C . LYS A 1 377 ? -7.938 -5.791 30.884 1.00 93.06 377 LYS A C 1
ATOM 2926 O O . LYS A 1 377 ? -7.686 -6.987 30.923 1.00 93.06 377 LYS A O 1
ATOM 2931 N N . ILE A 1 378 ? -8.418 -5.209 29.791 1.00 94.75 378 ILE A N 1
ATOM 2932 C CA . ILE A 1 378 ? -8.673 -5.956 28.551 1.00 94.75 378 ILE A CA 1
ATOM 2933 C C . ILE A 1 378 ? -7.397 -6.635 28.059 1.00 94.75 378 ILE A C 1
ATOM 2935 O O . ILE A 1 378 ? -7.400 -7.840 27.825 1.00 94.75 378 ILE A O 1
ATOM 2939 N N . CYS A 1 379 ? -6.293 -5.891 27.979 1.00 94.56 379 CYS A N 1
ATOM 2940 C CA . CYS A 1 379 ? -5.018 -6.440 27.530 1.00 94.56 379 CYS A CA 1
ATOM 2941 C C . CYS A 1 379 ? -4.536 -7.585 28.428 1.00 94.56 379 CYS A C 1
ATOM 2943 O O . CYS A 1 379 ? -4.181 -8.647 27.930 1.00 94.56 379 CYS A O 1
ATOM 2945 N N . ALA A 1 380 ? -4.624 -7.429 29.753 1.00 92.75 380 ALA A N 1
ATOM 2946 C CA . ALA A 1 380 ? -4.298 -8.507 30.690 1.00 92.75 380 ALA A CA 1
ATOM 2947 C C . ALA A 1 380 ? -5.261 -9.707 30.585 1.00 92.75 380 ALA A C 1
ATOM 2949 O O . ALA A 1 380 ? -4.867 -10.851 30.785 1.00 92.75 380 ALA A O 1
ATOM 2950 N N . ALA A 1 381 ? -6.542 -9.458 30.300 1.00 94.44 381 ALA A N 1
ATOM 2951 C CA . ALA A 1 381 ? -7.560 -10.492 30.138 1.00 94.44 381 ALA A CA 1
ATOM 2952 C C . ALA A 1 381 ? -7.341 -11.318 28.863 1.00 94.44 381 ALA A C 1
ATOM 2954 O O . ALA A 1 381 ? -7.546 -12.529 28.894 1.00 94.44 381 ALA A O 1
ATOM 2955 N N . LEU A 1 382 ? -6.900 -10.681 27.777 1.00 95.94 382 LEU A N 1
ATOM 2956 C CA . LEU A 1 382 ? -6.710 -11.287 26.455 1.00 95.94 382 LEU A CA 1
ATOM 2957 C C . LEU A 1 382 ? -5.248 -11.637 26.130 1.00 95.94 382 LEU A C 1
ATOM 2959 O O . LEU A 1 382 ? -4.966 -12.056 25.010 1.00 95.94 382 LEU A O 1
ATOM 2963 N N . ASP A 1 383 ? -4.329 -11.472 27.085 1.00 95.69 383 ASP A N 1
ATOM 2964 C CA . ASP A 1 383 ? -2.887 -11.675 26.881 1.00 95.69 383 ASP A CA 1
ATOM 2965 C C . ASP A 1 383 ? -2.347 -10.886 25.669 1.00 95.69 383 ASP A C 1
ATOM 2967 O O . ASP A 1 383 ? -1.718 -11.426 24.757 1.00 95.69 383 ASP A O 1
ATOM 2971 N N . ILE A 1 384 ? -2.683 -9.594 25.631 1.00 95.88 384 ILE A N 1
ATOM 2972 C CA . ILE A 1 384 ? -2.243 -8.644 24.605 1.00 95.88 384 ILE A CA 1
ATOM 2973 C C . ILE A 1 384 ? -1.173 -7.738 25.212 1.00 95.88 384 ILE A C 1
ATOM 2975 O O . ILE A 1 384 ? -1.407 -7.036 26.196 1.00 95.88 384 ILE A O 1
ATOM 2979 N N . ASP A 1 385 ? -0.003 -7.719 24.586 1.00 92.56 385 ASP A N 1
ATOM 2980 C CA . ASP A 1 385 ? 1.116 -6.845 24.926 1.00 92.56 385 ASP A CA 1
ATOM 2981 C C . ASP A 1 385 ? 1.694 -6.153 23.679 1.00 92.56 385 ASP A C 1
ATOM 2983 O O . ASP A 1 385 ? 1.123 -6.199 22.587 1.00 92.56 385 ASP A O 1
ATOM 2987 N N . ARG A 1 386 ? 2.838 -5.476 23.835 1.00 91.12 386 ARG A N 1
ATOM 2988 C CA . ARG A 1 386 ? 3.494 -4.707 22.763 1.00 91.12 386 ARG A CA 1
ATOM 2989 C C . ARG A 1 386 ? 3.818 -5.517 21.504 1.00 91.12 386 ARG A C 1
ATOM 2991 O O . ARG A 1 386 ? 3.949 -4.893 20.455 1.00 91.12 386 ARG A O 1
ATOM 2998 N N . ARG A 1 387 ? 3.922 -6.848 21.577 1.00 94.56 387 ARG A N 1
ATOM 2999 C CA . ARG A 1 387 ? 4.188 -7.711 20.411 1.00 94.56 387 ARG A CA 1
ATOM 3000 C C . ARG A 1 387 ? 3.042 -7.694 19.396 1.00 94.56 387 ARG A C 1
ATOM 3002 O O . ARG A 1 387 ? 3.276 -7.991 18.235 1.00 94.56 387 ARG A O 1
ATOM 3009 N N . TYR A 1 388 ? 1.838 -7.308 19.822 1.00 95.75 388 TYR A N 1
ATOM 3010 C CA . TYR A 1 388 ? 0.662 -7.163 18.957 1.00 95.75 388 TYR A CA 1
ATOM 3011 C C . TYR A 1 388 ? 0.499 -5.753 18.378 1.00 95.75 388 TYR A C 1
ATOM 3013 O O . TYR A 1 388 ? -0.455 -5.494 17.647 1.00 95.75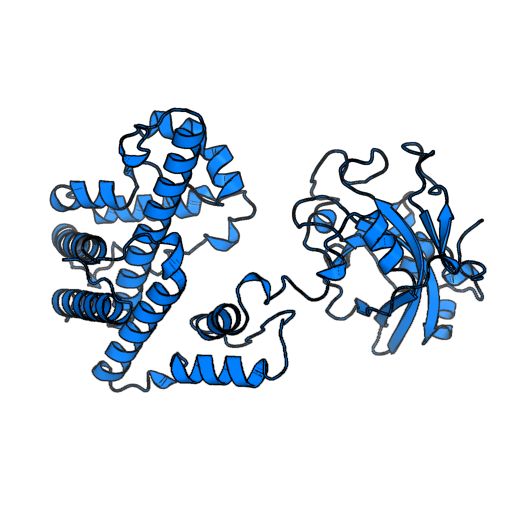 388 TYR A O 1
ATOM 3021 N N . SER A 1 389 ? 1.396 -4.812 18.695 1.00 95.56 389 SER A N 1
ATOM 3022 C CA . SER A 1 389 ? 1.360 -3.499 18.052 1.00 95.56 389 SER A CA 1
ATOM 3023 C C . SER A 1 389 ? 1.731 -3.649 16.575 1.00 95.56 389 SER A C 1
ATOM 3025 O O . SER A 1 389 ? 2.807 -4.139 16.251 1.00 95.56 389 SER A O 1
ATOM 3027 N N . GLY A 1 390 ? 0.839 -3.220 15.690 1.00 93.81 390 GLY A N 1
ATOM 3028 C CA . GLY A 1 390 ? 0.921 -3.399 14.245 1.00 93.81 390 GLY A CA 1
ATOM 3029 C C . GLY A 1 390 ? 0.303 -4.700 13.720 1.00 93.81 390 GLY A C 1
ATOM 3030 O O . GLY A 1 390 ? 0.451 -4.942 12.526 1.00 93.81 390 GLY A O 1
ATOM 3031 N N . HIS A 1 391 ? -0.356 -5.510 14.564 1.00 95.06 391 HIS A N 1
ATOM 3032 C CA . HIS A 1 391 ? -1.054 -6.748 14.167 1.00 95.06 391 HIS A CA 1
ATOM 3033 C C . HIS A 1 391 ? -2.292 -6.454 13.307 1.00 95.06 391 HIS A C 1
ATOM 3035 O O . HIS A 1 391 ? -3.053 -5.546 13.642 1.00 95.06 391 HIS A O 1
ATOM 3041 N N . ASP A 1 392 ? -2.508 -7.225 12.237 1.00 91.50 392 ASP A N 1
ATOM 3042 C CA . ASP A 1 392 ? -3.699 -7.138 11.375 1.00 91.50 392 ASP A CA 1
ATOM 3043 C C . ASP A 1 392 ? -4.873 -7.900 12.010 1.00 91.50 392 ASP A C 1
ATOM 3045 O O . ASP A 1 392 ? -4.830 -9.122 12.159 1.00 91.50 392 ASP A O 1
ATOM 3049 N N . LEU A 1 393 ? -5.950 -7.191 12.367 1.00 94.75 393 LEU A N 1
ATOM 3050 C CA . LEU A 1 393 ? -7.115 -7.787 13.030 1.00 94.75 393 LEU A CA 1
ATOM 3051 C C . LEU A 1 393 ? -8.014 -8.609 12.101 1.00 94.75 393 LEU A C 1
ATOM 3053 O O . LEU A 1 393 ? -9.062 -9.088 12.543 1.00 94.75 393 LEU A O 1
ATOM 3057 N N . ALA A 1 394 ? -7.656 -8.778 10.831 1.00 85.62 394 ALA A N 1
ATOM 3058 C CA . ALA A 1 394 ? -8.278 -9.781 9.976 1.00 85.62 394 ALA A CA 1
ATOM 3059 C C . ALA A 1 394 ? -7.752 -11.192 10.293 1.00 85.62 394 ALA A C 1
ATOM 3061 O O . ALA A 1 394 ? -8.462 -12.176 10.074 1.00 85.62 394 ALA A O 1
ATOM 3062 N N . GLU A 1 395 ? -6.550 -11.293 10.863 1.00 85.44 395 GLU A N 1
ATOM 3063 C CA . GLU A 1 395 ? -5.804 -12.541 10.991 1.00 85.44 395 GLU A CA 1
ATOM 3064 C C . GLU A 1 395 ? -5.684 -13.012 12.449 1.00 85.44 395 GLU A C 1
ATOM 3066 O O . GLU A 1 395 ? -5.616 -12.198 13.380 1.00 85.44 395 GLU A O 1
ATOM 3071 N N . PRO A 1 396 ? -5.632 -14.333 12.695 1.00 84.94 396 PRO A N 1
ATOM 3072 C CA . PRO A 1 396 ? -5.275 -14.845 14.007 1.00 84.94 396 PRO A CA 1
ATOM 3073 C C . PRO A 1 396 ? -3.868 -14.359 14.417 1.00 84.94 396 PRO A C 1
ATOM 3075 O O . PRO A 1 396 ? -3.018 -14.081 13.574 1.00 84.94 396 PRO A O 1
ATOM 3078 N N . PRO A 1 397 ? -3.593 -14.258 15.726 1.00 93.00 397 PRO A N 1
ATOM 3079 C CA . PRO A 1 397 ? -4.375 -14.875 16.787 1.00 93.00 397 PRO A CA 1
ATOM 3080 C C . PRO A 1 397 ? -5.265 -13.867 17.541 1.00 93.00 397 PRO A C 1
ATOM 3082 O O . PRO A 1 397 ? -5.786 -14.206 18.607 1.00 93.00 397 PRO A O 1
ATOM 3085 N N . VAL A 1 398 ? -5.426 -12.640 17.018 1.00 96.56 398 VAL A N 1
ATOM 3086 C CA . VAL A 1 398 ? -6.384 -11.624 17.491 1.00 96.56 398 VAL A CA 1
ATOM 3087 C C . VAL A 1 398 ? -7.187 -11.104 16.304 1.00 96.56 398 VAL A C 1
ATOM 3089 O O . VAL A 1 398 ? -6.622 -10.460 15.430 1.00 96.56 398 VAL A O 1
ATOM 3092 N N . GLN A 1 399 ? -8.497 -11.326 16.291 1.00 94.62 399 GLN A N 1
ATOM 3093 C CA . GLN A 1 399 ? -9.356 -10.937 15.174 1.00 94.62 399 GLN A CA 1
ATOM 3094 C C . GLN A 1 399 ? -10.483 -10.007 15.616 1.00 94.62 399 GLN A C 1
ATOM 3096 O O . GLN A 1 399 ? -11.087 -10.202 16.671 1.00 94.62 399 GLN A O 1
ATOM 3101 N N . LEU A 1 400 ? -10.801 -9.014 14.786 1.00 95.69 400 LEU A N 1
ATOM 3102 C CA . LEU A 1 400 ? -11.943 -8.124 14.962 1.00 95.69 400 LEU A CA 1
ATOM 3103 C C . LEU A 1 400 ? -13.087 -8.561 14.049 1.00 95.69 400 LEU A C 1
ATOM 3105 O O . LEU A 1 400 ? -13.026 -8.456 12.824 1.00 95.69 400 LEU A O 1
ATOM 3109 N N . ILE A 1 401 ? -14.183 -8.990 14.663 1.00 90.25 401 ILE A N 1
ATOM 3110 C CA . ILE A 1 401 ? -15.387 -9.426 13.967 1.00 90.25 401 ILE A CA 1
ATOM 3111 C C . ILE A 1 401 ? -16.406 -8.292 13.981 1.00 90.25 401 ILE A C 1
ATOM 3113 O O . ILE A 1 401 ? -16.960 -7.924 15.023 1.00 90.25 401 ILE A O 1
ATOM 3117 N N . LYS A 1 402 ? -16.682 -7.752 12.792 1.00 88.25 402 LYS A N 1
ATOM 3118 C CA . LYS A 1 402 ? -17.701 -6.720 12.595 1.00 88.25 402 LYS A CA 1
ATOM 3119 C C . LYS A 1 402 ? -19.087 -7.242 12.986 1.00 88.25 402 LYS A C 1
ATOM 3121 O O . LYS A 1 402 ? -19.492 -8.326 12.564 1.00 88.25 402 LYS A O 1
ATOM 3126 N N . LYS A 1 403 ? -19.850 -6.425 13.710 1.00 89.81 403 LYS A N 1
ATOM 3127 C CA . LYS A 1 403 ? -21.276 -6.642 13.997 1.00 89.81 403 LYS A CA 1
ATOM 3128 C C . LYS A 1 403 ? -22.118 -5.470 13.478 1.00 89.81 403 LYS A C 1
ATOM 3130 O O . LYS A 1 403 ? -21.554 -4.434 13.116 1.00 89.81 403 LYS A O 1
ATOM 3135 N N . PRO A 1 404 ? -23.450 -5.625 13.367 1.00 79.19 404 PRO A N 1
ATOM 3136 C CA . PRO A 1 404 ? -24.332 -4.502 13.068 1.00 79.19 404 PRO A CA 1
ATOM 3137 C C . PRO A 1 404 ? -24.117 -3.356 14.061 1.00 79.19 404 PRO A C 1
ATOM 3139 O O . PRO A 1 404 ? -23.942 -3.598 15.254 1.00 79.19 404 PRO A O 1
ATOM 3142 N N . ALA A 1 405 ? -24.129 -2.118 13.564 1.00 83.62 405 ALA A N 1
ATOM 3143 C CA . ALA A 1 405 ? -23.978 -0.945 14.416 1.00 83.62 405 ALA A CA 1
ATOM 3144 C C . ALA A 1 405 ? -25.141 -0.850 15.412 1.00 83.62 405 ALA A C 1
ATOM 3146 O O . ALA A 1 405 ? -26.296 -1.107 15.061 1.00 83.62 405 ALA A O 1
ATOM 3147 N N . LEU A 1 406 ? -24.833 -0.461 16.648 1.00 84.69 406 LEU A N 1
ATOM 3148 C CA . LEU A 1 406 ? -25.852 -0.203 17.658 1.00 84.69 406 LEU A CA 1
ATOM 3149 C C . LEU A 1 406 ? -26.655 1.062 17.309 1.00 84.69 406 LEU A C 1
ATOM 3151 O O . LEU A 1 406 ? -26.080 2.018 16.783 1.00 84.69 406 LEU A O 1
ATOM 3155 N N . PRO A 1 407 ? -27.966 1.100 17.608 1.00 81.88 407 PRO A N 1
ATOM 3156 C CA . PRO A 1 407 ? -28.757 2.313 17.446 1.00 81.88 407 PRO A CA 1
ATOM 3157 C C . PRO A 1 407 ? -28.284 3.395 18.424 1.00 81.88 407 PRO A C 1
ATOM 3159 O O . PRO A 1 407 ? -27.848 3.085 19.534 1.00 81.88 407 PRO A O 1
ATOM 3162 N N . ASP A 1 408 ? -28.447 4.667 18.056 1.00 83.94 408 ASP A N 1
ATOM 3163 C CA . ASP A 1 408 ? -28.025 5.799 18.895 1.00 83.94 408 ASP A CA 1
ATOM 3164 C C . ASP A 1 408 ? -28.645 5.769 20.300 1.00 83.94 408 ASP A C 1
ATOM 3166 O O . ASP A 1 408 ? -27.993 6.135 21.273 1.00 83.94 408 ASP A O 1
ATOM 3170 N N . SER A 1 409 ? -29.871 5.251 20.441 1.00 91.19 409 SER A N 1
ATOM 3171 C CA . SER A 1 409 ? -30.546 5.092 21.736 1.00 91.19 409 SER A CA 1
ATOM 3172 C C . SER A 1 409 ? -29.839 4.125 22.696 1.00 91.19 409 SER A C 1
ATOM 3174 O O . SER A 1 409 ? -30.088 4.163 23.900 1.00 91.19 409 SER A O 1
ATOM 3176 N N . ALA A 1 410 ? -28.978 3.244 22.183 1.00 93.00 410 ALA A N 1
ATOM 3177 C CA . ALA A 1 410 ? -28.215 2.274 22.965 1.00 93.00 410 ALA A CA 1
ATOM 3178 C C . ALA A 1 410 ? -26.787 2.747 23.287 1.00 93.00 410 ALA A C 1
ATOM 3180 O O . ALA A 1 410 ? -26.063 2.034 23.984 1.00 93.00 410 ALA A O 1
ATOM 3181 N N . VAL A 1 411 ? -26.375 3.926 22.806 1.00 95.31 411 VAL A N 1
ATOM 3182 C CA . VAL A 1 411 ? -25.013 4.449 22.966 1.00 95.31 411 VAL A CA 1
ATOM 3183 C C . VAL A 1 411 ? -25.041 5.767 23.729 1.00 95.31 411 VAL A C 1
ATOM 3185 O O . VAL A 1 411 ? -25.650 6.744 23.303 1.00 95.31 411 VAL A O 1
ATOM 3188 N N . THR A 1 412 ? -24.321 5.827 24.844 1.00 96.88 412 THR A N 1
ATOM 3189 C CA . THR A 1 412 ? -24.085 7.079 25.564 1.00 96.88 412 THR A CA 1
ATOM 3190 C C . THR A 1 412 ? -22.752 7.687 25.132 1.00 96.88 412 THR A C 1
ATOM 3192 O O . THR A 1 412 ? -21.736 6.991 25.074 1.00 96.88 412 THR A O 1
ATOM 3195 N N . THR A 1 413 ? -22.742 8.996 24.866 1.00 95.75 413 THR A N 1
ATOM 3196 C CA . THR A 1 413 ? -21.513 9.781 24.677 1.00 95.75 413 THR A CA 1
ATOM 3197 C C . THR A 1 413 ? -21.114 10.458 25.987 1.00 95.75 413 THR A C 1
ATOM 3199 O O . THR A 1 413 ? -21.960 11.009 26.689 1.00 95.75 413 THR A O 1
ATOM 3202 N N . GLY A 1 414 ? -19.824 10.474 26.305 1.00 93.25 414 GLY A N 1
ATOM 3203 C CA . GLY A 1 414 ? -19.294 11.156 27.479 1.00 93.25 414 GLY A CA 1
ATOM 3204 C C . GLY A 1 414 ? -17.916 11.764 27.254 1.00 93.25 414 GLY A C 1
ATOM 3205 O O . GLY A 1 414 ? -17.335 11.686 26.170 1.00 93.25 414 GLY A O 1
ATOM 3206 N N . LYS A 1 415 ? -17.386 12.366 28.321 1.00 92.06 415 LYS A N 1
ATOM 3207 C CA . LYS A 1 415 ? -15.999 12.835 28.378 1.00 92.06 415 LYS A CA 1
ATOM 3208 C C . LYS A 1 415 ? -15.054 11.648 28.544 1.00 92.06 415 LYS A C 1
ATOM 3210 O O . LYS A 1 415 ? -15.384 10.680 29.234 1.00 92.06 415 LYS A O 1
ATOM 3215 N N . ARG A 1 416 ? -13.877 11.751 27.935 1.00 90.44 416 ARG A N 1
ATOM 3216 C CA . ARG A 1 416 ? -12.791 10.773 28.077 1.00 90.44 416 ARG A CA 1
ATOM 3217 C C . ARG A 1 416 ? -12.217 10.783 29.494 1.00 90.44 416 ARG A C 1
ATOM 3219 O O . ARG A 1 416 ? -12.200 11.824 30.153 1.00 90.44 416 ARG A O 1
ATOM 3226 N N . ILE A 1 417 ? -11.752 9.630 29.968 1.00 82.06 417 ILE A N 1
ATOM 3227 C CA . ILE A 1 417 ? -11.217 9.463 31.328 1.00 82.06 417 ILE A CA 1
ATOM 3228 C C . ILE A 1 417 ? -9.695 9.321 31.289 1.00 82.06 417 ILE A C 1
ATOM 3230 O O . ILE A 1 417 ? -9.163 8.490 30.562 1.00 82.06 417 ILE A O 1
ATOM 3234 N N . GLY A 1 418 ? -8.999 10.038 32.176 1.00 76.62 418 GLY A N 1
ATOM 3235 C CA . GLY A 1 418 ? -7.552 9.876 32.371 1.00 76.62 418 GLY A CA 1
ATOM 3236 C C . GLY A 1 418 ? -6.685 10.723 31.438 1.00 76.62 418 GLY A C 1
ATOM 3237 O O . GLY A 1 418 ? -5.491 10.465 31.332 1.00 76.62 418 GLY A O 1
ATOM 3238 N N . ILE A 1 419 ? -7.267 11.740 30.795 1.00 79.31 419 ILE A N 1
ATOM 3239 C CA . ILE A 1 419 ? -6.546 12.725 29.980 1.00 79.31 419 ILE A CA 1
ATOM 3240 C C . ILE A 1 419 ? -6.423 14.063 30.723 1.00 79.31 419 ILE A C 1
ATOM 3242 O O . ILE A 1 419 ? -7.297 14.426 31.511 1.00 79.31 419 ILE A O 1
ATOM 3246 N N . SER A 1 420 ? -5.336 14.796 30.473 1.00 74.81 420 SER A N 1
ATOM 3247 C CA . SER A 1 420 ? -5.083 16.146 31.012 1.00 74.81 420 SER A CA 1
ATOM 3248 C C . SER A 1 420 ? -5.298 17.263 29.982 1.00 74.81 420 SER A C 1
ATOM 3250 O O . SER A 1 4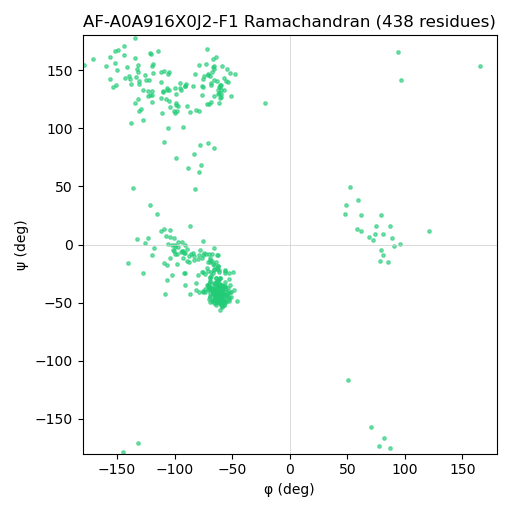20 ? -5.341 18.438 30.341 1.00 74.81 420 SER A O 1
ATOM 3252 N N . LYS A 1 421 ? -5.444 16.895 28.706 1.00 78.31 421 LYS A N 1
ATOM 3253 C CA . LYS A 1 421 ? -5.679 17.766 27.547 1.00 78.31 421 LYS A CA 1
ATOM 3254 C C . LYS A 1 421 ? -7.016 17.415 26.904 1.00 78.31 421 LYS A C 1
ATOM 3256 O O . LYS A 1 421 ? -7.491 16.304 27.107 1.00 78.31 421 LYS A O 1
ATOM 3261 N N . ALA A 1 422 ? -7.640 18.355 26.189 1.00 79.69 422 ALA A N 1
ATOM 3262 C CA . ALA A 1 422 ? -8.921 18.148 25.494 1.00 79.69 422 ALA A CA 1
ATOM 3263 C C . ALA A 1 422 ? -10.032 17.495 26.364 1.00 79.69 422 ALA A C 1
ATOM 3265 O O . ALA A 1 422 ? -10.872 16.730 25.885 1.00 79.69 422 ALA A O 1
ATOM 3266 N N . VAL A 1 423 ? -10.050 17.806 27.670 1.00 79.06 423 VAL A N 1
ATOM 3267 C CA . VAL A 1 423 ? -10.921 17.176 28.691 1.00 79.06 423 VAL A CA 1
ATOM 3268 C C . VAL A 1 423 ? -12.417 17.457 28.504 1.00 79.06 423 VAL A C 1
ATOM 3270 O O . VAL A 1 423 ? -13.264 16.779 29.087 1.00 79.06 423 VAL A O 1
ATOM 3273 N N . HIS A 1 424 ? -12.755 18.486 27.726 1.00 81.38 424 HIS A N 1
ATOM 3274 C CA . HIS A 1 424 ? -14.136 18.892 27.468 1.00 81.38 424 HIS A CA 1
ATOM 3275 C C . HIS A 1 424 ? -14.758 18.157 26.279 1.00 81.38 424 HIS A C 1
ATOM 3277 O O . HIS A 1 424 ? -15.981 18.170 26.142 1.00 81.38 424 HIS A O 1
ATOM 3283 N N . GLU A 1 425 ? -13.945 17.498 25.452 1.00 85.75 425 GLU A N 1
ATOM 3284 C CA . GLU A 1 425 ? -14.418 16.846 24.239 1.00 85.75 425 GLU A CA 1
ATOM 3285 C C . GLU A 1 425 ? -15.166 15.543 24.528 1.00 85.75 425 GLU A C 1
ATOM 3287 O O . GLU A 1 425 ? -14.743 14.687 25.315 1.00 85.75 425 GLU A O 1
ATOM 3292 N N . LEU A 1 426 ? -16.296 15.384 23.843 1.00 92.19 426 LEU A N 1
ATOM 3293 C CA . LEU A 1 426 ? -17.199 14.247 23.974 1.00 92.19 426 LEU A CA 1
ATOM 3294 C C . LEU A 1 426 ? -16.794 13.115 23.019 1.00 92.19 426 LEU A C 1
ATOM 3296 O O . LEU A 1 426 ? -17.506 12.792 22.072 1.00 92.19 426 LEU A O 1
ATOM 3300 N N . ARG A 1 427 ? -15.620 12.529 23.275 1.00 94.88 427 ARG A N 1
ATOM 3301 C CA . ARG A 1 427 ? -14.991 11.485 22.441 1.00 94.88 427 ARG A CA 1
ATOM 3302 C C . ARG A 1 427 ? -14.976 10.088 23.084 1.00 94.88 427 ARG A C 1
ATOM 3304 O O . ARG A 1 427 ? -14.263 9.204 22.616 1.00 94.88 427 ARG A O 1
ATOM 3311 N N . ARG A 1 428 ? -15.737 9.871 24.164 1.00 96.69 428 ARG A N 1
ATOM 3312 C CA . ARG A 1 428 ? -15.955 8.552 24.792 1.00 96.69 428 ARG A CA 1
ATOM 3313 C C . ARG A 1 428 ? -17.350 8.046 24.445 1.00 96.69 428 ARG A C 1
ATOM 3315 O O . ARG A 1 428 ? -18.319 8.783 24.611 1.00 96.69 428 ARG A O 1
ATOM 3322 N N . PHE A 1 429 ? -17.458 6.788 24.035 1.00 97.75 429 PHE A N 1
ATOM 3323 C CA . PHE A 1 429 ? -18.723 6.150 23.660 1.00 97.75 429 PHE A CA 1
ATOM 3324 C C . PHE A 1 429 ? -18.859 4.803 24.363 1.00 97.75 429 PHE A C 1
ATOM 3326 O O . PHE A 1 429 ? -17.886 4.053 24.445 1.00 97.75 429 PHE A O 1
ATOM 3333 N N . TYR A 1 430 ? -20.048 4.487 24.874 1.00 97.88 430 TYR A N 1
ATOM 3334 C CA . TYR A 1 430 ? -20.299 3.218 25.558 1.00 97.88 430 TYR A CA 1
ATOM 3335 C C . TYR A 1 430 ? -21.745 2.751 25.462 1.00 97.88 430 TYR A C 1
ATOM 3337 O O . TYR A 1 430 ? -22.665 3.552 25.293 1.00 97.88 430 TYR A O 1
ATOM 3345 N N . VAL A 1 431 ? -21.941 1.441 25.611 1.00 97.62 431 VAL A N 1
ATOM 3346 C CA . VAL A 1 431 ? -23.265 0.812 25.609 1.00 97.62 431 VAL A CA 1
ATOM 3347 C C . VAL A 1 431 ? -24.019 1.184 26.884 1.00 97.62 431 VAL A C 1
ATOM 3349 O O . VAL A 1 431 ? -23.577 0.899 28.001 1.00 97.62 431 VAL A O 1
ATOM 3352 N N . THR A 1 432 ? -25.176 1.821 26.726 1.00 95.00 432 THR A N 1
ATOM 3353 C CA . THR A 1 432 ? -26.005 2.285 27.841 1.00 95.00 432 THR A CA 1
ATOM 3354 C C . THR A 1 432 ? -26.416 1.108 28.729 1.00 95.00 432 THR A C 1
ATOM 3356 O O . THR A 1 432 ? -26.874 0.077 28.245 1.00 95.00 432 THR A O 1
ATOM 3359 N N . ASN A 1 433 ? -26.265 1.269 30.047 1.00 93.62 433 ASN A N 1
ATOM 3360 C CA . ASN A 1 433 ? -26.600 0.269 31.073 1.00 93.62 433 ASN A CA 1
ATOM 3361 C C . ASN A 1 433 ? -25.830 -1.063 31.008 1.00 93.62 433 ASN A C 1
ATOM 3363 O O . ASN A 1 433 ? -26.186 -1.987 31.737 1.00 93.62 433 ASN A O 1
ATOM 3367 N N . ASN A 1 434 ? -24.761 -1.175 30.213 1.00 95.81 434 ASN A N 1
ATOM 3368 C CA . ASN A 1 434 ? -23.945 -2.385 30.222 1.00 95.81 434 ASN A CA 1
ATOM 3369 C C . ASN A 1 434 ? -23.043 -2.426 31.482 1.00 95.81 434 ASN A C 1
ATOM 3371 O O . ASN A 1 434 ? -22.340 -1.450 31.763 1.00 95.81 434 ASN A O 1
ATOM 3375 N N . PRO A 1 435 ? -23.048 -3.528 32.260 1.00 94.88 435 PRO A N 1
ATOM 3376 C CA . PRO A 1 435 ? -22.353 -3.606 33.549 1.00 94.88 435 PRO A CA 1
ATOM 3377 C C . PRO A 1 435 ? -20.820 -3.657 33.432 1.00 94.88 435 PRO A C 1
ATOM 3379 O O . PRO A 1 435 ? -20.129 -3.434 34.426 1.00 94.88 435 PRO A O 1
ATOM 3382 N N . TYR A 1 436 ? -20.284 -3.925 32.238 1.00 95.44 436 TYR A N 1
ATOM 3383 C CA . TYR A 1 436 ? -18.845 -3.946 31.972 1.00 95.44 436 TYR A CA 1
ATOM 3384 C C . TYR A 1 436 ? -18.274 -2.575 31.605 1.00 95.44 436 TYR A C 1
ATOM 3386 O O . TYR A 1 436 ? -17.054 -2.429 31.568 1.00 95.44 436 TYR A O 1
ATOM 3394 N N . VAL A 1 437 ? -19.114 -1.561 31.368 1.00 93.12 437 VAL A N 1
ATOM 3395 C CA . VAL A 1 437 ? -18.645 -0.189 31.125 1.00 93.12 437 VAL A CA 1
ATOM 3396 C C . VAL A 1 437 ? -17.861 0.295 32.341 1.00 93.12 437 VAL A C 1
ATOM 3398 O O . VAL A 1 437 ? -18.303 0.184 33.487 1.00 93.12 437 VAL A O 1
ATOM 3401 N N . SER A 1 438 ? -16.663 0.815 32.095 1.00 79.88 438 SER A N 1
ATOM 3402 C CA . SER A 1 438 ? -15.802 1.353 33.143 1.00 79.88 438 SER A CA 1
ATOM 3403 C C . SER A 1 438 ? -16.444 2.582 33.805 1.00 79.88 438 SER A C 1
ATOM 3405 O O . SER A 1 438 ? -17.362 3.178 33.247 1.00 79.88 438 SER A O 1
ATOM 3407 N N . LYS A 1 439 ? -15.966 2.940 35.012 1.00 70.25 439 LYS A N 1
ATOM 3408 C CA . LYS A 1 439 ? -16.493 4.004 35.903 1.00 70.25 439 LYS A CA 1
ATOM 3409 C C . LYS A 1 439 ? -17.330 5.075 35.171 1.00 70.25 439 LYS A C 1
ATOM 3411 O O . LYS A 1 439 ? -16.834 5.713 34.238 1.00 70.25 439 LYS A O 1
ATOM 3416 N N . LYS A 1 440 ? -18.586 5.232 35.605 1.00 57.62 440 LYS A N 1
ATOM 3417 C CA . LYS A 1 440 ? -19.523 6.232 35.077 1.00 57.62 440 LYS A CA 1
ATOM 3418 C C . LYS A 1 440 ? -19.057 7.642 35.401 1.00 57.62 440 LYS A C 1
ATOM 3420 O O . LYS A 1 440 ? -18.682 7.862 36.576 1.00 57.62 440 LYS A O 1
#

InterPro domains:
  IPR003180 Methylpurine-DNA glycosylase [MF_00527] (253-438)
  IPR003180 Methylpurine-DNA glycosylase [PF02245] (259-435)
  IPR003180 Methylpurine-DNA glycosylase [PTHR10429] (260-439)
  IPR003180 Methylpurine-DNA glycosylase [TIGR00567] (260-438)
  IPR003180 Methylpurine-DNA glycosylase [cd00540] (258-438)
  IPR003356 DNA methylase, adenine-specific [PF02384] (178-249)
  IPR004546 Restriction endonuclease, type I, methylase subunit [TIGR00497] (9-256)
  IPR011034 Formyl transferase-like, C-terminal domain superfamily [SSF50486] (258-439)
  IPR022749 N6 adenine-specific DNA methyltransferase, N-terminal domain [PF12161] (13-166)
  IPR029063 S-adenosyl-L-methionine-dependent methyltransferase superfamily [SSF53335] (12-275)
  IPR036995 Methylpurine-DNA glycosylase superfamily [G3DSA:3.10.300.10] (248-440)
  IPR038333 Type I restriction enzyme EcoKI-like, methylase subunit, N-terminal domain superfamily [G3DSA:1.20.1260.30] (4-195)

Organism: NCBI:txid1517702

Sequence (440 aa):
MAPTTKEGQRAELHKTIWRIANDLRGSVDGWDFKSYVLGMLFYRFISENLTAYINKSEREAGDPSFDYAQLGDAQAEFGRKETVEEKGFYILPSELFQNVRRRAANDANLNETLARVFKNIEGSAVGTDAEDDLKGLFDDLDVNSSKLGNTVAKRNEKLVKLLDAIGDLPLGNFEDNSIDLFGDAYEYLMQMYASSAGKSGGEYYTPQEVSELLARITVVGKTQVNKVYDPAVGSGSLLLKFAKVLGKDNVRQGFFAWLNVPAEVAARRLLGCELVREIGGREIRVRIVETEAYDQGDEASHTFNGRTGRNDAMFKSAGHMYVYFTYGMHHCCNVVCGPEGYGSGVLIRAVEPLEGIEAIEARRGMTGVNVTNGPGKICAALDIDRRYSGHDLAEPPVQLIKKPALPDSAVTTGKRIGISKAVHELRRFYVTNNPYVSKK

Foldseek 3Di:
DQDPDPVSLLVLLLVLLVVLCVVLPPLDPLVLSLLLQLVLLVLQVVLVVLQVVVQVVVCVVPDVPDGQLPDDQVVVVVCLVVSCQVPVWDAHSCLRLVNLLVCLVVDLQSLVSPVVSLVRRLVSNPPHPCNVVSVCVSVSPRLPDCSCHVDSNSSSVSSSSSSVSSVPRSCDPCPPCVLVSSLSSSVSSLVVCVVPVVDPSVPQDDDLVRLLVVLCVVQPVHLAAAADDDPRCRPVNSVVSNCVVNNVPRHHPHDVSVQQDAQLSNQLQQAQWWKWAADPNDIWIKGQFKKFWDWCCFPQDPQVVHDDPQQPLLQAAFQAKAWDDPPNPFIFIWTHGHHHRTRITMTRFFIGTDPDQVVLCVQQVHDDLVQTQGRRSVCSSRVNHRVRRNPHQVDPRIHIGGDDRDDPVQKDWDFDPDTPGPRVDRRMIGGPPDSNHHDD